Protein 7D9Z (pdb70)

B-factor: mean 20.33, std 8.79, range [8.2, 58.98]

Sequence (424 aa):
ADVVMTQTPSSSVVSSAAVGGTVTTINCCQQASQSISSAYLAWYQQKPGQPPKLLIIYDASDLASSGVSSRFKGSGSGTQFTLTISSDLECADAATYYCCQTYYAIITYGAAFGGGTEEVVVKRTVAAPSSVFIFPPSDEQLKSGTASVVCLLNNNFYPREAKVQWKVDNALQSGNSQESSVVTEEQDSKDCTYSLSSTLTLSKADYEKHKKVYACCEVTHQGLSSPVTKSFNRGESVEESGGRLVTPGTPLTLTCTVSGFSLSSDYAMSWVRQAPGKGLEWIGIIYASGSTTYYASWAKGRFTISKTSTTVDLKITSPTTEDTATYFCCARYYYAGSDIIWGPGTLLVTVSSASTKGPSVFPLAPSGTTAALGCCLVKDYFPEEPVTVSWNSGA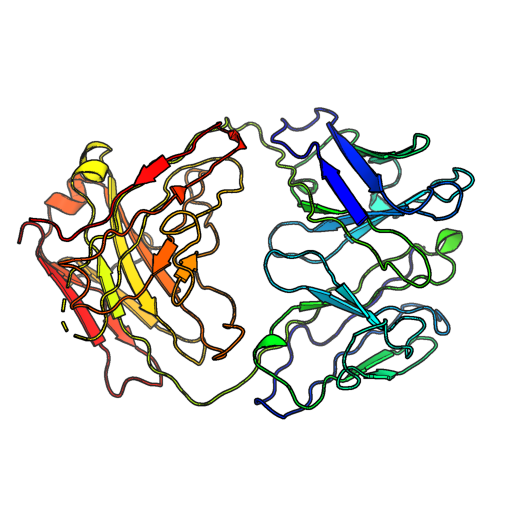LTSSGVHTFPAVVLQSSGLYSSLSSSVVTVPSSSSLGTQQTYICCNVNNHKPSNTKVDKKVEPKS

Structure (mmCIF, N/CA/C/O backbone):
data_7D9Z
#
_entry.id   7D9Z
#
_cell.length_a   163.452
_cell.length_b   53.048
_cell.length_c   54.313
_cell.angle_alpha   90.000
_cell.angle_beta   105.047
_cell.angle_gamma   90.000
#
_symmetry.space_group_name_H-M   'C 1 2 1'
#
loop_
_entity.id
_entity.type
_entity.pdbx_description
1 polymer 'Light chain of antibody Fab fragment'
2 polymer 'Heavy chain of antibody Fab fragment'
3 non-polymer 1,2-ETHANEDIOL
4 non-polymer 'CITRATE ANION'
5 water water
#
loop_
_atom_site.group_PDB
_atom_site.id
_atom_site.type_symbol
_atom_site.label_atom_id
_atom_site.label_alt_id
_atom_site.label_comp_id
_atom_site.label_asym_id
_atom_site.label_entity_id
_atom_site.label_seq_id
_atom_site.pdbx_PDB_ins_code
_atom_site.Cartn_x
_atom_site.Cartn_y
_atom_site.Cartn_z
_atom_site.occupancy
_atom_site.B_iso_or_equiv
_atom_site.auth_seq_id
_atom_site.auth_comp_id
_atom_site.auth_asym_id
_atom_site.auth_atom_id
_atom_site.pdbx_PDB_model_num
ATOM 1 N N . ALA A 1 1 ? 35.99477 10.99548 39.74265 1.000 28.29119 1 ALA L N 1
ATOM 2 C CA . ALA A 1 1 ? 35.85991 10.07978 38.56812 1.000 22.53468 1 ALA L CA 1
ATOM 3 C C . ALA A 1 1 ? 34.50506 10.27183 37.90528 1.000 17.37184 1 ALA L C 1
ATOM 4 O O . ALA A 1 1 ? 33.59821 10.75305 38.55961 1.000 23.66653 1 ALA L O 1
ATOM 13 N N . ASP A 1 2 ? 34.39450 9.88052 36.62816 1.000 16.10332 2 ASP L N 1
ATOM 14 C CA . ASP A 1 2 ? 33.14086 10.01778 35.87726 1.000 14.04024 2 ASP L CA 1
ATOM 15 C C . ASP A 1 2 ? 32.04887 9.20242 36.61173 1.000 14.15560 2 ASP L C 1
ATOM 16 O O . ASP A 1 2 ? 32.29428 8.05888 37.01722 1.000 15.24366 2 ASP L O 1
ATOM 25 N N . VAL A 1 3 ? 30.82595 9.76589 36.74397 1.000 13.48385 3 VAL L N 1
ATOM 26 C CA . VAL A 1 3 ? 29.64495 9.00142 37.18852 1.000 12.44454 3 VAL L CA 1
ATOM 27 C C . VAL A 1 3 ? 29.36489 7.88327 36.20546 1.000 10.76519 3 VAL L C 1
ATOM 28 O O . VAL A 1 3 ? 29.50611 8.05296 34.98993 1.000 11.42363 3 VAL L O 1
ATOM 41 N N . VAL A 1 4 ? 29.00248 6.71311 36.74371 1.000 11.31549 4 VAL L N 1
ATOM 42 C CA . VAL A 1 4 ? 28.60395 5.52141 35.97945 1.000 10.92356 4 VAL L CA 1
ATOM 43 C C . VAL A 1 4 ? 27.12404 5.30194 36.20497 1.000 11.15811 4 VAL L C 1
ATOM 44 O O . VAL A 1 4 ? 26.65914 5.32415 37.35282 1.000 10.69268 4 VAL L O 1
ATOM 57 N N . MET A 1 5 ? 26.39976 5.06401 35.11771 1.000 11.05216 5 MET L N 1
ATOM 58 C CA . MET A 1 5 ? 24.96596 4.79251 35.14654 1.000 10.66822 5 MET L CA 1
ATOM 59 C C . MET A 1 5 ? 24.78056 3.30348 34.85284 1.000 10.93006 5 MET L C 1
ATOM 60 O O . MET A 1 5 ? 25.09371 2.85256 33.75141 1.000 12.84850 5 MET L O 1
ATOM 74 N N . THR A 1 6 ? 24.26690 2.53371 35.82036 1.000 10.58591 6 THR L N 1
ATOM 75 C CA . THR A 1 6 ? 24.03144 1.09915 35.65285 1.000 10.61416 6 THR L CA 1
ATOM 76 C C . THR A 1 6 ? 22.56282 0.91651 35.28934 1.000 10.15291 6 THR L C 1
ATOM 77 O O . THR A 1 6 ? 21.67142 1.12911 36.12185 1.000 11.36762 6 THR L O 1
ATOM 88 N N . GLN A 1 7 ? 22.31612 0.51467 34.05903 1.000 10.28128 7 GLN L N 1
ATOM 89 C CA . GLN A 1 7 ? 20.97870 0.38780 33.52022 1.000 11.11873 7 GLN L CA 1
ATOM 90 C C . GLN A 1 7 ? 20.60634 -1.08176 33.44783 1.000 11.22295 7 GLN L C 1
ATOM 91 O O . GLN A 1 7 ? 21.35339 -1.89342 32.88538 1.000 12.59858 7 GLN L O 1
ATOM 105 N N . THR A 1 8 ? 19.43956 -1.41590 33.97072 1.000 11.82281 8 THR L N 1
ATOM 106 C CA . THR A 1 8 ? 18.94400 -2.78284 33.96896 1.000 12.58837 8 THR L CA 1
ATOM 107 C C . THR A 1 8 ? 17.44040 -2.76171 33.76213 1.000 12.97757 8 THR L C 1
ATOM 108 O O . THR A 1 8 ? 16.77492 -1.77232 34.08146 1.000 13.74750 8 THR L O 1
ATOM 119 N N . PRO A 1 9 ? 16.86309 -3.85869 33.27214 1.000 14.34025 9 PRO L N 1
ATOM 120 C CA . PRO A 1 9 ? 17.53093 -5.03094 32.71093 1.000 13.50644 9 PRO L CA 1
ATOM 121 C C . PRO A 1 9 ? 18.06398 -4.71938 31.30386 1.000 13.58898 9 PRO L C 1
ATOM 122 O O . PRO A 1 9 ? 17.83926 -3.61466 30.80050 1.000 15.08991 9 PRO L O 1
ATOM 133 N N A SER A 1 10 ? 18.74236 -5.67276 30.66772 0.558 14.43345 10 SER L N 1
ATOM 134 N N B SER A 1 10 ? 18.74288 -5.69086 30.68424 0.442 14.55731 10 SER L N 1
ATOM 135 C CA A SER A 1 10 ? 19.21485 -5.43616 29.30776 0.558 16.25980 10 SER L CA 1
ATOM 136 C CA B SER A 1 10 ? 19.22332 -5.49119 29.32030 0.442 15.39814 10 SER L CA 1
ATOM 137 C C A SER A 1 10 ? 18.09519 -5.55722 28.27987 0.558 13.10197 10 SER L C 1
ATOM 138 C C B SER A 1 10 ? 18.07279 -5.50765 28.32045 0.442 13.45025 10 SER L C 1
ATOM 139 O O A SER A 1 10 ? 18.21656 -5.00734 27.17332 0.558 13.73043 10 SER L O 1
ATOM 140 O O B SER A 1 10 ? 18.13770 -4.83261 27.28248 0.442 13.22522 10 SER L O 1
ATOM 155 N N . SER A 1 11 ? 17.00718 -6.24228 28.62936 1.000 13.47934 11 SER L N 1
ATOM 156 C CA . SER A 1 11 ? 15.85263 -6.33661 27.75780 1.000 13.91582 11 SER L CA 1
ATOM 157 C C . SER A 1 11 ? 14.63055 -6.53993 28.62865 1.000 13.52094 11 SER L C 1
ATOM 158 O O . SER A 1 11 ? 14.70448 -7.19807 29.66902 1.000 14.95737 11 SER L O 1
ATOM 167 N N A VAL A 1 12 ? 13.49690 -6.01741 28.17371 0.589 13.63669 12 VAL L N 1
ATOM 168 N N B VAL A 1 12 ? 13.52911 -5.90155 28.21551 0.411 14.06631 12 VAL L N 1
ATOM 169 C CA A VAL A 1 12 ? 12.25156 -6.09969 28.92154 0.589 13.49708 12 VAL L CA 1
ATOM 170 C CA B VAL A 1 12 ? 12.22110 -6.01618 28.84021 0.411 13.16187 12 VAL L CA 1
ATOM 171 C C A VAL A 1 12 ? 11.11342 -6.19806 27.92643 0.589 12.83678 12 VAL L C 1
ATOM 172 C C B VAL A 1 12 ? 11.19953 -6.35107 27.76208 0.411 13.63083 12 VAL L C 1
ATOM 173 O O A VAL A 1 12 ? 11.18254 -5.64225 26.82700 0.589 11.36317 12 VAL L O 1
ATOM 174 O O B VAL A 1 12 ? 11.40945 -6.11274 26.56817 0.411 11.46791 12 VAL L O 1
ATOM 199 N N A SER A 1 13 ? 10.04288 -6.88297 28.32540 0.589 14.42653 13 SER L N 1
ATOM 200 N N B SER A 1 13 ? 10.05686 -6.86832 28.20204 0.411 16.70809 13 SER L N 1
ATOM 201 C CA A SER A 1 13 ? 9.00296 -7.24458 27.37862 0.589 14.91070 13 SER L CA 1
ATOM 202 C CA B SER A 1 13 ? 9.00645 -7.21272 27.26279 0.411 16.03143 13 SER L CA 1
ATOM 203 C C A SER A 1 13 ? 7.62189 -7.16486 28.00942 0.589 16.30783 13 SER L C 1
ATOM 204 C C B SER A 1 13 ? 7.65394 -7.18703 27.95266 0.411 16.21191 13 SER L C 1
ATOM 205 O O A SER A 1 13 ? 7.44142 -7.42281 29.20504 0.589 18.36340 13 SER L O 1
ATOM 206 O O B SER A 1 13 ? 7.53106 -7.49798 29.14062 0.411 17.35798 13 SER L O 1
ATOM 221 N N . ALA A 1 14 ? 6.63925 -6.82666 27.17839 1.000 16.12947 14 ALA L N 1
ATOM 222 C CA . ALA A 1 14 ? 5.24819 -6.94061 27.56746 1.000 16.50969 14 ALA L CA 1
ATOM 223 C C . ALA A 1 14 ? 4.43399 -6.99588 26.28750 1.000 17.11192 14 ALA L C 1
ATOM 224 O O . ALA A 1 14 ? 4.92407 -6.65899 25.20749 1.000 17.32906 14 ALA L O 1
ATOM 232 N N . ALA A 1 15 ? 3.18383 -7.41590 26.42301 1.000 19.36791 15 ALA L N 1
ATOM 233 C CA . ALA A 1 15 ? 2.28075 -7.45126 25.28965 1.000 19.75606 15 ALA L CA 1
ATOM 234 C C . ALA A 1 15 ? 1.85278 -6.04204 24.90181 1.000 19.67607 15 ALA L C 1
ATOM 235 O O . ALA A 1 15 ? 1.92670 -5.09896 25.69213 1.000 20.41425 15 ALA L O 1
ATOM 242 N N . VAL A 1 16 ? 1.37386 -5.91767 23.66367 1.000 20.07716 16 VAL L N 1
ATOM 243 C CA . VAL A 1 16 ? 0.70903 -4.69981 23.22148 1.000 20.64818 16 VAL L CA 1
ATOM 244 C C . VAL A 1 16 ? -0.32469 -4.30278 24.25825 1.000 20.77556 16 VAL L C 1
ATOM 245 O O . VAL A 1 16 ? -1.11267 -5.13555 24.71533 1.000 23.24971 16 VAL L O 1
ATOM 258 N N . GLY A 1 17 ? -0.31246 -3.03167 24.65290 1.000 21.88226 17 GLY L N 1
ATOM 259 C CA . GLY A 1 17 ? -1.20076 -2.52442 25.67129 1.000 23.28474 17 GLY L CA 1
ATOM 260 C C . GLY A 1 17 ? -0.66284 -2.63387 27.07249 1.000 21.36193 17 GLY L C 1
ATOM 261 O O . GLY A 1 17 ? -1.26373 -2.06616 27.98384 1.000 22.34787 17 GLY L O 1
ATOM 265 N N . GLY A 1 18 ? 0.45264 -3.34160 27.26355 1.000 20.39039 18 GLY L N 1
ATOM 266 C CA . GLY A 1 18 ? 1.01816 -3.57388 28.57627 1.000 19.29273 18 GLY L CA 1
ATOM 267 C C . GLY A 1 18 ? 1.97829 -2.47845 28.98839 1.000 17.08607 18 GLY L C 1
ATOM 268 O O . GLY A 1 18 ? 2.06228 -1.41407 28.37468 1.000 17.62181 18 GLY L O 1
ATOM 272 N N . THR A 1 19 ? 2.71873 -2.75337 30.05615 1.000 16.89331 19 THR L N 1
ATOM 273 C CA . THR A 1 19 ? 3.64081 -1.79722 30.65876 1.000 15.55870 19 THR L CA 1
ATOM 274 C C . THR A 1 19 ? 4.99494 -2.45757 30.89456 1.000 15.58137 19 THR L C 1
ATOM 275 O O . THR A 1 19 ? 5.06639 -3.61959 31.31641 1.000 16.68312 19 THR L O 1
ATOM 286 N N . VAL A 1 20 ? 6.06493 -1.71247 30.63346 1.000 14.66272 20 VAL L N 1
ATOM 287 C CA . VAL A 1 20 ? 7.40707 -2.13164 31.01607 1.000 13.92597 20 VAL L CA 1
ATOM 288 C C . VAL A 1 20 ? 8.05017 -1.06128 31.87929 1.000 13.33587 20 VAL L C 1
ATOM 289 O O . VAL A 1 20 ? 7.70861 0.12181 31.79318 1.000 14.11918 20 VAL L O 1
ATOM 302 N N A THR A 1 21 ? 8.94421 -1.48601 32.76508 0.466 13.10776 21 THR L N 1
ATOM 303 N N B THR A 1 21 ? 9.05881 -1.49876 32.64500 0.534 13.16566 21 THR L N 1
ATOM 304 C CA A THR A 1 21 ? 9.78726 -0.56280 33.50229 0.466 12.89729 21 THR L CA 1
ATOM 305 C CA B THR A 1 21 ? 9.80089 -0.68920 33.60149 0.534 13.44436 21 THR L CA 1
ATOM 306 C C A THR A 1 21 ? 11.24455 -0.83438 33.16980 0.466 12.11835 21 THR L C 1
ATOM 307 C C B THR A 1 21 ? 11.29844 -0.87211 33.37484 0.534 12.34950 21 THR L C 1
ATOM 308 O O A THR A 1 21 ? 11.65146 -1.96858 32.88430 0.466 12.28315 21 THR L O 1
ATOM 309 O O B THR A 1 21 ? 11.80027 -2.00148 33.36095 0.534 11.03836 21 THR L O 1
ATOM 330 N N . ILE A 1 22 ? 12.00866 0.24501 33.21425 1.000 12.16873 22 ILE L N 1
ATOM 331 C CA . ILE A 1 22 ? 13.43156 0.26163 32.89930 1.000 11.27081 22 ILE L CA 1
ATOM 332 C C . ILE A 1 22 ? 14.11230 1.06276 34.00413 1.000 11.42765 22 ILE L C 1
ATOM 333 O O . ILE A 1 22 ? 13.64282 2.15340 34.35482 1.000 12.66337 22 ILE L O 1
ATOM 350 N N . ASN A 1 23 ? 15.20997 0.54677 34.53866 1.000 11.41468 23 ASN L N 1
ATOM 351 C CA . ASN A 1 23 ? 15.83641 1.12756 35.71617 1.000 12.06667 23 ASN L CA 1
ATOM 352 C C . ASN A 1 23 ? 17.22980 1.64536 35.42671 1.000 11.42323 23 ASN L C 1
ATOM 353 O O . ASN A 1 23 ? 17.97214 1.09634 34.60237 1.000 12.34012 23 ASN L O 1
ATOM 364 N N A CYS A 1 24 ? 17.60617 2.72447 36.10757 0.562 10.91721 24 CYS L N 1
ATOM 365 N N B CYS A 1 24 ? 17.60306 2.66935 36.17881 0.438 12.14365 24 CYS L N 1
ATOM 366 C CA A CYS A 1 24 ? 18.99172 3.17211 36.12209 0.562 10.16965 24 CYS L CA 1
ATOM 367 C CA B CYS A 1 24 ? 18.88752 3.32008 36.01073 0.438 12.57335 24 CYS L CA 1
ATOM 368 C C A CYS A 1 24 ? 19.41733 3.51452 37.54580 0.562 10.32945 24 CYS L C 1
ATOM 369 C C B CYS A 1 24 ? 19.38218 3.74522 37.37815 0.438 11.30921 24 CYS L C 1
ATOM 370 O O A CYS A 1 24 ? 18.64698 4.10639 38.30749 0.562 10.17000 24 CYS L O 1
ATOM 371 O O B CYS A 1 24 ? 18.73681 4.56326 38.03913 0.438 10.11603 24 CYS L O 1
ATOM 384 N N A GLN A 1 25 ? 20.66182 3.16310 37.87941 0.562 9.89411 25 GLN L N 1
ATOM 385 N N B GLN A 1 25 ? 20.51026 3.18014 37.80383 0.438 12.46819 25 GLN L N 1
ATOM 386 C CA A GLN A 1 25 ? 21.26435 3.43908 39.17414 0.562 10.59547 25 GLN L CA 1
ATOM 387 C CA B GLN A 1 25 ? 21.16946 3.56432 39.04014 0.438 11.59559 25 GLN L CA 1
ATOM 388 C C A GLN A 1 25 ? 22.54009 4.22972 38.95249 0.562 10.40715 25 GLN L C 1
ATOM 389 C C B GLN A 1 25 ? 22.39640 4.40176 38.72441 0.438 9.28526 25 GLN L C 1
ATOM 390 O O A GLN A 1 25 ? 23.45599 3.74205 38.28120 0.562 9.07822 25 GLN L O 1
ATOM 391 O O B GLN A 1 25 ? 23.14252 4.10798 37.78697 0.438 8.51975 25 GLN L O 1
ATOM 418 N N . ALA A 1 26 ? 22.59889 5.44478 39.51405 1.000 10.04814 26 ALA L N 1
ATOM 419 C CA . ALA A 1 26 ? 23.77095 6.28804 39.40952 1.000 10.36427 26 ALA L CA 1
ATOM 420 C C . ALA A 1 26 ? 24.75184 5.92060 40.51619 1.000 11.48984 26 ALA L C 1
ATOM 421 O O . ALA A 1 26 ? 24.36019 5.60484 41.63706 1.000 12.61882 26 ALA L O 1
ATOM 429 N N . SER A 1 27 ? 26.04461 5.99296 40.19638 1.000 10.85079 27 SER L N 1
ATOM 430 C CA . SER A 1 27 ? 27.10159 5.59408 41.11699 1.000 11.56804 27 SER L CA 1
ATOM 431 C C . SER A 1 27 ? 27.24144 6.54654 42.29587 1.000 12.14759 27 SER L C 1
ATOM 432 O O . SER A 1 27 ? 27.82829 6.16304 43.30565 1.000 14.99687 27 SER L O 1
ATOM 440 N N . GLN A 1 28 ? 26.74289 7.77509 42.18256 1.000 12.02223 28 GLN L N 1
ATOM 441 C CA . GLN A 1 28 ? 26.58862 8.68462 43.31824 1.000 13.40931 28 GLN L CA 1
ATOM 442 C C . GLN A 1 28 ? 25.38107 9.55638 42.99875 1.000 13.43598 28 GLN L C 1
ATOM 443 O O . GLN A 1 28 ? 24.86050 9.52793 41.88581 1.000 12.28019 28 GLN L O 1
ATOM 457 N N . SER A 1 29 ? 24.95285 10.35979 43.96137 1.000 13.17126 29 SER L N 1
ATOM 458 C CA . SER A 1 29 ? 23.73770 11.12593 43.74966 1.000 13.59768 29 SER L CA 1
ATOM 459 C C . SER A 1 29 ? 23.89206 12.13812 42.61915 1.000 12.87827 29 SER L C 1
ATOM 460 O O . SER A 1 29 ? 24.84924 12.92726 42.59213 1.000 14.02133 29 SER L O 1
ATOM 468 N N . ILE A 1 30 ? 22.92225 12.14018 41.70453 1.000 12.60533 30 ILE L N 1
ATOM 469 C CA . ILE A 1 30 ? 22.85233 13.09977 40.60890 1.000 12.03968 30 ILE L CA 1
ATOM 470 C C . ILE A 1 30 ? 21.60228 13.97507 40.70355 1.000 13.12324 30 ILE L C 1
ATOM 471 O O . ILE A 1 30 ? 21.20342 14.60085 39.72850 1.000 12.31161 30 ILE L O 1
ATOM 487 N N A SER A 1 31 ? 20.95127 13.99559 41.86113 0.658 12.85460 31 SER L N 1
ATOM 488 N N B SER A 1 31 ? 20.98470 14.02283 41.88183 0.342 13.59025 31 SER L N 1
ATOM 489 C CA A SER A 1 31 ? 19.75482 14.80869 42.08837 0.658 13.31407 31 SER L CA 1
ATOM 490 C CA B SER A 1 31 ? 19.75676 14.78568 42.08804 0.342 14.37515 31 SER L CA 1
ATOM 491 C C A SER A 1 31 ? 18.68641 14.40999 41.07477 0.658 12.42438 31 SER L C 1
ATOM 492 C C B SER A 1 31 ? 18.79724 14.39803 40.96368 0.342 13.69553 31 SER L C 1
ATOM 493 O O A SER A 1 31 ? 18.33087 13.22229 41.00950 0.658 13.11285 31 SER L O 1
ATOM 494 O O B SER A 1 31 ? 18.67725 13.20126 40.66387 0.342 14.22941 31 SER L O 1
ATOM 509 N N . ALA A 1 32 ? 18.12942 15.34850 40.31268 1.000 13.67982 32 ALA L N 1
ATOM 510 C CA . ALA A 1 32 ? 17.14757 15.04400 39.28490 1.000 14.40731 32 ALA L CA 1
ATOM 511 C C . ALA A 1 32 ? 17.69196 15.21295 37.86706 1.000 13.08769 32 ALA L C 1
ATOM 512 O O . ALA A 1 32 ? 16.91318 15.23161 36.90113 1.000 14.10822 32 ALA L O 1
ATOM 520 N N . TYR A 1 33 ? 19.00922 15.29501 37.70760 1.000 11.97305 33 TYR L N 1
ATOM 521 C CA . TYR A 1 33 ? 19.60021 15.62287 36.40834 1.000 12.04886 33 TYR L CA 1
ATOM 522 C C . TYR A 1 33 ? 19.86063 14.37043 35.58755 1.000 11.77874 33 TYR L C 1
ATOM 523 O O . TYR A 1 33 ? 20.99412 13.96016 35.35381 1.000 11.11087 33 TYR L O 1
ATOM 541 N N . LEU A 1 34 ? 18.75736 13.79246 35.14206 1.000 11.68219 34 LEU L N 1
ATOM 542 C CA . LEU A 1 34 ? 18.75375 12.55146 34.39624 1.000 11.98347 34 LEU L CA 1
ATOM 543 C C . LEU A 1 34 ? 17.79366 12.68649 33.21896 1.000 10.89383 34 LEU L C 1
ATOM 544 O O . LEU A 1 34 ? 16.67663 13.21368 33.36837 1.000 12.67257 34 LEU L O 1
ATOM 560 N N . ALA A 1 35 ? 18.24883 12.21836 32.04752 1.000 10.97978 35 ALA L N 1
ATOM 561 C CA . ALA A 1 35 ? 17.42893 12.16752 30.85184 1.000 11.50444 35 ALA L CA 1
ATOM 562 C C . ALA A 1 35 ? 17.23843 10.73644 30.37798 1.000 9.99188 35 ALA L C 1
ATOM 563 O O . ALA A 1 35 ? 18.10148 9.88703 30.59357 1.000 10.38513 35 ALA L O 1
ATOM 570 N N . TRP A 1 36 ? 16.10748 10.49324 29.71410 1.000 10.28439 36 TRP L N 1
ATOM 571 C CA . TRP A 1 36 ? 15.82140 9.22884 29.04671 1.000 10.12345 36 TRP L CA 1
ATOM 572 C C . TRP A 1 36 ? 15.64201 9.47841 27.56252 1.000 10.60029 36 TRP L C 1
ATOM 573 O O . TRP A 1 36 ? 15.04144 10.48643 27.16864 1.000 11.68053 36 TRP L O 1
ATOM 594 N N . TYR A 1 37 ? 16.14143 8.54300 26.75272 1.000 10.82845 37 TYR L N 1
ATOM 595 C CA . TYR A 1 37 ? 16.09716 8.63025 25.29970 1.000 11.12466 37 TYR L CA 1
ATOM 596 C C . TYR A 1 37 ? 15.55958 7.33334 24.70950 1.000 11.05712 37 TYR L C 1
ATOM 597 O O . TYR A 1 37 ? 15.78031 6.25899 25.26352 1.000 11.03123 37 TYR L O 1
ATOM 615 N N . GLN A 1 38 ? 14.88665 7.44506 23.56297 1.000 11.04451 38 GLN L N 1
ATOM 616 C CA . GLN A 1 38 ? 14.50833 6.31991 22.71905 1.000 10.95797 38 GLN L CA 1
ATOM 617 C C . GLN A 1 38 ? 15.37606 6.32193 21.47413 1.000 11.34697 38 GLN L C 1
ATOM 618 O O . GLN A 1 38 ? 15.58652 7.37468 20.86365 1.000 13.24559 38 GLN L O 1
ATOM 632 N N . GLN A 1 39 ? 15.83034 5.14363 21.04829 1.000 11.10724 39 GLN L N 1
ATOM 633 C CA . GLN A 1 39 ? 16.57608 5.04073 19.80059 1.000 11.27583 39 GLN L CA 1
ATOM 634 C C . GLN A 1 39 ? 16.01833 3.89504 18.98223 1.000 14.20414 39 GLN L C 1
ATOM 635 O O . GLN A 1 39 ? 16.13936 2.73074 19.37384 1.000 12.54974 39 GLN L O 1
ATOM 649 N N . LYS A 1 40 ? 15.38601 4.24451 17.89679 1.000 18.61698 40 LYS L N 1
ATOM 650 C CA . LYS A 1 40 ? 14.88849 3.26222 16.96323 1.000 23.56351 40 LYS L CA 1
ATOM 651 C C . LYS A 1 40 ? 16.00097 2.89878 16.00478 1.000 21.97376 40 LYS L C 1
ATOM 652 O O . LYS A 1 40 ? 16.96221 3.66199 15.80344 1.000 22.79318 40 LYS L O 1
ATOM 671 N N . PRO A 1 41 ? 15.89024 1.74622 15.37088 1.000 27.30846 41 PRO L N 1
ATOM 672 C CA . PRO A 1 41 ? 16.97953 1.28542 14.50462 1.000 29.41018 41 PRO L CA 1
ATOM 673 C C . PRO A 1 41 ? 17.22606 2.26696 13.36879 1.000 28.95587 41 PRO L C 1
ATOM 674 O O . PRO A 1 41 ? 16.28746 2.74191 12.72428 1.000 30.91112 41 PRO L O 1
ATOM 685 N N . GLY A 1 42 ? 18.50400 2.57642 13.14099 1.000 29.19280 42 GLY L N 1
ATOM 686 C CA . GLY A 1 42 ? 18.94138 3.48661 12.09138 1.000 30.69612 42 GLY L CA 1
ATOM 687 C C . GLY A 1 42 ? 18.80875 4.97066 12.37609 1.000 29.92371 42 GLY L C 1
ATOM 688 O O . GLY A 1 42 ? 19.24033 5.79346 11.54459 1.000 27.94904 42 GLY L O 1
ATOM 692 N N . GLN A 1 43 ? 18.23052 5.34549 13.49649 1.000 22.74471 43 GLN L N 1
ATOM 693 C CA . GLN A 1 43 ? 17.91250 6.72640 13.77891 1.000 21.01393 43 GLN L CA 1
ATOM 694 C C . GLN A 1 43 ? 18.80056 7.25935 14.89231 1.000 17.14071 43 GLN L C 1
ATOM 695 O O . GLN A 1 43 ? 19.36849 6.48343 15.67049 1.000 16.51238 43 GLN L O 1
ATOM 709 N N . PRO A 1 44 ? 18.91801 8.57933 15.03633 1.000 17.95023 44 PRO L N 1
ATOM 710 C CA . PRO A 1 44 ? 19.52040 9.11711 16.24977 1.000 16.63866 44 PRO L CA 1
ATOM 711 C C . PRO A 1 44 ? 18.60651 8.90544 17.44014 1.000 13.56459 44 PRO L C 1
ATOM 712 O O . PRO A 1 44 ? 17.38908 8.71335 17.30883 1.000 14.53101 44 PRO L O 1
ATOM 723 N N . PRO A 1 45 ? 19.16173 9.01583 18.62348 1.000 12.84460 45 PRO L N 1
ATOM 724 C CA . PRO A 1 45 ? 18.33624 9.05027 19.82452 1.000 12.27246 45 PRO L CA 1
ATOM 725 C C . PRO A 1 45 ? 17.39088 10.22673 19.81585 1.000 12.00222 45 PRO L C 1
ATOM 726 O O . PRO A 1 45 ? 17.67861 11.27355 19.23975 1.000 14.71514 45 PRO L O 1
ATOM 737 N N . LYS A 1 46 ? 16.28530 10.05383 20.52756 1.000 12.00417 46 LYS L N 1
ATOM 738 C CA . LYS A 1 46 ? 15.25878 11.05519 20.74589 1.000 12.88714 46 LYS L CA 1
ATOM 739 C C . LYS A 1 46 ? 15.05798 11.24952 22.24509 1.000 11.62964 46 LYS L C 1
ATOM 740 O O . LYS A 1 46 ? 14.81337 10.28383 22.97917 1.000 12.24181 46 LYS L O 1
ATOM 759 N N . LEU A 1 47 ? 15.15302 12.49605 22.70347 1.000 11.65261 47 LEU L N 1
ATOM 760 C CA . LEU A 1 47 ? 14.92390 12.81646 24.10562 1.000 12.53379 47 LEU L CA 1
ATOM 761 C C . LEU A 1 47 ? 13.44599 12.60199 24.44385 1.000 13.11365 47 LEU L C 1
ATOM 762 O O . LEU A 1 47 ? 12.57275 13.16936 23.78983 1.000 14.50559 47 LEU L O 1
ATOM 778 N N . LEU A 1 48 ? 13.16689 11.79021 25.47374 1.000 12.13916 48 LEU L N 1
ATOM 779 C CA . LEU A 1 48 ? 11.80673 11.56986 25.97304 1.000 12.13968 48 LEU L CA 1
ATOM 780 C C . LEU A 1 48 ? 11.50488 12.37919 27.23262 1.000 13.12921 48 LEU L C 1
ATOM 781 O O . LEU A 1 48 ? 10.43386 12.99071 27.34836 1.000 14.27187 48 LEU L O 1
ATOM 797 N N . ILE A 1 49 ? 12.42660 12.32823 28.19093 1.000 13.02980 49 ILE L N 1
ATOM 798 C CA A ILE A 1 49 ? 12.23011 12.83027 29.54838 0.750 14.09152 49 ILE L CA 1
ATOM 799 C CA B ILE A 1 49 ? 12.21455 12.88993 29.51319 0.250 13.67575 49 ILE L CA 1
ATOM 800 C C . ILE A 1 49 ? 13.50555 13.55625 29.94427 1.000 12.92871 49 ILE L C 1
ATOM 801 O O . ILE A 1 49 ? 14.60102 13.04178 29.70547 1.000 12.43288 49 ILE L O 1
ATOM 832 N N . TYR A 1 50 ? 13.37676 14.70820 30.59515 1.000 13.41226 50 TYR L N 1
ATOM 833 C CA . TYR A 1 50 ? 14.51620 15.39802 31.18011 1.000 13.02365 50 TYR L CA 1
ATOM 834 C C . TYR A 1 50 ? 14.17241 15.75437 32.62267 1.000 13.05201 50 TYR L C 1
ATOM 835 O O . TYR A 1 50 ? 13.00173 15.74710 33.02597 1.000 13.33157 50 TYR L O 1
ATOM 853 N N . ASP A 1 51 ? 15.19634 16.12910 33.38541 1.000 12.98351 51 ASP L N 1
ATOM 854 C CA . ASP A 1 51 ? 15.04637 16.43761 34.80075 1.000 14.06608 51 ASP L CA 1
ATOM 855 C C . ASP A 1 51 ? 14.27329 15.32847 35.52285 1.000 13.47844 51 ASP L C 1
ATOM 856 O O . ASP A 1 51 ? 13.42783 15.58699 36.39537 1.000 14.69334 51 ASP L O 1
ATOM 865 N N . ALA A 1 52 ? 14.57948 14.07891 35.13800 1.000 12.40696 52 ALA L N 1
ATOM 866 C CA . ALA A 1 52 ? 14.05415 12.84611 35.71231 1.000 13.29788 52 ALA L CA 1
ATOM 867 C C . ALA A 1 52 ? 12.59058 12.55578 35.39076 1.000 13.73372 52 ALA L C 1
ATOM 868 O O . ALA A 1 52 ? 12.21944 11.38534 35.23225 1.000 13.60523 52 ALA L O 1
ATOM 875 N N . SER A 1 53 ? 11.74131 13.59013 35.29382 1.000 14.52297 53 SER L N 1
ATOM 876 C CA . SER A 1 53 ? 10.30588 13.35388 35.19064 1.000 15.65347 53 SER L CA 1
ATOM 877 C C . SER A 1 53 ? 9.56851 14.27160 34.21727 1.000 15.01703 53 SER L C 1
ATOM 878 O O . SER A 1 53 ? 8.34398 14.12015 34.06376 1.000 17.84419 53 SER L O 1
ATOM 886 N N . ASP A 1 54 ? 10.23583 15.24678 33.60059 1.000 15.55923 54 ASP L N 1
ATOM 887 C CA . ASP A 1 54 ? 9.55334 16.18698 32.71556 1.000 16.98054 54 ASP L CA 1
ATOM 888 C C . ASP A 1 54 ? 9.53978 15.67178 31.27642 1.000 15.67662 54 ASP L C 1
ATOM 889 O O . ASP A 1 54 ? 10.56964 15.25512 30.74534 1.000 16.55818 54 ASP L O 1
ATOM 898 N N . LEU A 1 55 ? 8.36706 15.68206 30.64860 1.000 17.68875 55 LEU L N 1
ATOM 899 C CA . LEU A 1 55 ? 8.22714 15.20903 29.27610 1.000 17.64115 55 LEU L CA 1
ATOM 900 C C . LEU A 1 55 ? 8.75321 16.22993 28.27925 1.000 18.82084 55 LEU L C 1
ATOM 901 O O . LEU A 1 55 ? 8.39182 17.40759 28.34305 1.0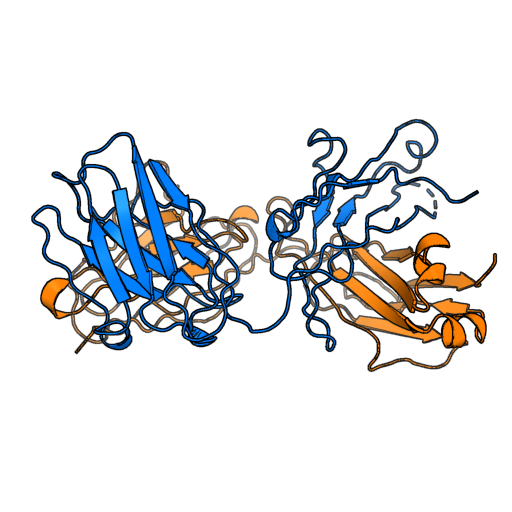00 21.23487 55 LEU L O 1
ATOM 917 N N . ALA A 1 56 ? 9.54478 15.76542 27.31885 1.000 19.21930 56 ALA L N 1
ATOM 918 C CA . ALA A 1 56 ? 9.90233 16.59966 26.18721 1.000 20.18893 56 ALA L CA 1
ATOM 919 C C . ALA A 1 56 ? 8.65839 16.88508 25.35489 1.000 22.12245 56 ALA L C 1
ATOM 920 O O . ALA A 1 56 ? 7.72254 16.08551 25.29572 1.000 21.62622 56 ALA L O 1
ATOM 927 N N A SER A 1 57 ? 8.65839 18.04379 24.70530 0.676 26.29672 57 SER L N 1
ATOM 928 N N B SER A 1 57 ? 8.65975 18.04162 24.69859 0.324 25.13506 57 SER L N 1
ATOM 929 C CA A SER A 1 57 ? 7.49373 18.46468 23.94193 0.676 27.14151 57 SER L CA 1
ATOM 930 C CA B SER A 1 57 ? 7.49239 18.47520 23.94319 0.324 26.44372 57 SER L CA 1
ATOM 931 C C A SER A 1 57 ? 7.15455 17.42811 22.88096 0.676 25.89172 57 SER L C 1
ATOM 932 C C B SER A 1 57 ? 7.15037 17.47009 22.85068 0.324 26.07633 57 SER L C 1
ATOM 933 O O A SER A 1 57 ? 8.03773 16.88340 22.21102 0.676 27.96637 57 SER L O 1
ATOM 934 O O B SER A 1 57 ? 8.02502 16.99356 22.12163 0.324 27.36788 57 SER L O 1
ATOM 949 N N . GLY A 1 58 ? 5.85917 17.15850 22.73404 1.000 26.04624 58 GLY L N 1
ATOM 950 C CA . GLY A 1 58 ? 5.37995 16.21864 21.75695 1.000 28.43394 58 GLY L CA 1
ATOM 951 C C . GLY A 1 58 ? 5.44080 14.77474 22.18489 1.000 27.10407 58 GLY L C 1
ATOM 952 O O . GLY A 1 58 ? 4.86550 13.92064 21.50122 1.000 30.76586 58 GLY L O 1
ATOM 957 N N . VAL A 1 59 ? 6.10312 14.46328 23.28362 1.000 23.58369 59 VAL L N 1
ATOM 958 C CA . VAL A 1 59 ? 6.23825 13.06919 23.67694 1.000 23.06084 59 VAL L CA 1
ATOM 959 C C . VAL A 1 59 ? 4.99940 12.64771 24.44400 1.000 24.03306 59 VAL L C 1
ATOM 960 O O . VAL A 1 59 ? 4.48107 13.39471 25.27678 1.000 26.55902 59 VAL L O 1
ATOM 973 N N . SER A 1 60 ? 4.53778 11.43383 24.17046 1.000 26.22149 60 SER L N 1
ATOM 974 C CA . SER A 1 60 ? 3.33544 10.91154 24.79727 1.000 26.69290 60 SER L CA 1
ATOM 975 C C . SER A 1 60 ? 3.51073 10.73627 26.29913 1.000 25.44163 60 SER L C 1
ATOM 976 O O . SER A 1 60 ? 4.55522 10.28456 26.77192 1.000 21.62554 60 SER L O 1
ATOM 984 N N . SER A 1 61 ? 2.44628 11.03949 27.04782 1.000 27.90128 61 SER L N 1
ATOM 985 C CA . SER A 1 61 ? 2.45895 10.82115 28.48490 1.000 28.64868 61 SER L CA 1
ATOM 986 C C . SER A 1 61 ? 2.42727 9.34034 28.86088 1.000 24.71192 61 SER L C 1
ATOM 987 O O . SER A 1 61 ? 2.48031 9.04788 30.06093 1.000 26.17097 61 SER L O 1
ATOM 995 N N . ARG A 1 62 ? 2.35030 8.42263 27.87729 1.000 24.42329 62 ARG L N 1
ATOM 996 C CA . ARG A 1 62 ? 2.60369 6.99932 28.09788 1.000 22.47124 62 ARG L CA 1
ATOM 997 C C . ARG A 1 62 ? 4.00172 6.76872 28.65825 1.000 19.26112 62 ARG L C 1
ATOM 998 O O . ARG A 1 62 ? 4.26017 5.71158 29.24401 1.000 19.07651 62 ARG L O 1
ATOM 1019 N N . PHE A 1 63 ? 4.91572 7.70903 28.43497 1.000 16.97807 63 PHE L N 1
ATOM 1020 C CA . PHE A 1 63 ? 6.27912 7.62581 28.94614 1.000 15.47886 63 PHE L CA 1
ATOM 1021 C C . PHE A 1 63 ? 6.34726 8.41061 30.24873 1.000 16.08057 63 PHE L C 1
ATOM 1022 O O . PHE A 1 63 ? 6.06418 9.61174 30.25072 1.000 18.42578 63 PHE L O 1
ATOM 1039 N N . LYS A 1 64 ? 6.73725 7.74510 31.34521 1.000 15.18978 64 LYS L N 1
ATOM 1040 C CA . LYS A 1 64 ? 6.76433 8.37219 32.66273 1.000 15.38030 64 LYS L CA 1
ATOM 1041 C C . LYS A 1 64 ? 8.10994 8.14316 33.31826 1.000 14.34351 64 LYS L C 1
ATOM 1042 O O . LYS A 1 64 ? 8.55689 6.99941 33.43558 1.000 14.51699 64 LYS L O 1
ATOM 1061 N N . GLY A 1 65 ? 8.75244 9.22671 33.73005 1.000 14.35229 65 GLY L N 1
ATOM 1062 C CA . GLY A 1 65 ? 10.00657 9.14911 34.44848 1.000 13.35494 65 GLY L CA 1
ATOM 1063 C C . GLY A 1 65 ? 9.81189 9.41222 35.92967 1.000 14.21612 65 GLY L C 1
ATOM 1064 O O . GLY A 1 65 ? 9.03032 10.28304 36.31731 1.000 15.23562 65 GLY L O 1
ATOM 1068 N N . SER A 1 66 ? 10.54683 8.67443 36.75392 1.000 13.71161 66 SER L N 1
ATOM 1069 C CA . SER A 1 66 ? 10.48550 8.83572 38.19191 1.000 14.93452 66 SER L CA 1
ATOM 1070 C C . SER A 1 66 ? 11.86512 8.62568 38.78540 1.000 13.77363 66 SER L C 1
ATOM 1071 O O . SER A 1 66 ? 12.76960 8.05796 38.15413 1.000 13.04446 66 SER L O 1
ATOM 1079 N N . GLY A 1 67 ? 11.99454 9.05301 40.02675 1.000 16.17236 67 GLY L N 1
ATOM 1080 C CA . GLY A 1 67 ? 13.18347 8.81953 40.81240 1.000 18.07814 67 GLY L CA 1
ATOM 1081 C C . GLY A 1 67 ? 13.97135 10.09598 41.04647 1.000 16.07801 67 GLY L C 1
ATOM 1082 O O . GLY A 1 67 ? 13.68561 11.15976 40.49027 1.000 18.91579 67 GLY L O 1
ATOM 1086 N N . SER A 1 68 ? 15.02669 9.93667 41.83226 1.000 15.25176 68 SER L N 1
ATOM 1087 C CA . SER A 1 68 ? 15.88604 11.04180 42.21178 1.000 14.84975 68 SER L CA 1
ATOM 1088 C C . SER A 1 68 ? 17.10937 10.44945 42.89273 1.000 13.50984 68 SER L C 1
ATOM 1089 O O . SER A 1 68 ? 17.07365 9.31548 43.38111 1.000 14.35585 68 SER L O 1
ATOM 1097 N N . GLY A 1 69 ? 18.18625 11.22819 42.93536 1.000 14.40073 69 GLY L N 1
ATOM 1098 C CA . GLY A 1 69 ? 19.35761 10.80471 43.67638 1.000 13.77617 69 GLY L CA 1
ATOM 1099 C C . GLY A 1 69 ? 20.17148 9.77067 42.94316 1.000 12.20672 69 GLY L C 1
ATOM 1100 O O . GLY A 1 69 ? 20.94479 10.09173 42.03429 1.000 12.67634 69 GLY L O 1
ATOM 1104 N N . THR A 1 70 ? 19.99901 8.51246 43.33223 1.000 12.20651 70 THR L N 1
ATOM 1105 C CA . THR A 1 70 ? 20.72403 7.41084 42.72112 1.000 11.52576 70 THR L CA 1
ATOM 1106 C C . THR A 1 70 ? 19.84611 6.39457 42.00903 1.000 10.78564 70 THR L C 1
ATOM 1107 O O . THR A 1 70 ? 20.39598 5.46838 41.42192 1.000 12.59728 70 THR L O 1
ATOM 1118 N N . GLN A 1 71 ? 18.52481 6.51361 42.03515 1.000 10.84037 71 GLN L N 1
ATOM 1119 C CA . GLN A 1 71 ? 17.66642 5.50300 41.41906 1.000 12.02329 71 GLN L CA 1
ATOM 1120 C C . GLN A 1 71 ? 16.59009 6.16351 40.57037 1.000 11.02809 71 GLN L C 1
ATOM 1121 O O . GLN A 1 71 ? 15.89797 7.06952 41.04132 1.000 12.44922 71 GLN L O 1
ATOM 1135 N N . PHE A 1 72 ? 16.44087 5.69368 39.32878 1.000 11.44899 72 PHE L N 1
ATOM 1136 C CA . PHE A 1 72 ? 15.52783 6.26524 38.34382 1.000 11.15491 72 PHE L CA 1
ATOM 1137 C C . PHE A 1 72 ? 14.82305 5.15394 37.59852 1.000 10.80157 72 PHE L C 1
ATOM 1138 O O . PHE A 1 72 ? 15.38766 4.07751 37.38606 1.000 11.69825 72 PHE L O 1
ATOM 1155 N N . THR A 1 73 ? 13.61176 5.45416 37.14703 1.000 11.67628 73 THR L N 1
ATOM 1156 C CA . THR A 1 73 ? 12.82024 4.50803 36.38838 1.000 11.43570 73 THR L CA 1
ATOM 1157 C C . THR A 1 73 ? 12.13449 5.21247 35.23169 1.000 12.02392 73 THR L C 1
ATOM 1158 O O . THR A 1 73 ? 11.58833 6.31160 35.39018 1.000 13.43771 73 THR L O 1
ATOM 1169 N N . LEU A 1 74 ? 12.09678 4.53752 34.09187 1.000 10.82326 74 LEU L N 1
ATOM 1170 C CA . LEU A 1 74 ? 11.24213 4.89624 32.97240 1.000 11.22243 74 LEU L CA 1
ATOM 1171 C C . LEU A 1 74 ? 10.16780 3.82405 32.87065 1.000 11.26761 74 LEU L C 1
ATOM 1172 O O . LEU A 1 74 ? 10.48593 2.63505 32.78510 1.000 12.34393 74 LEU L O 1
ATOM 1188 N N . THR A 1 75 ? 8.90946 4.23442 32.90407 1.000 11.74518 75 THR L N 1
ATOM 1189 C CA . THR A 1 75 ? 7.76497 3.33875 32.77031 1.000 13.52074 75 THR L CA 1
ATOM 1190 C C . THR A 1 75 ? 7.06935 3.68212 31.46361 1.000 13.89153 75 THR L C 1
ATOM 1191 O O . THR A 1 75 ? 6.72557 4.84582 31.23625 1.000 16.20194 75 THR L O 1
ATOM 1202 N N . ILE A 1 76 ? 6.90502 2.68511 30.59500 1.000 13.53470 76 ILE L N 1
ATOM 1203 C CA . ILE A 1 76 ? 6.21753 2.84792 29.31679 1.000 13.99818 76 ILE L CA 1
ATOM 1204 C C . ILE A 1 76 ? 4.90582 2.07578 29.40363 1.000 14.80518 76 ILE L C 1
ATOM 1205 O O . ILE A 1 76 ? 4.93116 0.84819 29.54789 1.000 15.28049 76 ILE L O 1
ATOM 1221 N N . SER A 1 77 ? 3.77511 2.77410 29.34782 1.000 15.48511 77 SER L N 1
ATOM 1222 C CA A SER A 1 77 ? 2.47079 2.13746 29.42940 0.629 17.44322 77 SER L CA 1
ATOM 1223 C CA B SER A 1 77 ? 2.45654 2.16519 29.43652 0.371 17.00356 77 SER L CA 1
ATOM 1224 C C . SER A 1 77 ? 1.78408 2.12174 28.06627 1.000 17.09377 77 SER L C 1
ATOM 1225 O O . SER A 1 77 ? 2.21653 2.76874 27.11297 1.000 17.18837 77 SER L O 1
ATOM 1240 N N . ASP A 1 78 ? 0.68501 1.35864 27.99097 1.000 18.97829 78 ASP L N 1
ATOM 1241 C CA . ASP A 1 78 ? -0.08363 1.20233 26.74931 1.000 20.21657 78 ASP L CA 1
ATOM 1242 C C . ASP A 1 78 ? 0.84761 0.89420 25.56803 1.000 19.36444 78 ASP L C 1
ATOM 1243 O O . ASP A 1 78 ? 0.82851 1.55280 24.52127 1.000 20.57747 78 ASP L O 1
ATOM 1252 N N . LEU A 1 79 ? 1.68821 -0.12214 25.75838 1.000 18.13755 79 LEU L N 1
ATOM 1253 C CA . LEU A 1 79 ? 2.78188 -0.39436 24.84319 1.000 17.49978 79 LEU L CA 1
ATOM 1254 C C . LEU A 1 79 ? 2.26782 -0.62985 23.43132 1.000 17.45179 79 LEU L C 1
ATOM 1255 O O . LEU A 1 79 ? 1.23995 -1.27419 23.22530 1.000 20.39907 79 LEU L O 1
ATOM 1271 N N . GLU A 1 80 ? 3.01057 -0.12141 22.45427 1.000 18.15462 80 GLU L N 1
ATOM 1272 C CA . GLU A 1 80 ? 2.69841 -0.24811 21.03722 1.000 16.89608 80 GLU L CA 1
ATOM 1273 C C . GLU A 1 80 ? 3.87035 -0.91641 20.32398 1.000 15.61944 80 GLU L C 1
ATOM 1274 O O . GLU A 1 80 ? 5.01715 -0.81984 20.75908 1.000 14.54969 80 GLU L O 1
ATOM 1286 N N . CYS A 1 81 ? 3.59955 -1.53571 19.17332 1.000 15.58053 81 CYS L N 1
ATOM 1287 C CA . CYS A 1 81 ? 4.68762 -2.10576 18.38379 1.000 14.15652 81 CYS L CA 1
ATOM 1288 C C . CYS A 1 81 ? 5.76016 -1.06731 18.06668 1.000 14.47064 81 CYS L C 1
ATOM 1289 O O . CYS A 1 81 ? 6.95030 -1.39577 18.00737 1.000 15.18461 81 CYS L O 1
ATOM 1296 N N . ALA A 1 82 ? 5.36883 0.19151 17.87300 1.000 14.51705 82 ALA L N 1
ATOM 1297 C CA . ALA A 1 82 ? 6.32597 1.23712 17.55343 1.000 15.43702 82 ALA L CA 1
ATOM 1298 C C . ALA A 1 82 ? 7.25580 1.57095 18.70365 1.000 15.30660 82 ALA L C 1
ATOM 1299 O O . ALA A 1 82 ? 8.23554 2.28712 18.48204 1.000 16.90007 82 ALA L O 1
ATOM 1306 N N . ASP A 1 83 ? 6.98081 1.07489 19.90281 1.000 14.31120 83 ASP L N 1
ATOM 1307 C CA . ASP A 1 83 ? 7.87499 1.26340 21.02975 1.000 14.19286 83 ASP L CA 1
ATOM 1308 C C . ASP A 1 83 ? 9.04999 0.29227 21.04368 1.000 13.34767 83 ASP L C 1
ATOM 1309 O O . ASP A 1 83 ? 9.93240 0.44043 21.89136 1.000 13.80708 83 ASP L O 1
ATOM 1318 N N . ALA A 1 84 ? 9.08267 -0.68633 20.13991 1.000 13.26597 84 ALA L N 1
ATOM 1319 C CA . ALA A 1 84 ? 10.21101 -1.60247 20.04957 1.000 13.46065 84 ALA L CA 1
ATOM 1320 C C . ALA A 1 84 ? 11.43199 -0.79383 19.64331 1.000 13.63354 84 ALA L C 1
ATOM 1321 O O . ALA A 1 84 ? 11.46005 -0.23121 18.55493 1.000 16.94796 84 ALA L O 1
ATOM 1328 N N . ALA A 1 85 ? 12.41622 -0.69806 20.53373 1.000 13.33513 85 ALA L N 1
ATOM 1329 C CA . ALA A 1 85 ? 13.51980 0.22657 20.38934 1.000 12.08792 85 ALA L CA 1
ATOM 1330 C C . ALA A 1 85 ? 14.45569 -0.03353 21.54996 1.000 11.67236 85 ALA L C 1
ATOM 1331 O O . ALA A 1 85 ? 14.14310 -0.84092 22.42284 1.000 12.09192 85 ALA L O 1
ATOM 1338 N N . THR A 1 86 ? 15.58386 0.65701 21.56753 1.000 11.64367 86 THR L N 1
ATOM 1339 C CA . THR A 1 86 ? 16.48194 0.65605 22.71800 1.000 11.00780 86 THR L CA 1
ATOM 1340 C C . THR A 1 86 ? 16.35515 1.98754 23.44008 1.000 10.64301 86 THR L C 1
ATOM 1341 O O . THR A 1 86 ? 16.33903 3.03446 22.80331 1.000 12.72471 86 THR L O 1
ATOM 1352 N N . TYR A 1 87 ? 16.31274 1.94901 24.76100 1.000 10.11610 87 TYR L N 1
ATOM 1353 C CA . TYR A 1 87 ? 16.15902 3.13291 25.58411 1.000 10.13407 87 TYR L CA 1
ATOM 1354 C C . TYR A 1 87 ? 17.40252 3.30316 26.43193 1.000 10.00426 87 TYR L C 1
ATOM 1355 O O . TYR A 1 87 ? 17.97457 2.32409 26.89914 1.000 11.09064 87 TYR L O 1
ATOM 1373 N N . TYR A 1 88 ? 17.80322 4.54844 26.64514 1.000 9.52332 88 TYR L N 1
ATOM 1374 C CA . TYR A 1 88 ? 19.00103 4.88724 27.40029 1.000 9.23722 88 TYR L CA 1
ATOM 1375 C C . TYR A 1 88 ? 18.72877 5.97648 28.42453 1.000 9.71761 88 TYR L C 1
ATOM 1376 O O . TYR A 1 88 ? 18.02003 6.93701 28.11246 1.000 10.44167 88 TYR L O 1
ATOM 1394 N N A CYS A 1 89 ? 19.31424 5.85521 29.61488 0.902 9.23296 89 CYS L N 1
ATOM 1395 N N B CYS A 1 89 ? 19.39079 5.87214 29.58371 0.098 9.25575 89 CYS L N 1
ATOM 1396 C CA A CYS A 1 89 ? 19.38662 6.99767 30.50670 0.902 10.13423 89 CYS L CA 1
ATOM 1397 C CA B CYS A 1 89 ? 19.43642 6.92078 30.59852 0.098 8.51035 89 CYS L CA 1
ATOM 1398 C C A CYS A 1 89 ? 20.71619 7.72602 30.30254 0.902 8.58192 89 CYS L C 1
ATOM 1399 C C B CYS A 1 89 ? 20.80119 7.60878 30.60625 0.098 9.76087 89 CYS L C 1
ATOM 1400 O O A CYS A 1 89 ? 21.66568 7.18186 29.73562 0.902 8.66611 89 CYS L O 1
ATOM 1401 O O B CYS A 1 89 ? 21.83323 6.96056 30.39425 0.098 8.66803 89 CYS L O 1
ATOM 1414 N N . GLN A 1 90 ? 20.81023 8.92237 30.86676 1.000 9.91412 90 GLN L N 1
ATOM 1415 C CA . GLN A 1 90 ? 22.04864 9.69751 30.84982 1.000 9.42282 90 GLN L CA 1
ATOM 1416 C C . GLN A 1 90 ? 22.06716 10.65691 32.03060 1.000 9.49788 90 GLN L C 1
ATOM 1417 O O . GLN A 1 90 ? 21.07970 11.35774 32.27267 1.000 10.60335 90 GLN L O 1
ATOM 1432 N N . THR A 1 91 ? 23.19351 10.72447 32.73104 1.000 9.62323 91 THR L N 1
ATOM 1433 C CA . THR A 1 91 ? 23.39918 11.76450 33.71985 1.000 9.80951 91 THR L CA 1
ATOM 1434 C C . THR A 1 91 ? 23.84959 13.05128 33.04865 1.000 9.34277 91 THR L C 1
ATOM 1435 O O . THR A 1 91 ? 24.64605 13.03386 32.11544 1.000 10.06722 91 THR L O 1
ATOM 1446 N N . TYR A 1 92 ? 23.38810 14.17253 33.59943 1.000 10.43051 92 TYR L N 1
ATOM 1447 C CA . TYR A 1 92 ? 23.97997 15.46604 33.27496 1.000 11.00528 92 TYR L CA 1
ATOM 1448 C C . TYR A 1 92 ? 24.18265 16.31215 34.52172 1.000 11.56506 92 TYR L C 1
ATOM 1449 O O . TYR A 1 92 ? 24.23911 17.55442 34.44222 1.000 11.62434 92 TYR L O 1
ATOM 1467 N N . TYR A 1 93 ? 24.35225 15.66599 35.66429 1.000 11.49904 93 TYR L N 1
ATOM 1468 C CA . TYR A 1 93 ? 24.68120 16.37191 36.89310 1.000 11.81224 93 TYR L CA 1
ATOM 1469 C C . TYR A 1 93 ? 26.14377 16.79694 36.88894 1.000 11.48905 93 TYR L C 1
ATOM 1470 O O . TYR A 1 93 ? 27.04701 15.95267 36.81272 1.000 11.49430 93 TYR L O 1
ATOM 1488 N N . ALA A 1 94 ? 26.37499 18.09589 37.00875 1.000 11.77581 94 ALA L N 1
ATOM 1489 C CA . ALA A 1 94 ? 27.72003 18.63205 37.21577 1.000 12.26991 94 ALA L CA 1
ATOM 1490 C C . ALA A 1 94 ? 28.70182 17.99407 36.22159 1.000 11.78316 94 ALA L C 1
ATOM 1491 O O . ALA A 1 94 ? 29.73095 17.43457 36.59692 1.000 11.79596 94 ALA L O 1
ATOM 1498 N N . ILE A 1 95 ? 28.39841 18.15734 34.92149 1.000 10.93852 95 ILE L N 1
ATOM 1499 C CA . ILE A 1 95 ? 29.18876 17.51579 33.85828 1.000 10.06311 95 ILE L CA 1
ATOM 1500 C C . ILE A 1 95 ? 30.66460 17.87912 33.98350 1.000 10.28529 95 ILE L C 1
ATOM 1501 O O . ILE A 1 95 ? 31.54967 17.05263 33.72878 1.000 11.01574 95 ILE L O 1
ATOM 1517 N N . ILE A 1 96 ? 30.95730 19.13079 34.34617 1.000 10.48846 96 ILE L N 1
ATOM 1518 C CA . ILE A 1 96 ? 32.33953 19.58863 34.40820 1.000 11.70380 96 ILE L CA 1
ATOM 1519 C C . ILE A 1 96 ? 33.15108 18.81138 35.42626 1.000 12.83229 96 ILE L C 1
ATOM 1520 O O . ILE A 1 96 ? 34.38741 18.80960 35.37173 1.000 15.24720 96 ILE L O 1
ATOM 1536 N N . THR A 1 97 ? 32.48911 18.17739 36.38004 1.000 13.57804 97 THR L N 1
ATOM 1537 C CA . THR A 1 97 ? 33.15265 17.35449 37.37567 1.000 15.51611 97 THR L CA 1
ATOM 1538 C C . THR A 1 97 ? 32.97466 15.87139 37.11787 1.000 15.26495 97 THR L C 1
ATOM 1539 O O . THR A 1 97 ? 33.90815 15.09693 37.38182 1.000 17.87279 97 THR L O 1
ATOM 1550 N N . TYR A 1 98 ? 31.80564 15.45646 36.62396 1.000 13.19643 98 TYR L N 1
ATOM 1551 C CA . TYR A 1 98 ? 31.42481 14.05643 36.61349 1.000 13.50648 98 TYR L CA 1
ATOM 1552 C C . TYR A 1 98 ? 31.12294 13.46049 35.24494 1.000 13.09314 98 TYR L C 1
ATOM 1553 O O . TYR A 1 98 ? 30.83139 12.25849 35.16037 1.000 13.43490 98 TYR L O 1
ATOM 1571 N N . GLY A 1 99 ? 31.16135 14.24508 34.17982 1.000 11.99836 99 GLY L N 1
ATOM 1572 C CA . GLY A 1 99 ? 30.84855 13.78895 32.84532 1.000 10.83661 99 GLY L CA 1
ATOM 1573 C C . GLY A 1 99 ? 29.35843 13.58834 32.65198 1.000 10.76583 99 GLY L C 1
ATOM 1574 O O . GLY A 1 99 ? 28.55117 13.93116 33.49970 1.000 10.76589 99 GLY L O 1
ATOM 1578 N N . ALA A 1 100 ? 29.00807 13.03952 31.48283 1.000 10.00614 100 ALA L N 1
ATOM 1579 C CA . ALA A 1 100 ? 27.60619 12.88927 31.07446 1.000 9.56754 100 ALA L CA 1
ATOM 1580 C C . ALA A 1 100 ? 27.38888 11.49242 30.49818 1.000 9.27628 100 ALA L C 1
ATOM 1581 O O . ALA A 1 100 ? 26.85310 11.31242 29.40593 1.000 9.39667 100 ALA L O 1
ATOM 1588 N N . ALA A 1 101 ? 27.77331 10.46178 31.24978 1.000 9.68000 101 ALA L N 1
ATOM 1589 C CA . ALA A 1 101 ? 27.67282 9.10442 30.74607 1.000 9.68610 101 ALA L CA 1
ATOM 1590 C C . ALA A 1 101 ? 26.23612 8.65317 30.54674 1.000 9.15876 101 ALA L C 1
ATOM 1591 O O . ALA A 1 101 ? 25.32883 8.96690 31.32611 1.000 9.68569 101 ALA L O 1
ATOM 1598 N N . PHE A 1 102 ? 26.06368 7.81966 29.52833 1.000 9.02241 102 PHE L N 1
ATOM 1599 C CA . PHE A 1 102 ? 24.84883 7.07115 29.28719 1.000 8.53309 102 PHE L CA 1
ATOM 1600 C C . PHE A 1 102 ? 24.87176 5.73291 30.00276 1.000 9.37485 102 PHE L C 1
ATOM 1601 O O . PHE A 1 102 ? 25.92490 5.10615 30.16240 1.000 9.77087 102 PHE L O 1
ATOM 1618 N N . GLY A 1 103 ? 23.68820 5.27583 30.39679 1.000 9.33307 103 GLY L N 1
ATOM 1619 C CA . GLY A 1 103 ? 23.52255 3.86952 30.73899 1.000 9.63288 103 GLY L CA 1
ATOM 1620 C C . GLY A 1 103 ? 23.72335 2.98482 29.51965 1.000 9.32044 103 GLY L C 1
ATOM 1621 O O . GLY A 1 103 ? 23.76094 3.44625 28.38469 1.000 9.89240 103 GLY L O 1
ATOM 1625 N N . GLY A 1 104 ? 23.81367 1.67431 29.76212 1.000 10.01718 104 GLY L N 1
ATOM 1626 C CA . GLY A 1 104 ? 24.12807 0.71128 28.73332 1.000 10.48308 104 GLY L CA 1
ATOM 1627 C C . GLY A 1 104 ? 23.00323 0.39556 27.76588 1.000 10.64431 104 GLY L C 1
ATOM 1628 O O . GLY A 1 104 ? 23.24469 -0.32032 26.78990 1.000 12.71621 104 GLY L O 1
ATOM 1632 N N . GLY A 1 105 ? 21.79275 0.83197 28.03414 1.000 10.43092 105 GLY L N 1
ATOM 1633 C CA . GLY A 1 105 ? 20.65477 0.58512 27.17267 1.000 10.85478 105 GLY L CA 1
ATOM 1634 C C . GLY A 1 105 ? 19.80625 -0.59598 27.59228 1.000 11.55926 105 GLY L C 1
ATOM 1635 O O . GLY A 1 105 ? 20.28571 -1.56883 28.18414 1.000 12.24310 105 GLY L O 1
ATOM 1639 N N . THR A 1 106 ? 18.52657 -0.51830 27.24973 1.000 11.23831 106 THR L N 1
ATOM 1640 C CA . THR A 1 106 ? 17.56961 -1.58556 27.45228 1.000 10.67616 106 THR L CA 1
ATOM 1641 C C . THR A 1 106 ? 16.73934 -1.71172 26.19009 1.000 11.01724 106 THR L C 1
ATOM 1642 O O . THR A 1 106 ? 16.13081 -0.73279 25.74838 1.000 11.65551 106 THR L O 1
ATOM 1653 N N A GLU A 1 107 ? 16.67334 -2.92224 25.64407 0.427 11.79314 107 GLU L N 1
ATOM 1654 N N B GLU A 1 107 ? 16.71380 -2.91125 25.61506 0.573 11.54926 107 GLU L N 1
ATOM 1655 C CA A GLU A 1 107 ? 15.81518 -3.21379 24.50232 0.427 11.89655 107 GLU L CA 1
ATOM 1656 C CA B GLU A 1 107 ? 15.80722 -3.20823 24.51493 0.573 11.94251 107 GLU L CA 1
ATOM 1657 C C A GLU A 1 107 ? 14.40859 -3.56220 24.98821 0.427 12.72513 107 GLU L C 1
ATOM 1658 C C B GLU A 1 107 ? 14.40449 -3.45624 25.06435 0.573 11.00201 107 GLU L C 1
ATOM 1659 O O A GLU A 1 107 ? 14.24455 -4.33856 25.93096 0.427 13.68996 107 GLU L O 1
ATOM 1660 O O B GLU A 1 107 ? 14.24205 -4.04302 26.13633 0.573 12.66397 107 GLU L O 1
ATOM 1683 N N . VAL A 1 108 ? 13.39366 -2.99795 24.32701 1.000 11.22674 108 VAL L N 1
ATOM 1684 C CA . VAL A 1 108 ? 11.99381 -3.32934 24.58920 1.000 12.24906 108 VAL L CA 1
ATOM 1685 C C . VAL A 1 108 ? 11.50197 -4.24919 23.47646 1.000 12.62184 108 VAL L C 1
ATOM 1686 O O . VAL A 1 108 ? 11.60417 -3.91650 22.28302 1.000 13.16209 108 VAL L O 1
ATOM 1699 N N . VAL A 1 109 ? 10.94581 -5.38581 23.87637 1.000 12.37428 109 VAL L N 1
ATOM 1700 C CA . VAL A 1 109 ? 10.35477 -6.37881 22.98572 1.000 13.07419 109 VAL L CA 1
ATOM 1701 C C . VAL A 1 109 ? 8.85401 -6.34743 23.21992 1.000 13.32830 109 VAL L C 1
ATOM 1702 O O . VAL A 1 109 ? 8.39899 -6.49001 24.35666 1.000 14.14051 109 VAL L O 1
ATOM 1715 N N . VAL A 1 110 ? 8.09021 -6.13999 22.16261 1.000 13.53861 110 VAL L N 1
ATOM 1716 C CA . VAL A 1 110 ? 6.64930 -5.99815 22.27617 1.000 13.98464 110 VAL L CA 1
ATOM 1717 C C . VAL A 1 110 ? 6.02236 -7.31816 21.83929 1.000 14.39308 110 VAL L C 1
ATOM 1718 O O . VAL A 1 110 ? 6.16051 -7.74144 20.68356 1.000 15.44277 110 VAL L O 1
ATOM 1731 N N . LYS A 1 111 ? 5.30028 -7.95653 22.74621 1.000 15.64501 111 LYS L N 1
ATOM 1732 C CA . LYS A 1 111 ? 4.77435 -9.28620 22.48680 1.000 15.66600 111 LYS L CA 1
ATOM 1733 C C . LYS A 1 111 ? 3.42100 -9.21913 21.79463 1.000 15.11281 111 LYS L C 1
ATOM 1734 O O . LYS A 1 111 ? 2.66531 -8.25473 21.94707 1.000 17.98869 111 LYS L O 1
ATOM 1753 N N . ARG A 1 112 ? 3.15119 -10.23583 20.98134 1.000 15.63683 112 ARG L N 1
ATOM 1754 C CA . ARG A 1 112 ? 1.91401 -10.31696 20.22187 1.000 16.67707 112 ARG L CA 1
ATOM 1755 C C . ARG A 1 112 ? 1.58689 -11.78581 19.99191 1.000 16.18402 112 ARG L C 1
ATOM 1756 O O . ARG A 1 112 ? 2.30828 -12.68131 20.44431 1.000 17.09027 112 ARG L O 1
ATOM 1777 N N . THR A 1 113 ? 0.47434 -12.03607 19.30533 1.000 16.50705 113 THR L N 1
ATOM 1778 C CA . THR A 1 113 ? 0.11056 -13.40437 18.99999 1.000 17.70178 113 THR L CA 1
ATOM 1779 C C . THR A 1 113 ? 1.09337 -13.99815 18.00108 1.000 16.25851 113 THR L C 1
ATOM 1780 O O . THR A 1 113 ? 1.79068 -13.30189 17.25215 1.000 17.08005 113 THR L O 1
ATOM 1791 N N . VAL A 1 114 ? 1.12069 -15.32191 17.98688 1.000 17.25094 114 VAL L N 1
ATOM 1792 C CA . VAL A 1 114 ? 1.99463 -16.04236 17.08304 1.000 18.06823 114 VAL L CA 1
ATOM 1793 C C . VAL A 1 114 ? 1.61669 -15.74554 15.64494 1.000 17.38627 114 VAL L C 1
ATOM 1794 O O . VAL A 1 114 ? 0.43035 -15.69891 15.28345 1.000 18.38983 114 VAL L O 1
ATOM 1807 N N . ALA A 1 115 ? 2.63889 -15.54459 14.81532 1.000 16.76125 115 ALA L N 1
ATOM 1808 C CA . ALA A 1 115 ? 2.47294 -15.33551 13.38843 1.000 16.54332 115 ALA L CA 1
ATOM 1809 C C . ALA A 1 115 ? 3.48581 -16.20116 12.65509 1.000 15.19417 115 ALA L C 1
ATOM 1810 O O . ALA A 1 115 ? 4.69730 -16.03307 12.82820 1.000 15.58094 115 ALA L O 1
ATOM 1817 N N . ALA A 1 116 ? 2.99062 -17.13066 11.84737 1.000 16.17151 116 ALA L N 1
ATOM 1818 C CA . ALA A 1 116 ? 3.87207 -17.97104 11.05734 1.000 17.99117 116 ALA L CA 1
ATOM 1819 C C . ALA A 1 116 ? 4.54169 -17.17849 9.93292 1.000 17.10381 116 ALA L C 1
ATOM 1820 O O . ALA A 1 116 ? 3.93069 -16.29508 9.32072 1.000 17.90464 116 ALA L O 1
ATOM 1827 N N . PRO A 1 117 ? 5.77493 -17.52123 9.59208 1.000 18.10634 117 PRO L N 1
ATOM 1828 C CA . PRO A 1 117 ? 6.40974 -16.88939 8.43469 1.000 17.34225 117 PRO L CA 1
ATOM 1829 C C . PRO A 1 117 ? 5.85048 -17.40771 7.13063 1.000 17.40689 117 PRO L C 1
ATOM 1830 O O . PRO A 1 117 ? 5.42936 -18.56011 7.02441 1.000 19.47521 117 PRO L O 1
ATOM 1841 N N A SER A 1 118 ? 5.83483 -16.54075 6.11920 0.564 17.65608 118 SER L N 1
ATOM 1842 N N B SER A 1 118 ? 5.91661 -16.55591 6.11799 0.436 17.21514 118 SER L N 1
ATOM 1843 C CA A SER A 1 118 ? 5.80272 -16.99184 4.73279 0.564 15.54374 118 SER L CA 1
ATOM 1844 C CA B SER A 1 118 ? 5.83418 -16.98114 4.73229 0.436 15.86082 118 SER L CA 1
ATOM 1845 C C A SER A 1 118 ? 7.25014 -17.22394 4.31228 0.564 12.79492 118 SER L C 1
ATOM 1846 C C B SER A 1 118 ? 7.25278 -17.17417 4.22889 0.436 13.82503 118 SER L C 1
ATOM 1847 O O A SER A 1 118 ? 8.14504 -16.49090 4.73090 0.564 13.61668 118 SER L O 1
ATOM 1848 O O B SER A 1 118 ? 8.11986 -16.33071 4.46507 0.436 15.16356 118 SER L O 1
ATOM 1863 N N . VAL A 1 119 ? 7.48434 -18.27959 3.54237 1.000 13.47372 119 VAL L N 1
ATOM 1864 C CA . VAL A 1 119 ? 8.82365 -18.73105 3.20487 1.000 13.11662 119 VAL L CA 1
ATOM 1865 C C . VAL A 1 119 ? 9.01121 -18.68624 1.69982 1.000 12.15101 119 VAL L C 1
ATOM 1866 O O . VAL A 1 119 ? 8.14352 -19.12208 0.93447 1.000 13.96034 119 VAL L O 1
ATOM 1880 N N . PHE A 1 120 ? 10.18929 -18.21795 1.27823 1.000 12.24717 120 PHE L N 1
ATOM 1881 C CA . PHE A 1 120 ? 10.52451 -18.10794 -0.13088 1.000 12.98865 120 PHE L CA 1
ATOM 1882 C C . PHE A 1 120 ? 11.98531 -18.48618 -0.33463 1.000 13.16990 120 PHE L C 1
ATOM 1883 O O . PHE A 1 120 ? 12.81939 -18.19709 0.51987 1.000 14.94784 120 PHE L O 1
ATOM 1900 N N . ILE A 1 121 ? 12.28029 -19.17187 -1.43199 1.000 13.12137 121 ILE L N 1
ATOM 1901 C CA . ILE A 1 121 ? 13.65800 -19.51754 -1.77643 1.000 13.67581 121 ILE L CA 1
ATOM 1902 C C . ILE A 1 121 ? 14.00597 -18.86664 -3.11028 1.000 14.19735 121 ILE L C 1
ATOM 1903 O O . ILE A 1 121 ? 13.17034 -18.79967 -4.01848 1.000 15.57625 121 ILE L O 1
ATOM 1919 N N . PHE A 1 122 ? 15.24651 -18.39109 -3.22310 1.000 13.41285 122 PHE L N 1
ATOM 1920 C CA . PHE A 1 122 ? 15.73765 -17.70845 -4.41471 1.000 13.77133 122 PHE L CA 1
ATOM 1921 C C . PHE A 1 122 ? 17.01349 -18.38902 -4.88770 1.000 15.11709 122 PHE L C 1
ATOM 1922 O O . PHE A 1 122 ? 17.99673 -18.45607 -4.12227 1.000 15.17097 122 PHE L O 1
ATOM 1939 N N . PRO A 1 123 ? 17.06408 -18.86759 -6.11793 1.000 15.36730 123 PRO L N 1
ATOM 1940 C CA . PRO A 1 123 ? 18.31554 -19.41685 -6.66480 1.000 15.29935 123 PRO L CA 1
ATOM 1941 C C . PRO A 1 123 ? 19.28378 -18.30045 -6.99114 1.000 14.21789 123 PRO L C 1
ATOM 1942 O O . PRO A 1 123 ? 18.89444 -17.12521 -7.07055 1.000 14.52033 123 PRO L O 1
ATOM 1953 N N . PRO A 1 124 ? 20.55446 -18.62503 -7.17694 1.000 14.65518 124 PRO L N 1
ATOM 1954 C CA . PRO A 1 124 ? 21.50104 -17.61493 -7.64861 1.000 14.58269 124 PRO L CA 1
ATOM 1955 C C . PRO A 1 124 ? 21.14835 -17.18373 -9.05633 1.000 16.86024 124 PRO L C 1
ATOM 1956 O O . PRO A 1 124 ? 20.65761 -17.96498 -9.87038 1.000 17.52024 124 PRO L O 1
ATOM 1967 N N . SER A 1 125 ? 21.42130 -15.91719 -9.33440 1.000 15.16023 125 SER L N 1
ATOM 1968 C CA . SER A 1 125 ? 21.27342 -15.38712 -10.67758 1.000 16.58367 125 SER L CA 1
ATOM 1969 C C . SER A 1 125 ? 22.38259 -15.88374 -11.60016 1.000 16.21668 125 SER L C 1
ATOM 1970 O O . SER A 1 125 ? 23.51660 -16.13538 -11.18558 1.000 16.17633 125 SER L O 1
ATOM 1978 N N . ASP A 1 126 ? 22.06791 -15.95466 -12.89228 1.000 17.86319 126 ASP L N 1
ATOM 1979 C CA . ASP A 1 126 ? 23.10611 -16.28085 -13.85722 1.000 18.45478 126 ASP L CA 1
ATOM 1980 C C . ASP A 1 126 ? 24.23697 -15.25197 -13.81367 1.000 17.90085 126 ASP L C 1
ATOM 1981 O O . ASP A 1 126 ? 25.41002 -15.60210 -13.97272 1.000 19.86769 126 ASP L O 1
ATOM 1990 N N . GLU A 1 127 ? 23.90514 -13.97490 -13.61334 1.000 18.50398 127 GLU L N 1
ATOM 1991 C CA . GLU A 1 127 ? 24.93694 -12.94521 -13.53322 1.000 19.67829 127 GLU L CA 1
ATOM 1992 C C . GLU A 1 127 ? 25.93376 -13.24553 -12.41511 1.000 17.06652 127 GLU L C 1
ATOM 1993 O O . GLU A 1 127 ? 27.15013 -13.12305 -12.59650 1.000 18.25808 127 GLU L O 1
ATOM 2005 N N . GLN A 1 128 ? 25.43556 -13.62570 -11.23915 1.000 15.79792 128 GLN L N 1
ATOM 2006 C CA . GLN A 1 128 ? 26.34689 -13.90006 -10.13724 1.000 14.22393 128 GLN L CA 1
ATOM 2007 C C . GLN A 1 128 ? 27.25467 -15.07437 -10.45751 1.000 14.68421 128 GLN L C 1
ATOM 2008 O O . GLN A 1 128 ? 28.43004 -15.07875 -10.08355 1.000 15.30676 128 GLN L O 1
ATOM 2022 N N . LEU A 1 129 ? 26.72793 -16.08902 -11.13109 1.000 14.68103 129 LEU L N 1
ATOM 2023 C CA . LEU A 1 129 ? 27.55647 -17.25911 -11.41516 1.000 16.19689 129 LEU L CA 1
ATOM 2024 C C . LEU A 1 129 ? 28.84500 -16.90721 -12.16434 1.000 16.53116 129 LEU L C 1
ATOM 2025 O O . LEU A 1 129 ? 29.84115 -17.62751 -12.03467 1.000 17.06873 129 LEU L O 1
ATOM 2041 N N . LYS A 1 130 ? 28.86398 -15.80106 -12.92448 1.000 18.28016 130 LYS L N 1
ATOM 2042 C CA . LYS A 1 130 ? 30.09547 -15.36670 -13.60126 1.000 17.71067 130 LYS L CA 1
ATOM 2043 C C . LYS A 1 130 ? 31.20847 -15.00085 -12.61127 1.000 17.03808 130 LYS L C 1
ATOM 2044 O O . LYS A 1 130 ? 32.38464 -14.96920 -12.99060 1.000 20.35877 130 LYS L O 1
ATOM 2063 N N . SER A 1 131 ? 30.86383 -14.68475 -11.37134 1.000 19.46498 131 SER L N 1
ATOM 2064 C CA . SER A 1 131 ? 31.85060 -14.40637 -10.33437 1.000 18.45427 131 SER L CA 1
ATOM 2065 C C . SER A 1 131 ? 32.52442 -15.64500 -9.77536 1.000 18.16827 131 SER L C 1
ATOM 2066 O O . SER A 1 131 ? 33.45348 -15.50330 -8.97054 1.000 18.97212 131 SER L O 1
ATOM 2074 N N . GLY A 1 132 ? 32.01638 -16.83173 -10.07653 1.000 15.41051 132 GLY L N 1
ATOM 2075 C CA . GLY A 1 132 ? 32.53484 -18.04286 -9.49137 1.000 17.36229 132 GLY L CA 1
ATOM 2076 C C . GLY A 1 132 ? 31.91857 -18.38485 -8.15551 1.000 13.84899 132 GLY L C 1
ATOM 2077 O O . GLY A 1 132 ? 32.32239 -19.38949 -7.56687 1.000 17.47810 132 GLY L O 1
ATOM 2081 N N . THR A 1 133 ? 30.89812 -17.63664 -7.70258 1.000 17.18512 133 THR L N 1
ATOM 2082 C CA . THR A 1 133 ? 30.20308 -17.88916 -6.44972 1.000 16.07620 133 THR L CA 1
ATOM 2083 C C . THR A 1 133 ? 28.69853 -17.88398 -6.69092 1.000 16.35256 133 THR L C 1
ATOM 2084 O O . THR A 1 133 ? 28.19664 -17.21042 -7.59196 1.000 17.06293 133 THR L O 1
ATOM 2095 N N . ALA A 1 134 ? 27.99126 -18.68304 -5.90357 1.000 14.94927 134 ALA L N 1
ATOM 2096 C CA . ALA A 1 134 ? 26.54196 -18.76600 -5.93228 1.000 15.02081 134 ALA L CA 1
ATOM 2097 C C . ALA A 1 134 ? 25.99416 -18.49818 -4.54190 1.000 15.06225 134 ALA L C 1
ATOM 2098 O O . ALA A 1 134 ? 26.39471 -19.14593 -3.57486 1.000 18.37280 134 ALA L O 1
ATOM 2105 N N . SER A 1 135 ? 25.04094 -17.57691 -4.45096 1.000 13.19210 135 SER L N 1
ATOM 2106 C CA . SER A 1 135 ? 24.31140 -17.31047 -3.22131 1.000 13.16478 135 SER L CA 1
ATOM 2107 C C . SER A 1 135 ? 22.88357 -17.81385 -3.37125 1.000 12.88883 135 SER L C 1
ATOM 2108 O O . SER A 1 135 ? 22.23066 -17.48727 -4.35730 1.000 14.42893 135 SER L O 1
ATOM 2116 N N . VAL A 1 136 ? 22.43477 -18.63542 -2.42404 1.000 13.80809 136 VAL L N 1
ATOM 2117 C CA . VAL A 1 136 ? 21.06447 -19.12873 -2.36429 1.000 14.03323 136 VAL L CA 1
ATOM 2118 C C . VAL A 1 136 ? 20.41143 -18.50477 -1.13957 1.000 12.90271 136 VAL L C 1
ATOM 2119 O O . VAL A 1 136 ? 20.97171 -18.55554 -0.04233 1.000 14.37445 136 VAL L O 1
ATOM 2132 N N . VAL A 1 137 ? 19.24940 -17.88709 -1.31272 1.000 12.71669 137 VAL L N 1
ATOM 2133 C CA . VAL A 1 137 ? 18.62656 -17.13939 -0.23287 1.000 12.99240 137 VAL L CA 1
ATOM 2134 C C . VAL A 1 137 ? 17.28469 -17.74866 0.13145 1.000 13.38186 137 VAL L C 1
ATOM 2135 O O . VAL A 1 137 ? 16.44691 -17.98455 -0.74191 1.000 13.55615 137 VAL L O 1
ATOM 2148 N N . CYS A 1 138 ? 17.09651 -17.98752 1.42877 1.000 12.76229 138 CYS L N 1
ATOM 2149 C CA . CYS A 1 138 ? 15.81276 -18.35834 2.01030 1.000 13.06349 138 CYS L CA 1
ATOM 2150 C C . CYS A 1 138 ? 15.29140 -17.19714 2.85294 1.000 12.86546 138 CYS L C 1
ATOM 2151 O O . CYS A 1 138 ? 16.00269 -16.69160 3.72939 1.000 14.80832 138 CYS L O 1
ATOM 2158 N N . LEU A 1 139 ? 14.06738 -16.74958 2.56043 1.000 12.48552 139 LEU L N 1
ATOM 2159 C CA . LEU A 1 139 ? 13.42598 -15.62545 3.23242 1.000 11.77107 139 LEU L CA 1
ATOM 2160 C C . LEU A 1 139 ? 12.27737 -16.12738 4.07966 1.000 11.00062 139 LEU L C 1
ATOM 2161 O O . LEU A 1 139 ? 11.42457 -16.87267 3.58998 1.000 12.13090 139 LEU L O 1
ATOM 2177 N 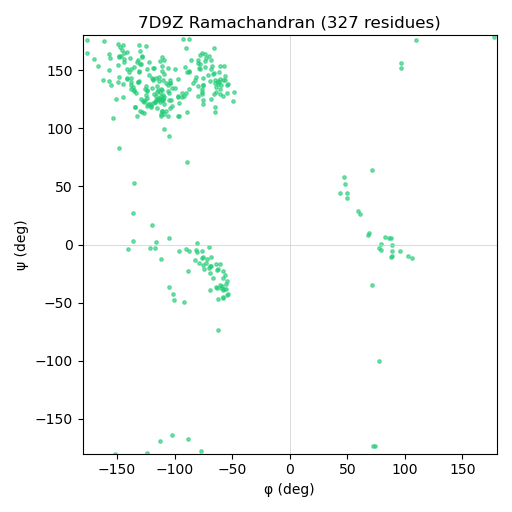N . LEU A 1 140 ? 12.27645 -15.72332 5.34409 1.000 11.14903 140 LEU L N 1
ATOM 2178 C CA . LEU A 1 140 ? 11.16971 -15.94299 6.26246 1.000 12.02911 140 LEU L CA 1
ATOM 2179 C C . LEU A 1 140 ? 10.56971 -14.57487 6.52621 1.000 11.96160 140 LEU L C 1
ATOM 2180 O O . LEU A 1 140 ? 11.22931 -13.71570 7.11656 1.000 13.11719 140 LEU L O 1
ATOM 2196 N N . ASN A 1 141 ? 9.33381 -14.36814 6.10121 1.000 12.24324 141 ASN L N 1
ATOM 2197 C CA . ASN A 1 141 ? 8.74123 -13.04385 6.12452 1.000 12.43173 141 ASN L CA 1
ATOM 2198 C C . ASN A 1 141 ? 7.65618 -12.91560 7.18255 1.000 12.10897 141 ASN L C 1
ATOM 2199 O O . ASN A 1 141 ? 6.71370 -13.72333 7.22063 1.000 13.93917 141 ASN L O 1
ATOM 2210 N N A ASN A 1 142 ? 7.79750 -11.91475 8.06038 0.516 12.54814 142 ASN L N 1
ATOM 2211 N N B ASN A 1 142 ? 7.80987 -11.87567 8.01484 0.484 10.98246 142 ASN L N 1
ATOM 2212 C CA A ASN A 1 142 ? 6.72985 -11.43024 8.94217 0.516 11.74144 142 ASN L CA 1
ATOM 2213 C CA B ASN A 1 142 ? 6.82538 -11.38761 8.97672 0.484 12.81946 142 ASN L CA 1
ATOM 2214 C C A ASN A 1 142 ? 6.25402 -12.48807 9.94628 0.516 12.28237 142 ASN L C 1
ATOM 2215 C C B ASN A 1 142 ? 6.31530 -12.48517 9.89989 0.484 13.51558 142 ASN L C 1
ATOM 2216 O O A ASN A 1 142 ? 5.08479 -12.87879 9.97063 0.516 14.32302 142 ASN L O 1
ATOM 2217 O O B ASN A 1 142 ? 5.17671 -12.95895 9.78917 0.484 17.15818 142 ASN L O 1
ATOM 2238 N N . PHE A 1 143 ? 7.13851 -12.85357 10.86292 1.000 12.16104 143 PHE L N 1
ATOM 2239 C CA . PHE A 1 143 ? 6.81998 -13.88363 11.83238 1.000 13.68930 143 PHE L CA 1
ATOM 2240 C C . PHE A 1 143 ? 7.04985 -13.40246 13.26285 1.000 13.36451 143 PHE L C 1
ATOM 2241 O O . PHE A 1 143 ? 7.74447 -12.41726 13.53454 1.000 13.18270 143 PHE L O 1
ATOM 2258 N N . TYR A 1 144 ? 6.39339 -14.08984 14.19603 1.000 13.80920 144 TYR L N 1
ATOM 2259 C CA . TYR A 1 144 ? 6.54938 -13.79595 15.61896 1.000 14.39508 144 TYR L CA 1
ATOM 2260 C C . TYR A 1 144 ? 6.21008 -15.08224 16.36505 1.000 15.44193 144 TYR L C 1
ATOM 2261 O O . TYR A 1 144 ? 5.19853 -15.71870 16.04968 1.000 16.15321 144 TYR L O 1
ATOM 2279 N N . PRO A 1 145 ? 6.97639 -15.46423 17.39088 1.000 16.83906 145 PRO L N 1
ATOM 2280 C CA . PRO A 1 145 ? 8.14840 -14.81724 17.97692 1.000 17.02707 145 PRO L CA 1
ATOM 2281 C C . PRO A 1 145 ? 9.40857 -15.01292 17.14058 1.000 16.73257 145 PRO L C 1
ATOM 2282 O O . PRO A 1 145 ? 9.40033 -15.61922 16.06391 1.000 16.22552 145 PRO L O 1
ATOM 2293 N N . ARG A 1 146 ? 10.50177 -14.48148 17.67171 1.000 18.25946 146 ARG L N 1
ATOM 2294 C CA . ARG A 1 146 ? 11.76897 -14.41465 16.95223 1.000 19.35167 146 ARG L CA 1
ATOM 2295 C C . ARG A 1 146 ? 12.33915 -15.79455 16.64876 1.000 18.67339 146 ARG L C 1
ATOM 2296 O O . ARG A 1 146 ? 12.99645 -15.99546 15.62188 1.000 19.34249 146 ARG L O 1
ATOM 2317 N N . GLU A 1 147 ? 12.17097 -16.73766 17.55589 1.000 18.80410 147 GLU L N 1
ATOM 2318 C CA . GLU A 1 147 ? 12.80423 -18.03180 17.36882 1.000 19.38661 147 GLU L CA 1
ATOM 2319 C C . GLU A 1 147 ? 12.30650 -18.68127 16.09664 1.000 17.76267 147 GLU L C 1
ATOM 2320 O O . GLU A 1 147 ? 11.09914 -18.81410 15.88282 1.000 19.34215 147 GLU L O 1
ATOM 2332 N N . ALA A 1 148 ? 13.24875 -19.13208 15.27538 1.000 18.81667 148 ALA L N 1
ATOM 2333 C CA . ALA A 1 148 ? 12.92766 -19.75972 14.00593 1.000 18.81932 148 ALA L CA 1
ATOM 2334 C C . ALA A 1 148 ? 14.10382 -20.63309 13.61325 1.000 21.07604 148 ALA L C 1
ATOM 2335 O O . ALA A 1 148 ? 15.26082 -20.26699 13.84181 1.000 25.44296 148 ALA L O 1
ATOM 2342 N N . LYS A 1 149 ? 13.81535 -21.79897 13.05983 1.000 17.41877 149 LYS L N 1
ATOM 2343 C CA . LYS A 1 149 ? 14.86367 -22.74681 12.70865 1.000 19.12982 149 LYS L CA 1
ATOM 2344 C C . LYS A 1 149 ? 14.87571 -22.93504 11.20141 1.000 18.56625 149 LYS L C 1
ATOM 2345 O O . LYS A 1 149 ? 13.84576 -23.28554 10.59901 1.000 20.66632 149 LYS L O 1
ATOM 2364 N N . VAL A 1 150 ? 16.04099 -22.70003 10.60034 1.000 16.50888 150 VAL L N 1
ATOM 2365 C CA . VAL A 1 150 ? 16.22757 -22.81497 9.16606 1.000 16.38627 150 VAL L CA 1
ATOM 2366 C C . VAL A 1 150 ? 17.22798 -23.91320 8.90593 1.000 19.61621 150 VAL L C 1
ATOM 2367 O O . VAL A 1 150 ? 18.36231 -23.86008 9.39455 1.000 25.70627 150 VAL L O 1
ATOM 2380 N N . GLN A 1 151 ? 16.80395 -24.90027 8.13713 1.000 17.11949 151 GLN L N 1
ATOM 2381 C CA . GLN A 1 151 ? 17.62925 -26.03422 7.77445 1.000 18.67166 151 GLN L CA 1
ATOM 2382 C C . GLN A 1 151 ? 17.90263 -26.00026 6.27486 1.000 15.30793 151 GLN L C 1
ATOM 2383 O O . GLN A 1 151 ? 16.96714 -25.97570 5.46248 1.000 19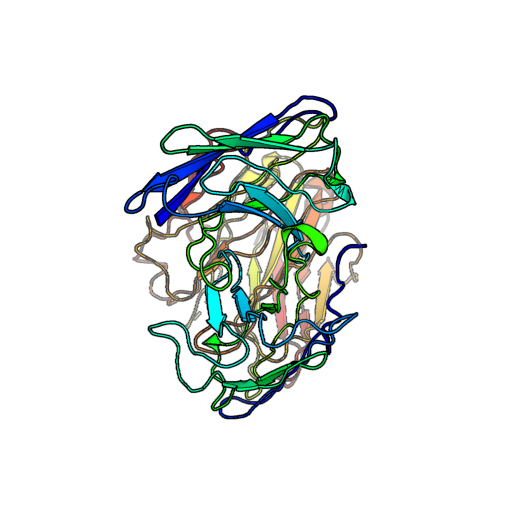.37116 151 GLN L O 1
ATOM 2397 N N . TRP A 1 152 ? 19.17244 -26.04631 5.89768 1.000 15.24371 152 TRP L N 1
ATOM 2398 C CA . TRP A 1 152 ? 19.55517 -26.16601 4.49918 1.000 12.90390 152 TRP L CA 1
ATOM 2399 C C . TRP A 1 152 ? 19.96611 -27.59490 4.19102 1.000 15.02595 152 TRP L C 1
ATOM 2400 O O . TRP A 1 152 ? 20.75010 -28.18988 4.93785 1.000 15.15201 152 TRP L O 1
ATOM 2421 N N . LYS A 1 153 ? 19.47269 -28.12165 3.08037 1.000 14.71144 153 LYS L N 1
ATOM 2422 C CA . LYS A 1 153 ? 19.92818 -29.39817 2.55845 1.000 16.14734 153 LYS L CA 1
ATOM 2423 C C . LYS A 1 153 ? 20.22081 -29.23908 1.08276 1.000 15.70331 153 LYS L C 1
ATOM 2424 O O . LYS A 1 153 ? 19.49312 -28.55697 0.35730 1.000 18.31955 153 LYS L O 1
ATOM 2443 N N . VAL A 1 154 ? 21.30671 -29.85935 0.64625 1.000 15.68456 154 VAL L N 1
ATOM 2444 C CA . VAL A 1 154 ? 21.71652 -29.89846 -0.75169 1.000 16.16528 154 VAL L CA 1
ATOM 2445 C C . VAL A 1 154 ? 21.82638 -31.37352 -1.10767 1.000 17.42841 154 VAL L C 1
ATOM 2446 O O . VAL A 1 154 ? 22.57533 -32.11963 -0.45882 1.000 18.17052 154 VAL L O 1
ATOM 2459 N N . ASP A 1 155 ? 21.05666 -31.80619 -2.10563 1.000 19.31266 155 ASP L N 1
ATOM 2460 C CA . ASP A 1 155 ? 20.91389 -33.23266 -2.39708 1.000 19.91916 155 ASP L CA 1
ATOM 2461 C C . ASP A 1 155 ? 20.71887 -34.07062 -1.13194 1.000 20.87039 155 ASP L C 1
ATOM 2462 O O . ASP A 1 155 ? 21.28316 -35.16525 -0.97651 1.000 21.68581 155 ASP L O 1
ATOM 2471 N N . ASN A 1 156 ? 19.86584 -33.57737 -0.24158 1.000 20.01968 156 ASN L N 1
ATOM 2472 C CA . ASN A 1 156 ? 19.44695 -34.22310 1.00035 1.000 21.61088 156 ASN L CA 1
ATOM 2473 C C . ASN A 1 156 ? 20.54278 -34.31875 2.05237 1.000 20.02269 156 ASN L C 1
ATOM 2474 O O . ASN A 1 156 ? 20.34594 -34.99252 3.06849 1.000 25.76366 156 ASN L O 1
ATOM 2485 N N . ALA A 1 157 ? 21.67552 -33.65459 1.85537 1.000 19.39474 157 ALA L N 1
ATOM 2486 C CA . ALA A 1 157 ? 22.74647 -33.62907 2.83911 1.000 19.04111 157 ALA L CA 1
ATOM 2487 C C . ALA A 1 157 ? 22.62653 -32.34736 3.65501 1.000 17.72758 157 ALA L C 1
ATOM 2488 O O . ALA A 1 157 ? 22.56962 -31.24642 3.09181 1.000 16.75826 157 ALA L O 1
ATOM 2495 N N . LEU A 1 158 ? 22.60726 -32.48044 4.97483 1.000 16.74262 158 LEU L N 1
ATOM 2496 C CA . LEU A 1 158 ? 22.52312 -31.31723 5.84597 1.000 15.33731 158 LEU L CA 1
ATOM 2497 C C . LEU A 1 158 ? 23.75820 -30.44210 5.70632 1.000 15.36892 158 LEU L C 1
ATOM 2498 O O . LEU A 1 158 ? 24.88717 -30.93765 5.69644 1.000 17.18494 158 LEU L O 1
ATOM 2514 N N . GLN A 1 159 ? 23.53893 -29.12525 5.62548 1.000 15.07054 159 GLN L N 1
ATOM 2515 C CA . GLN A 1 159 ? 24.59385 -28.13565 5.47689 1.000 16.60536 159 GLN L CA 1
ATOM 2516 C C . GLN A 1 159 ? 24.74640 -27.33357 6.76388 1.000 18.65860 159 GLN L C 1
ATOM 2517 O O . GLN A 1 159 ? 23.77886 -27.07257 7.48053 1.000 20.58030 159 GLN L O 1
ATOM 2531 N N . SER A 1 160 ? 25.97737 -26.93650 7.04428 1.000 17.36250 160 SER L N 1
ATOM 2532 C CA . SER A 1 160 ? 26.28110 -25.94012 8.05760 1.000 18.11652 160 SER L CA 1
ATOM 2533 C C . SER A 1 160 ? 27.62459 -25.32266 7.70498 1.000 19.11877 160 SER L C 1
ATOM 2534 O O . SER A 1 160 ? 28.42634 -25.89090 6.95623 1.000 20.44120 160 SER L O 1
ATOM 2542 N N . GLY A 1 161 ? 27.85853 -24.15700 8.27326 1.000 19.85800 161 GLY L N 1
ATOM 2543 C CA . GLY A 1 161 ? 29.12361 -23.49891 8.15001 1.000 22.32543 161 GLY L CA 1
ATOM 2544 C C . GLY A 1 161 ? 29.26146 -22.60938 6.94402 1.000 22.79029 161 GLY L C 1
ATOM 2545 O O . GLY A 1 161 ? 30.22071 -21.84301 6.87531 1.000 25.46798 161 GLY L O 1
ATOM 2549 N N . ASN A 1 162 ? 28.31699 -22.67873 6.00824 1.000 20.09723 162 ASN L N 1
ATOM 2550 C CA . ASN A 1 162 ? 28.31998 -21.93149 4.76421 1.000 20.05997 162 ASN L CA 1
ATOM 2551 C C . ASN A 1 162 ? 27.09973 -21.02397 4.65086 1.000 20.80725 162 ASN L C 1
ATOM 2552 O O . ASN A 1 162 ? 26.75476 -20.59705 3.54147 1.000 20.81169 162 ASN L O 1
ATOM 2563 N N . SER A 1 163 ? 26.40968 -20.75709 5.75817 1.000 20.23478 163 SER L N 1
ATOM 2564 C CA . SER A 1 163 ? 25.25209 -19.87007 5.74093 1.000 18.97669 163 SER L CA 1
ATOM 2565 C C . SER A 1 163 ? 25.37706 -18.79793 6.81677 1.000 20.23486 163 SER L C 1
ATOM 2566 O O . SER A 1 163 ? 26.03698 -18.97274 7.83639 1.000 23.28338 163 SER L O 1
ATOM 2574 N N . GLN A 1 164 ? 24.69344 -17.68387 6.57804 1.000 18.83685 164 GLN L N 1
ATOM 2575 C CA . GLN A 1 164 ? 24.63099 -16.57061 7.51090 1.000 20.77725 164 GLN L CA 1
ATOM 2576 C C . GLN A 1 164 ? 23.19209 -16.08265 7.53933 1.000 18.44308 164 GLN L C 1
ATOM 2577 O O . GLN A 1 164 ? 22.55556 -15.97464 6.49242 1.000 17.43827 164 GLN L O 1
ATOM 2591 N N . GLU A 1 165 ? 22.69309 -15.79400 8.73308 1.000 18.94498 165 GLU L N 1
ATOM 2592 C CA . GLU A 1 165 ? 21.37848 -15.20653 8.94578 1.000 16.28510 165 GLU L CA 1
ATOM 2593 C C . GLU A 1 165 ? 21.45095 -13.70610 9.26473 1.000 17.98402 165 GLU L C 1
ATOM 2594 O O . GLU A 1 165 ? 22.39168 -13.20849 9.88765 1.000 20.83873 165 GLU L O 1
ATOM 2606 N N A SER A 1 166 ? 20.46486 -12.98787 8.77349 0.660 14.52629 166 SER L N 1
ATOM 2607 N N B SER A 1 166 ? 20.37460 -13.00769 8.92392 0.340 15.17878 166 SER L N 1
ATOM 2608 C CA A SER A 1 166 ? 20.24049 -11.60322 9.13873 0.660 14.73045 166 SER L CA 1
ATOM 2609 C CA B SER A 1 166 ? 20.20884 -11.61054 9.30012 0.340 15.72456 166 SER L CA 1
ATOM 2610 C C A SER A 1 166 ? 18.77049 -11.49989 9.50289 0.660 13.96917 166 SER L C 1
ATOM 2611 C C B SER A 1 166 ? 18.72936 -11.35355 9.51234 0.340 14.35521 166 SER L C 1
ATOM 2612 O O A SER A 1 166 ? 17.93270 -12.20504 8.93125 0.660 13.14809 166 SER L O 1
ATOM 2613 O O B SER A 1 166 ? 17.90573 -11.75602 8.68328 0.340 13.28626 166 SER L O 1
ATOM 2628 N N A VAL A 1 167 ? 18.47192 -10.64063 10.47484 0.660 14.89355 167 VAL L N 1
ATOM 2629 N N B VAL A 1 167 ? 18.40369 -10.67231 10.61136 0.340 15.42897 167 VAL L N 1
ATOM 2630 C CA A VAL A 1 167 ? 17.11522 -10.46303 10.97979 0.660 13.25172 167 VAL L CA 1
ATOM 2631 C CA B VAL A 1 167 ? 17.02582 -10.50702 11.05623 0.340 14.87808 167 VAL L CA 1
ATOM 2632 C C A VAL A 1 167 ? 16.82714 -8.97391 11.08801 0.660 13.96737 167 VAL L C 1
ATOM 2633 C C B VAL A 1 167 ? 16.73288 -9.03267 11.28536 0.340 15.79391 167 VAL L C 1
ATOM 2634 O O A VAL A 1 167 ? 17.69755 -8.19571 11.48872 0.660 14.75516 167 VAL L O 1
ATOM 2635 O O B VAL A 1 167 ? 17.50030 -8.33427 11.95944 0.340 14.87710 167 VAL L O 1
ATOM 2660 N N . THR A 1 168 ? 15.59849 -8.57775 10.77146 1.000 13.83225 168 THR L N 1
ATOM 2661 C CA . THR A 1 168 ? 15.18557 -7.20914 10.98191 1.000 14.29934 168 THR L CA 1
ATOM 2662 C C . THR A 1 168 ? 14.74353 -6.99292 12.43550 1.000 14.84128 168 THR L C 1
ATOM 2663 O O . THR A 1 168 ? 14.52268 -7.93529 13.20145 1.000 16.09786 168 THR L O 1
ATOM 2675 N N A GLU A 1 169 ? 14.62241 -5.72836 12.83691 0.530 16.92747 169 GLU L N 1
ATOM 2676 N N B GLU A 1 169 ? 14.61160 -5.71535 12.78873 0.470 16.21948 169 GLU L N 1
ATOM 2677 C CA A GLU A 1 169 ? 13.98988 -5.44297 14.12499 0.530 15.77337 169 GLU L CA 1
ATOM 2678 C CA B GLU A 1 169 ? 13.94281 -5.26289 14.00525 0.470 16.11650 169 GLU L CA 1
ATOM 2679 C C A GLU A 1 169 ? 12.46396 -5.46628 13.98740 0.530 15.76561 169 GLU L C 1
ATOM 2680 C C B GLU A 1 169 ? 12.44736 -5.62030 13.96935 0.470 16.08309 169 GLU L C 1
ATOM 2681 O O A GLU A 1 169 ? 11.92672 -5.41859 12.88446 0.530 14.30960 169 GLU L O 1
ATOM 2682 O O B GLU A 1 169 ? 11.90393 -5.95995 12.92283 0.470 15.59733 169 GLU L O 1
ATOM 2705 N N . GLN A 1 170 ? 11.76824 -5.53748 15.12914 1.000 15.97806 170 GLN L N 1
ATOM 2706 C CA . GLN A 1 170 ? 10.31100 -5.69898 15.12808 1.000 16.18369 170 GLN L CA 1
ATOM 2707 C C . GLN A 1 170 ? 9.67559 -4.58787 14.30356 1.000 15.80566 170 GLN L C 1
ATOM 2708 O O . GLN A 1 170 ? 9.98584 -3.40082 14.47968 1.000 17.13776 170 GLN L O 1
ATOM 2723 N N . ASP A 1 171 ? 8.73915 -4.97454 13.45591 1.000 15.53301 171 ASP L N 1
ATOM 2724 C CA . ASP A 1 171 ? 8.03216 -4.02030 12.62345 1.000 16.47415 171 ASP L CA 1
ATOM 2725 C C . ASP A 1 171 ? 7.19050 -3.08143 13.48793 1.000 16.37622 171 ASP L C 1
ATOM 2726 O O . ASP A 1 171 ? 6.54686 -3.50005 14.45893 1.000 16.34630 171 ASP L O 1
ATOM 2735 N N . SER A 1 172 ? 7.19196 -1.80212 13.11794 1.000 18.41017 172 SER L N 1
ATOM 2736 C CA . SER A 1 172 ? 6.53654 -0.79325 13.93114 1.000 19.27133 172 SER L CA 1
ATOM 2737 C C . SER A 1 172 ? 5.02250 -0.85526 13.87777 1.000 19.23580 172 SER L C 1
ATOM 2738 O O . SER A 1 172 ? 4.39124 -0.25597 14.74406 1.000 21.06125 172 SER L O 1
ATOM 2746 N N . LYS A 1 173 ? 4.42955 -1.54588 12.90262 1.000 18.39658 173 LYS L N 1
ATOM 2747 C CA . LYS A 1 173 ? 2.98613 -1.75156 12.86050 1.000 20.58817 173 LYS L CA 1
ATOM 2748 C C . LYS A 1 173 ? 2.55815 -3.12941 13.34553 1.000 17.02199 173 LYS L C 1
ATOM 2749 O O . LYS A 1 173 ? 1.54215 -3.24049 14.04047 1.000 19.18381 173 LYS L O 1
ATOM 2768 N N . ASP A 1 174 ? 3.26583 -4.20097 12.96375 1.000 16.13129 174 ASP L N 1
ATOM 2769 C CA . ASP A 1 174 ? 2.76916 -5.53669 13.26023 1.000 14.62294 174 ASP L CA 1
ATOM 2770 C C . ASP A 1 174 ? 3.64716 -6.33917 14.20819 1.000 12.65957 174 ASP L C 1
ATOM 2771 O O . ASP A 1 174 ? 3.30710 -7.49076 14.48977 1.000 13.26226 174 ASP L O 1
ATOM 2780 N N . CYS A 1 175 ? 4.74172 -5.77508 14.72646 1.000 12.90618 175 CYS L N 1
ATOM 2781 C CA . CYS A 1 175 ? 5.56350 -6.41970 15.74719 1.000 13.12385 175 CYS L CA 1
ATOM 2782 C C . CYS A 1 175 ? 6.31188 -7.65214 15.25801 1.000 12.43780 175 CYS L C 1
ATOM 2783 O O . CYS A 1 175 ? 6.89173 -8.35320 16.07779 1.000 14.52940 175 CYS L O 1
ATOM 2790 N N . THR A 1 176 ? 6.31078 -7.94006 13.95482 1.000 12.08451 176 THR L N 1
ATOM 2791 C CA . THR A 1 176 ? 6.97695 -9.13917 13.48146 1.000 12.96851 176 THR L CA 1
ATOM 2792 C C . THR A 1 176 ? 8.44004 -8.89015 13.11851 1.000 12.22066 176 THR L C 1
ATOM 2793 O O . THR A 1 176 ? 8.91270 -7.75345 12.98873 1.000 13.72288 176 THR L O 1
ATOM 2804 N N . TYR A 1 177 ? 9.14046 -9.99404 12.90955 1.000 11.77167 177 TYR L N 1
ATOM 2805 C CA . TYR A 1 177 ? 10.49338 -10.05417 12.38946 1.000 11.89783 177 TYR L CA 1
ATOM 2806 C C . TYR A 1 177 ? 10.45915 -10.62713 10.97940 1.000 12.12809 177 TYR L C 1
ATOM 2807 O O . TYR A 1 177 ? 9.55152 -11.37701 10.61161 1.000 12.51825 177 TYR L O 1
ATOM 2825 N N . SER A 1 178 ? 11.51459 -10.34620 10.21784 1.000 11.53486 178 SER L N 1
ATOM 2826 C CA . SER A 1 178 ? 11.79863 -11.07693 8.99115 1.000 10.98667 178 SER L CA 1
ATOM 2827 C C . SER A 1 178 ? 13.25648 -11.49899 9.04058 1.000 12.33534 178 SER L C 1
ATOM 2828 O O . SER A 1 178 ? 14.06057 -10.89396 9.74038 1.000 12.47367 178 SER L O 1
ATOM 2836 N N . LEU A 1 179 ? 13.58761 -12.56323 8.31168 1.000 11.23946 179 LEU L N 1
ATOM 2837 C CA . LEU A 1 179 ? 14.89259 -13.18617 8.40069 1.000 11.45426 179 LEU L CA 1
ATOM 2838 C C . LEU A 1 179 ? 15.30949 -13.69914 7.03846 1.000 11.55068 179 LEU L C 1
ATOM 2839 O O . LEU A 1 179 ? 14.51380 -14.27341 6.29743 1.000 12.07778 179 LEU L O 1
ATOM 2855 N N . SER A 1 180 ? 16.57187 -13.49049 6.72231 1.000 11.73145 180 SER L N 1
ATOM 2856 C CA . SER A 1 180 ? 17.17891 -14.11647 5.56797 1.000 11.91389 180 SER L CA 1
ATOM 2857 C C . SER A 1 180 ? 18.23921 -15.10970 6.02488 1.000 12.60799 180 SER L C 1
ATOM 2858 O O . SER A 1 180 ? 18.95905 -14.87310 7.00845 1.000 13.62884 180 SER L O 1
ATOM 2866 N N . SER A 1 181 ? 18.30699 -16.23947 5.33319 1.000 12.91704 181 SER L N 1
ATOM 2867 C CA . SER A 1 181 ? 19.40849 -17.18556 5.48479 1.000 12.93567 181 SER L CA 1
ATOM 2868 C C . SER A 1 181 ? 20.05872 -17.33594 4.11261 1.000 13.58104 181 SER L C 1
ATOM 2869 O O . SER A 1 181 ? 19.36326 -17.65519 3.13705 1.000 13.81807 181 SER L O 1
ATOM 2877 N N . THR A 1 182 ? 21.34413 -17.01689 4.01328 1.000 13.80295 182 THR L N 1
ATOM 2878 C CA . THR A 1 182 ? 22.03810 -16.99814 2.73449 1.000 14.41553 182 THR L CA 1
ATOM 2879 C C . THR A 1 182 ? 23.09413 -18.08024 2.77149 1.000 16.23605 182 THR L C 1
ATOM 2880 O O . THR A 1 182 ? 23.98235 -18.03820 3.62561 1.000 15.71171 182 THR L O 1
ATOM 2891 N N . LEU A 1 183 ? 22.95217 -19.06279 1.88419 1.000 13.86967 183 LEU L N 1
ATOM 2892 C CA . LEU A 1 183 ? 23.92442 -20.12552 1.68653 1.000 14.92828 183 LEU L CA 1
ATOM 2893 C C . LEU A 1 183 ? 24.86831 -19.71396 0.56542 1.000 14.68506 183 LEU L C 1
ATOM 2894 O O . LEU A 1 183 ? 24.41586 -19.41600 -0.54086 1.000 15.96933 183 LEU L O 1
ATOM 2910 N N . THR A 1 184 ? 26.17905 -19.74654 0.82366 1.000 15.36428 184 THR L N 1
ATOM 2911 C CA . THR A 1 184 ? 27.17460 -19.35015 -0.16343 1.000 15.01240 184 THR L CA 1
ATOM 2912 C C . THR A 1 184 ? 28.01690 -20.55068 -0.54270 1.000 17.35580 184 THR L C 1
ATOM 2913 O O . THR A 1 184 ? 28.58465 -21.20407 0.33078 1.000 19.10054 184 THR L O 1
ATOM 2924 N N . LEU A 1 185 ? 28.07790 -20.84321 -1.83761 1.000 16.77831 185 LEU L N 1
ATOM 2925 C CA . LEU A 1 185 ? 28.88493 -21.93137 -2.36139 1.000 18.24319 185 LEU L CA 1
ATOM 2926 C C . LEU A 1 185 ? 29.69282 -21.41365 -3.53505 1.000 17.85265 185 LEU L C 1
ATOM 2927 O O . LEU A 1 185 ? 29.31229 -20.45067 -4.19404 1.000 17.62138 185 LEU L O 1
ATOM 2943 N N . SER A 1 186 ? 30.77278 -22.10225 -3.86820 1.000 17.66635 186 SER L N 1
ATOM 2944 C CA . SER A 1 186 ? 31.40264 -21.79198 -5.14469 1.000 17.51213 186 SER L CA 1
ATOM 2945 C C . SER A 1 186 ? 30.48226 -22.21553 -6.28267 1.000 16.93473 186 SER L C 1
ATOM 2946 O O . SER A 1 186 ? 29.64686 -23.10693 -6.13116 1.000 17.52802 186 SER L O 1
ATOM 2954 N N . LYS A 1 187 ? 30.62795 -21.54408 -7.42621 1.000 15.87015 187 LYS L N 1
ATOM 2955 C CA . LYS A 1 187 ? 29.93134 -21.97015 -8.62430 1.000 16.13423 187 LYS L CA 1
ATOM 2956 C C . LYS A 1 187 ? 30.24111 -23.41155 -8.92530 1.000 18.21134 187 LYS L C 1
ATOM 2957 O O . LYS A 1 187 ? 29.34314 -24.19458 -9.26764 1.000 18.75288 187 LYS L O 1
ATOM 2976 N N . ALA A 1 188 ? 31.51262 -23.77868 -8.79412 1.000 17.48993 188 ALA L N 1
ATOM 2977 C CA . ALA A 1 188 ? 31.90622 -25.14097 -9.08594 1.000 19.49688 188 ALA L CA 1
ATOM 2978 C C . ALA A 1 188 ? 31.13749 -26.12659 -8.22108 1.000 19.19147 188 ALA L C 1
ATOM 2979 O O . ALA A 1 188 ? 30.66962 -27.15678 -8.71498 1.000 22.17983 188 ALA L O 1
ATOM 2986 N N . ASP A 1 189 ? 31.02851 -25.85058 -6.91696 1.000 21.05546 189 ASP L N 1
ATOM 2987 C CA . ASP A 1 189 ? 30.29037 -26.75684 -6.04475 1.000 21.06520 189 ASP L CA 1
ATOM 2988 C C . ASP A 1 189 ? 28.80056 -26.70942 -6.33731 1.000 21.30341 189 ASP L C 1
ATOM 2989 O O . ASP A 1 189 ? 28.12890 -27.74432 -6.30416 1.000 23.78450 189 ASP L O 1
ATOM 2998 N N . TYR A 1 190 ? 28.27007 -25.51618 -6.61945 1.000 20.06049 190 TYR L N 1
ATOM 2999 C CA . TYR A 1 190 ? 26.84676 -25.38365 -6.90642 1.000 18.74802 190 TYR L CA 1
ATOM 3000 C C . TYR A 1 190 ? 26.45563 -26.25293 -8.08642 1.000 19.01975 190 TYR L C 1
ATOM 3001 O O . TYR A 1 190 ? 25.39944 -26.89638 -8.06992 1.000 20.79749 190 TYR L O 1
ATOM 3019 N N . GLU A 1 191 ? 27.31378 -26.31623 -9.10529 1.000 20.04243 191 GLU L N 1
ATOM 3020 C CA . GLU A 1 191 ? 26.99858 -27.06218 -10.32142 1.000 23.83406 191 GLU L CA 1
ATOM 3021 C C . GLU A 1 191 ? 27.13244 -28.57000 -10.15417 1.000 22.86492 19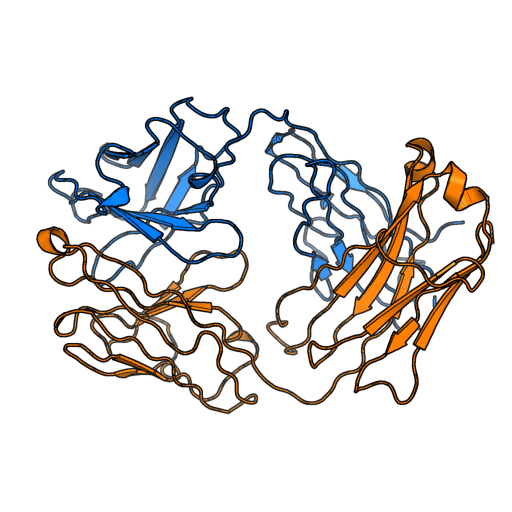1 GLU L C 1
ATOM 3022 O O . GLU A 1 191 ? 26.72223 -29.30655 -11.05540 1.000 27.04323 191 GLU L O 1
ATOM 3034 N N . LYS A 1 192 ? 27.62007 -29.04439 -9.00678 1.000 23.42077 192 LYS L N 1
ATOM 3035 C CA . LYS A 1 192 ? 27.73686 -30.47484 -8.73015 1.000 24.57142 192 LYS L CA 1
ATOM 3036 C C . LYS A 1 192 ? 26.49413 -31.06777 -8.06656 1.000 23.98328 192 LYS L C 1
ATOM 3037 O O . LYS A 1 192 ? 26.43945 -32.28787 -7.86503 1.000 25.57697 192 LYS L O 1
ATOM 3056 N N . HIS A 1 193 ? 25.49190 -30.25420 -7.73561 1.000 20.94083 193 HIS L N 1
ATOM 3057 C CA . HIS A 1 193 ? 24.32585 -30.72135 -6.99260 1.000 20.14826 193 HIS L CA 1
ATOM 3058 C C . HIS A 1 193 ? 23.04366 -30.22578 -7.64183 1.000 19.68385 193 HIS L C 1
ATOM 3059 O O . HIS A 1 193 ? 23.04100 -29.24055 -8.38417 1.000 21.01305 193 HIS L O 1
ATOM 3073 N N A LYS A 1 194 ? 21.93904 -30.92111 -7.35367 0.549 19.38100 194 LYS L N 1
ATOM 3074 N N B LYS A 1 194 ? 21.93898 -30.90882 -7.33408 0.451 20.13587 194 LYS L N 1
ATOM 3075 C CA A LYS A 1 194 ? 20.65833 -30.63949 -7.99476 0.549 19.46012 194 LYS L CA 1
ATOM 3076 C CA B LYS A 1 194 ? 20.66819 -30.65871 -8.00385 0.451 21.32081 194 LYS L CA 1
ATOM 3077 C C A LYS A 1 194 ? 19.67559 -29.93629 -7.06874 0.549 17.55355 194 LYS L C 1
ATOM 3078 C C B LYS A 1 194 ? 19.61910 -30.00238 -7.11938 0.451 19.67957 194 LYS L C 1
ATOM 3079 O O A LYS A 1 194 ? 19.17585 -28.85575 -7.38940 0.549 19.97659 194 LYS L O 1
ATOM 3080 O O B LYS A 1 194 ? 19.01111 -29.01741 -7.52831 0.451 19.66873 194 LYS L O 1
ATOM 3117 N N . VAL A 1 195 ? 19.33898 -30.54390 -5.94118 1.000 18.47926 195 VAL L N 1
ATOM 3118 C CA . VAL A 1 195 ? 18.21835 -30.09350 -5.12722 1.000 18.27475 195 VAL L CA 1
ATOM 3119 C C . VAL A 1 195 ? 18.74271 -29.18571 -4.03327 1.000 17.72303 195 VAL L C 1
ATOM 3120 O O . VAL A 1 195 ? 19.56257 -29.59821 -3.20895 1.000 19.26933 195 VAL L O 1
ATOM 3133 N N . TYR A 1 196 ? 18.19915 -27.98111 -3.96070 1.000 16.14972 196 TYR L N 1
ATOM 3134 C CA . TYR A 1 196 ? 18.51422 -27.00067 -2.92880 1.000 16.00138 196 TYR L CA 1
ATOM 3135 C C . TYR A 1 196 ? 17.23855 -26.75757 -2.14714 1.000 15.82145 196 TYR L C 1
ATOM 3136 O O . TYR A 1 196 ? 16.23166 -26.36078 -2.73800 1.000 18.53275 196 TYR L O 1
ATOM 3154 N N . ALA A 1 197 ? 17.28252 -26.97308 -0.83553 1.000 16.57267 197 ALA L N 1
ATOM 3155 C CA . ALA A 1 197 ? 16.06548 -26.94145 -0.03185 1.000 16.53824 197 ALA L CA 1
ATOM 3156 C C . ALA A 1 197 ? 16.28157 -26.21811 1.28708 1.000 15.74322 197 ALA L C 1
ATOM 3157 O O . ALA A 1 197 ? 17.25840 -26.47257 2.00150 1.000 16.19216 197 ALA L O 1
ATOM 3164 N N . CYS A 1 198 ? 15.34709 -25.33986 1.62347 1.000 14.60464 198 CYS L N 1
ATOM 3165 C CA A CYS A 1 198 ? 15.28555 -24.65497 2.90361 0.559 15.28482 198 CYS L CA 1
ATOM 3166 C CA B CYS A 1 198 ? 15.33956 -24.75067 2.95214 0.441 15.46124 198 CYS L CA 1
ATOM 3167 C C . CYS A 1 198 ? 14.04709 -25.15441 3.63773 1.000 14.83819 198 CYS L C 1
ATOM 3168 O O . CYS A 1 198 ? 12.94787 -25.05391 3.08695 1.000 17.62477 198 CYS L O 1
ATOM 3181 N N . GLU A 1 199 ? 14.20992 -25.66277 4.84901 1.000 15.67901 199 GLU L N 1
ATOM 3182 C CA . GLU A 1 199 ? 13.09699 -26.12242 5.65898 1.000 16.10510 199 GLU L CA 1
ATOM 3183 C C . GLU A 1 199 ? 13.02281 -25.25254 6.90184 1.000 18.25071 199 GLU L C 1
ATOM 3184 O O . GLU A 1 199 ? 14.02726 -25.08922 7.60802 1.000 18.15716 199 GLU L O 1
ATOM 3196 N N . VAL A 1 200 ? 11.83783 -24.70875 7.16785 1.000 15.36942 200 VAL L N 1
ATOM 3197 C CA . VAL A 1 200 ? 11.61461 -23.77077 8.25919 1.000 16.20384 200 VAL L CA 1
ATOM 3198 C C . VAL A 1 200 ? 10.72528 -24.42025 9.30822 1.000 15.87007 200 VAL L C 1
ATOM 3199 O O . VAL A 1 200 ? 9.64971 -24.94485 8.99583 1.000 17.74839 200 VAL L O 1
ATOM 3212 N N . THR A 1 201 ? 11.15364 -24.32690 10.55990 1.000 17.56140 201 THR L N 1
ATOM 3213 C CA . THR A 1 201 ? 10.37199 -24.70390 11.72374 1.000 18.76537 201 THR L CA 1
ATOM 3214 C C . THR A 1 201 ? 10.09629 -23.44800 12.53560 1.000 18.48355 201 THR L C 1
ATOM 3215 O O . THR A 1 201 ? 11.01440 -22.65962 12.78227 1.000 18.09434 201 THR L O 1
ATOM 3226 N N . HIS A 1 202 ? 8.83954 -23.26302 12.94091 1.000 17.27459 202 HIS L N 1
ATOM 3227 C CA . HIS A 1 202 ? 8.42936 -22.08568 13.69438 1.000 18.33931 202 HIS L CA 1
ATOM 3228 C C . HIS A 1 202 ? 7.17255 -22.45245 14.46642 1.000 17.90232 202 HIS L C 1
ATOM 3229 O O . HIS A 1 202 ? 6.37414 -23.26792 14.00689 1.000 20.47345 202 HIS L O 1
ATOM 3243 N N . GLN A 1 203 ? 6.98663 -21.80363 15.61782 1.000 19.49653 203 GLN L N 1
ATOM 3244 C CA . GLN A 1 203 ? 5.83758 -22.07757 16.47039 1.000 20.60335 203 GLN L CA 1
ATOM 3245 C C . GLN A 1 203 ? 4.51059 -21.93909 15.73070 1.000 21.28075 203 GLN L C 1
ATOM 3246 O O . GLN A 1 203 ? 3.54607 -22.65103 16.04356 1.000 24.05706 203 GLN L O 1
ATOM 3260 N N . GLY A 1 204 ? 4.44064 -21.04025 14.74791 1.000 18.72150 204 GLY L N 1
ATOM 3261 C CA . GLY A 1 204 ? 3.19586 -20.82694 14.02857 1.000 20.65476 204 GLY L CA 1
ATOM 3262 C C . GLY A 1 204 ? 2.89833 -21.81432 12.92368 1.000 18.58160 204 GLY L C 1
ATOM 3263 O O . GLY A 1 204 ? 1.84038 -21.73778 12.28759 1.000 22.13158 204 GLY L O 1
ATOM 3267 N N . LEU A 1 205 ? 3.83227 -22.72151 12.64972 1.000 20.19641 205 LEU L N 1
ATOM 3268 C CA . LEU A 1 205 ? 3.70622 -23.72181 11.59818 1.000 20.27369 205 LEU L CA 1
ATOM 3269 C C . LEU A 1 205 ? 3.41999 -25.06605 12.25637 1.000 23.68303 205 LEU L C 1
ATOM 3270 O O . LEU A 1 205 ? 4.19879 -25.52879 13.10204 1.000 26.20408 205 LEU L O 1
ATOM 3286 N N . SER A 1 206 ? 2.31666 -25.70070 11.85390 1.000 25.72894 206 SER L N 1
ATOM 3287 C CA . SER A 1 206 ? 1.94047 -26.97822 12.45531 1.000 28.93251 206 SER L CA 1
ATOM 3288 C C . SER A 1 206 ? 2.94310 -28.07697 12.12058 1.000 27.40356 206 SER L C 1
ATOM 3289 O O . SER A 1 206 ? 3.11276 -29.01959 12.90254 1.000 30.03734 206 SER L O 1
ATOM 3297 N N . SER A 1 207 ? 3.61072 -27.97362 10.97901 1.000 26.85794 207 SER L N 1
ATOM 3298 C CA . SER A 1 207 ? 4.73724 -28.82558 10.63280 1.000 27.32549 207 SER L CA 1
ATOM 3299 C C . SER A 1 207 ? 5.68474 -28.00028 9.77927 1.000 24.42695 207 SER L C 1
ATOM 3300 O O . SER A 1 207 ? 5.29350 -26.95610 9.23917 1.000 22.18212 207 SER L O 1
ATOM 3308 N N . PRO A 1 208 ? 6.94133 -28.41937 9.65166 1.000 24.30916 208 PRO L N 1
ATOM 3309 C CA . PRO A 1 208 ? 7.91093 -27.57658 8.94496 1.000 22.16018 208 PRO L CA 1
ATOM 3310 C C . PRO A 1 208 ? 7.51216 -27.35455 7.49475 1.000 20.91876 208 PRO L C 1
ATOM 3311 O O . PRO A 1 208 ? 6.89273 -28.20749 6.85875 1.000 23.91788 208 PRO L O 1
ATOM 3322 N N . VAL A 1 209 ? 7.87546 -26.18622 6.97447 1.000 18.33997 209 VAL L N 1
ATOM 3323 C CA . VAL A 1 209 ? 7.62800 -25.82319 5.58187 1.000 19.15686 209 VAL L CA 1
ATOM 3324 C C . VAL A 1 209 ? 8.93696 -25.90058 4.80710 1.000 19.08553 209 VAL L C 1
ATOM 3325 O O . VAL A 1 209 ? 9.94208 -25.31164 5.21203 1.000 18.53247 209 VAL L O 1
ATOM 3338 N N . THR A 1 210 ? 8.90623 -26.54980 3.64904 1.000 18.60988 210 THR L N 1
ATOM 3339 C CA . THR A 1 210 ? 10.08569 -26.67037 2.80323 1.000 18.15693 210 THR L CA 1
ATOM 3340 C C . THR A 1 210 ? 9.85390 -25.94326 1.49062 1.000 17.06477 210 THR L C 1
ATOM 3341 O O . THR A 1 210 ? 8.81985 -26.12252 0.84044 1.000 18.81150 210 THR L O 1
ATOM 3352 N N . LYS A 1 211 ? 10.82186 -25.11644 1.10769 1.000 16.74264 211 LYS L N 1
ATOM 3353 C CA . LYS A 1 211 ? 10.85463 -24.50153 -0.21121 1.000 16.25189 211 LYS L CA 1
ATOM 3354 C C . LYS A 1 211 ? 12.13694 -24.95348 -0.88361 1.000 17.38427 211 LYS L C 1
ATOM 3355 O O . LYS A 1 211 ? 13.20073 -24.96208 -0.26165 1.000 17.88296 211 LYS L O 1
ATOM 3374 N N . SER A 1 212 ? 12.02699 -25.34075 -2.14350 1.000 17.40128 212 SER L N 1
ATOM 3375 C CA . SER A 1 212 ? 13.16412 -25.93904 -2.80751 1.000 17.27197 212 SER L CA 1
ATOM 3376 C C . SER A 1 212 ? 13.12475 -25.60315 -4.28145 1.000 16.52719 212 SER L C 1
ATOM 3377 O O . SER A 1 212 ? 12.08909 -25.21701 -4.83740 1.000 19.86071 212 SER L O 1
ATOM 3385 N N . PHE A 1 213 ? 14.28018 -25.76318 -4.91444 1.000 18.33778 213 PHE L N 1
ATOM 3386 C CA . PHE A 1 213 ? 14.33862 -25.73028 -6.36332 1.000 18.47422 213 PHE L CA 1
ATOM 3387 C C . PHE A 1 213 ? 15.38962 -26.73101 -6.83737 1.000 18.25902 213 PHE L C 1
ATOM 3388 O O . PHE A 1 213 ? 16.25627 -27.18000 -6.07251 1.000 19.74076 213 PHE L O 1
ATOM 3405 N N . ASN A 1 214 ? 15.26252 -27.10960 -8.10306 1.000 20.94403 214 ASN L N 1
ATOM 3406 C CA . ASN A 1 214 ? 16.23364 -27.95974 -8.77824 1.000 20.58167 214 ASN L CA 1
ATOM 3407 C C . ASN A 1 214 ? 17.08785 -27.08231 -9.67858 1.000 22.13846 214 ASN L C 1
ATOM 3408 O O . ASN A 1 214 ? 16.55654 -26.36942 -10.53358 1.000 23.36821 214 ASN L O 1
ATOM 3419 N N . ARG A 1 215 ? 18.40362 -27.12899 -9.49483 1.000 21.71365 215 ARG L N 1
ATOM 3420 C CA . ARG A 1 215 ? 19.27375 -26.31516 -10.33432 1.000 22.49759 215 ARG L CA 1
ATOM 3421 C C . ARG A 1 215 ? 18.99005 -26.60322 -11.80600 1.000 26.82957 215 ARG L C 1
ATOM 3422 O O . ARG A 1 215 ? 18.93353 -27.76283 -12.22725 1.000 29.57135 215 ARG L O 1
ATOM 3443 N N . GLY A 1 216 ? 18.80664 -25.54247 -12.58612 1.000 28.00015 216 GLY L N 1
ATOM 3444 C CA . GLY A 1 216 ? 18.60668 -25.66285 -14.00939 1.000 32.66801 216 GLY L CA 1
ATOM 3445 C C . GLY A 1 216 ? 17.17471 -25.84383 -14.45223 1.000 35.55822 216 GLY L C 1
ATOM 3446 O O . GLY A 1 216 ? 16.92815 -25.92411 -15.66513 1.000 39.34302 216 GLY L O 1
ATOM 3450 N N . GLU A 1 217 ? 16.22258 -25.89228 -13.52703 1.000 35.27344 217 GLU L N 1
ATOM 3451 C CA . GLU A 1 217 ? 14.82424 -26.11468 -13.88783 1.000 40.83996 217 GLU L CA 1
ATOM 3452 C C . GLU A 1 217 ? 13.97509 -24.87923 -13.63096 1.000 44.59652 217 GLU L C 1
ATOM 3453 O O . GLU A 1 217 ? 14.15951 -24.18693 -12.63154 1.000 45.53644 217 GLU L O 1
ATOM 3479 N N . SER B 2 2 ? 18.29381 22.52320 14.08939 1.000 15.48298 2 SER H N 1
ATOM 3480 C CA . SER B 2 2 ? 18.76796 21.22179 13.65097 1.000 16.13909 2 SER H CA 1
ATOM 3481 C C . SER B 2 2 ? 20.29162 21.24662 13.54541 1.000 13.72770 2 SER H C 1
ATOM 3482 O O . SER B 2 2 ? 20.93984 22.28784 13.56496 1.000 15.62552 2 SER H O 1
ATOM 3490 N N . VAL B 2 3 ? 20.86281 20.04862 13.45876 1.000 12.82165 3 VAL H N 1
ATOM 3491 C CA . VAL B 2 3 ? 22.29330 19.87480 13.27941 1.000 12.76719 3 VAL H CA 1
ATOM 3492 C C . VAL B 2 3 ? 22.50599 18.74990 12.27598 1.000 11.97809 3 VAL H C 1
ATOM 3493 O O . VAL B 2 3 ? 21.63351 17.90527 12.07173 1.000 13.16980 3 VAL H O 1
ATOM 3506 N N . GLU B 2 4 ? 23.70877 18.71644 11.68667 1.000 12.27744 4 GLU H N 1
ATOM 3507 C CA . GLU B 2 4 ? 24.05178 17.67022 10.74136 1.000 11.53503 4 GLU H CA 1
ATOM 3508 C C . GLU B 2 4 ? 25.53808 17.41187 10.76930 1.000 11.42569 4 GLU H C 1
ATOM 3509 O O . GLU B 2 4 ? 26.33597 18.33128 10.58106 1.000 12.43416 4 GLU H O 1
ATOM 3521 N N . GLU B 2 5 ? 25.90370 16.15779 11.00158 1.000 11.07427 5 GLU H N 1
ATOM 3522 C CA . GLU B 2 5 ? 27.28950 15.73938 11.04515 1.000 11.23505 5 GLU H CA 1
ATOM 3523 C C . GLU B 2 5 ? 27.77382 15.37134 9.65265 1.000 11.30628 5 GLU H C 1
ATOM 3524 O O . GLU B 2 5 ? 27.03807 14.81422 8.83924 1.000 13.09677 5 GLU H O 1
ATOM 3536 N N . SER B 2 6 ? 29.05690 15.60714 9.41351 1.000 11.11172 6 SER H N 1
ATOM 3537 C CA . SER B 2 6 ? 29.72268 15.21818 8.18079 1.000 11.44645 6 SER H CA 1
ATOM 3538 C C . SER B 2 6 ? 31.16856 14.82932 8.47119 1.000 11.71790 6 SER H C 1
ATOM 3539 O O . SER B 2 6 ? 31.70303 15.11926 9.53627 1.000 11.98513 6 SER H O 1
ATOM 3547 N N . GLY B 2 7 ? 31.80745 14.21180 7.48576 1.000 12.11126 7 GLY H N 1
ATOM 3548 C CA . GLY B 2 7 ? 33.21897 13.90310 7.52853 1.000 13.50328 7 GLY H CA 1
ATOM 3549 C C . GLY B 2 7 ? 33.54338 12.46552 7.84340 1.000 11.11909 7 GLY H C 1
ATOM 3550 O O . GLY B 2 7 ? 34.70102 12.06688 7.70137 1.000 13.01407 7 GLY H O 1
ATOM 3554 N N . GLY B 2 8 ? 32.55717 11.67279 8.24133 1.000 11.39512 8 GLY H N 1
ATOM 3555 C CA . GLY B 2 8 ? 32.80240 10.26158 8.49367 1.000 11.81749 8 GLY H CA 1
ATOM 3556 C C . GLY B 2 8 ? 33.16882 9.52936 7.21897 1.000 12.18424 8 GLY H C 1
ATOM 3557 O O . GLY B 2 8 ? 32.48684 9.65055 6.20096 1.000 13.94780 8 GLY H O 1
ATOM 3561 N N . ARG B 2 9 ? 34.25711 8.77756 7.26218 1.000 10.94345 9 ARG H N 1
ATOM 3562 C CA . ARG B 2 9 ? 34.79252 8.09291 6.09371 1.000 12.13190 9 ARG H CA 1
ATOM 3563 C C . ARG B 2 9 ? 35.71849 6.97896 6.56541 1.000 11.21827 9 ARG H C 1
ATOM 3564 O O . ARG B 2 9 ? 36.05007 6.87736 7.75090 1.000 11.90904 9 ARG H O 1
ATOM 3585 N N . LEU B 2 10 ? 36.20819 6.20277 5.60733 1.000 12.60328 10 LEU H N 1
ATOM 3586 C CA . LEU B 2 10 ? 37.20964 5.18418 5.85470 1.000 12.08505 10 LEU H CA 1
ATOM 3587 C C . LEU B 2 10 ? 38.57360 5.85088 5.95303 1.000 12.46695 10 LEU H C 1
ATOM 3588 O O . LEU B 2 10 ? 38.96472 6.62839 5.07275 1.000 15.04031 10 LEU H O 1
ATOM 3604 N N . VAL B 2 11 ? 39.28616 5.55358 7.03556 1.000 12.45135 11 VAL H N 1
ATOM 3605 C CA . VAL B 2 11 ? 40.63983 6.04409 7.23447 1.000 13.04316 11 VAL H CA 1
ATOM 3606 C C . VAL B 2 11 ? 41.50402 4.90910 7.72966 1.000 12.82323 11 VAL H C 1
ATOM 3607 O O . VAL B 2 11 ? 41.02682 4.00504 8.41757 1.000 12.98245 11 VAL H O 1
ATOM 3620 N N . THR B 2 12 ? 42.80109 4.99474 7.42737 1.000 13.48563 12 THR H N 1
ATOM 3621 C CA . THR B 2 12 ? 43.71921 3.98667 7.91480 1.000 13.28402 12 THR H CA 1
ATOM 3622 C C . THR B 2 12 ? 44.04592 4.27097 9.38594 1.000 13.80698 12 THR H C 1
ATOM 3623 O O . THR B 2 12 ? 44.04043 5.43425 9.82867 1.000 13.91354 12 THR H O 1
ATOM 3634 N N . PRO B 2 13 ? 44.36392 3.23153 10.16371 1.000 13.62622 13 PRO H N 1
ATOM 3635 C CA . PRO B 2 13 ? 44.70026 3.45576 11.56882 1.000 14.15897 13 PRO H CA 1
ATOM 3636 C C . PRO B 2 13 ? 45.82374 4.47141 11.70281 1.000 13.71357 13 PRO H C 1
ATOM 3637 O O . PRO B 2 13 ? 46.81944 4.42430 10.98465 1.000 14.89239 13 PRO H O 1
ATOM 3648 N N . GLY B 2 14 ? 45.67169 5.37779 12.65756 1.000 13.55483 14 GLY H N 1
ATOM 3649 C CA . GLY B 2 14 ? 46.69073 6.37851 12.92951 1.000 13.52129 14 GLY H CA 1
ATOM 3650 C C . GLY B 2 14 ? 46.56738 7.65770 12.12841 1.000 13.93190 14 GLY H C 1
ATOM 3651 O O . GLY B 2 14 ? 47.36753 8.57555 12.32929 1.000 14.84563 14 GLY H O 1
ATOM 3655 N N . THR B 2 15 ? 45.63861 7.73193 11.17865 1.000 12.80627 15 THR H N 1
ATOM 3656 C CA . THR B 2 15 ? 45.43764 8.93902 10.38365 1.000 12.73763 15 THR H CA 1
ATOM 3657 C C . THR B 2 15 ? 44.43841 9.86447 11.06284 1.000 12.39612 15 THR H C 1
ATOM 3658 O O . THR B 2 15 ? 43.26673 9.49156 11.20079 1.000 13.54497 15 THR H O 1
ATOM 3669 N N . PRO B 2 16 ? 44.84095 11.04772 11.51757 1.000 13.32769 16 PRO H N 1
ATOM 3670 C CA . PRO B 2 16 ? 43.87773 11.93489 12.17461 1.000 13.98032 16 PRO H CA 1
ATOM 3671 C C . PRO B 2 16 ? 42.69098 12.21945 11.27083 1.000 13.76054 16 PRO H C 1
ATOM 3672 O O . PRO B 2 16 ? 42.84507 12.43316 10.06617 1.000 15.13352 16 PRO H O 1
ATOM 3683 N N . LEU B 2 17 ? 41.51075 12.28382 11.87738 1.000 12.65535 17 LEU H N 1
ATOM 3684 C CA . LEU B 2 17 ? 40.27874 12.49541 11.13605 1.000 12.99689 17 LEU H CA 1
ATOM 3685 C C . LEU B 2 17 ? 39.44549 13.53280 11.86986 1.000 10.91771 17 LEU H C 1
ATOM 3686 O O . LEU B 2 17 ? 39.21504 13.39010 13.06983 1.000 12.67482 17 LEU H O 1
ATOM 3702 N N . THR B 2 18 ? 38.93748 14.52332 11.15376 1.000 10.90925 18 THR H N 1
ATOM 3703 C CA . THR B 2 18 ? 38.07480 15.55035 11.72061 1.000 11.00878 18 THR H CA 1
ATOM 3704 C C . THR B 2 18 ? 36.66229 15.44449 11.18171 1.000 10.64212 18 THR H C 1
ATOM 3705 O O . THR B 2 18 ? 36.44734 15.43828 9.96665 1.000 11.97948 18 THR H O 1
ATOM 3716 N N . LEU B 2 19 ? 35.71749 15.34869 12.10118 1.000 10.05195 19 LEU H N 1
ATOM 3717 C CA . LEU B 2 19 ? 34.29768 15.36923 11.81647 1.000 10.27694 19 LEU H CA 1
ATOM 3718 C C . LEU B 2 19 ? 33.76213 16.76269 12.09869 1.000 10.90067 19 LEU H C 1
ATOM 3719 O O . LEU B 2 19 ? 34.28442 17.48802 12.94706 1.000 11.63579 19 LEU H O 1
ATOM 3735 N N . THR B 2 20 ? 32.71325 17.13664 11.37304 1.000 11.55155 20 THR H N 1
ATOM 3736 C CA . THR B 2 20 ? 32.10862 18.44933 11.50474 1.000 12.05284 20 THR H CA 1
ATOM 3737 C C . THR B 2 20 ? 30.62329 18.32272 11.81288 1.000 11.49310 20 THR H C 1
ATOM 3738 O O . THR B 2 20 ? 29.90865 17.51189 11.22170 1.000 13.61888 20 THR H O 1
ATOM 3749 N N . CYS B 2 21 ? 30.18173 19.14370 12.75715 1.000 12.09970 21 CYS H N 1
ATOM 3750 C CA . CYS B 2 21 ? 28.78448 19.31158 13.12590 1.000 12.14338 21 CYS H CA 1
ATOM 3751 C C . CYS B 2 21 ? 28.34384 20.71379 12.71636 1.000 12.97248 21 CYS H C 1
ATOM 3752 O O . CYS B 2 21 ? 28.80328 21.69696 13.30042 1.000 14.23542 21 CYS H O 1
ATOM 3759 N N . THR B 2 22 ? 27.45916 20.78362 11.73377 1.000 13.54970 22 THR H N 1
ATOM 3760 C CA . THR B 2 22 ? 26.90254 22.03804 11.26646 1.000 14.05661 22 THR H CA 1
ATOM 3761 C C . THR B 2 22 ? 25.60629 22.28872 12.00734 1.000 13.51525 22 THR H C 1
ATOM 3762 O O . THR B 2 22 ? 24.75548 21.40137 12.07733 1.000 13.13238 22 THR H O 1
ATOM 3773 N N . VAL B 2 23 ? 25.45046 23.48344 12.56530 1.000 15.03056 23 VAL H N 1
ATOM 3774 C CA . VAL B 2 23 ? 24.24385 23.82168 13.31160 1.000 15.00886 23 VAL H CA 1
ATOM 3775 C C . VAL B 2 23 ? 23.42862 24.86077 12.56967 1.000 16.57103 23 VAL H C 1
ATOM 3776 O O . VAL B 2 23 ? 23.96188 25.70397 11.84332 1.000 19.26419 23 VAL H O 1
ATOM 3789 N N . SER B 2 24 ? 22.12441 24.83942 12.82623 1.000 17.42758 24 SER H N 1
ATOM 3790 C CA . SER B 2 24 ? 21.18579 25.75624 12.19118 1.000 18.22049 24 SER H CA 1
ATOM 3791 C C . SER B 2 24 ? 20.01045 26.06312 13.12171 1.000 18.88398 24 SER H C 1
ATOM 3792 O O . SER B 2 24 ? 19.49700 25.17871 13.80666 1.000 18.43792 24 SER H O 1
ATOM 3800 N N . GLY B 2 25 ? 19.58076 27.32803 13.14555 1.000 17.71488 25 GLY H N 1
ATOM 3801 C CA . GLY B 2 25 ? 18.38993 27.71338 13.89622 1.000 19.32085 25 GLY H CA 1
ATOM 3802 C C . GLY B 2 25 ? 18.61563 27.95605 15.37727 1.000 18.70986 25 GLY H C 1
ATOM 3803 O O . GLY B 2 25 ? 17.64522 28.16524 16.12643 1.000 21.00143 25 GLY H O 1
ATOM 3807 N N . PHE B 2 26 ? 19.87216 27.92207 15.81583 1.000 15.72388 26 PHE H N 1
ATOM 3808 C CA . PHE B 2 26 ? 20.27565 28.34309 17.14603 1.000 15.48616 26 PHE H CA 1
ATOM 3809 C C . PHE B 2 26 ? 21.74886 28.70376 17.05686 1.000 15.10193 26 PHE H C 1
ATOM 3810 O O . PHE B 2 26 ? 22.42712 28.38172 16.07569 1.000 16.12696 26 PHE H O 1
ATOM 3827 N N . SER B 2 27 ? 22.21588 29.41220 18.06945 1.000 15.00569 27 SER H N 1
ATOM 3828 C CA . SER B 2 27 ? 23.57627 29.90904 18.14366 1.000 13.88497 27 SER H CA 1
ATOM 3829 C C . SER B 2 27 ? 24.42593 29.09747 19.11366 1.000 13.27337 27 SER H C 1
ATOM 3830 O O . SER B 2 27 ? 24.01555 28.81823 20.24381 1.000 12.86305 27 SER H O 1
ATOM 3838 N N . LEU B 2 28 ? 25.67047 28.83510 18.70889 1.000 12.73003 28 LEU H N 1
ATOM 3839 C CA . LEU B 2 28 ? 26.66286 28.23779 19.59365 1.000 12.16930 28 LEU H CA 1
ATOM 3840 C C . LEU B 2 28 ? 27.11766 29.19940 20.68054 1.000 12.80308 28 LEU H C 1
ATOM 3841 O O . LEU B 2 28 ? 27.78008 28.75763 21.61978 1.000 13.76212 28 LEU H O 1
ATOM 3857 N N A SER B 2 29 ? 26.76958 30.47869 20.59636 0.543 13.19596 29 SER H N 1
ATOM 3858 N N B SER B 2 29 ? 26.75504 30.47858 20.58167 0.457 12.84500 29 SER H N 1
ATOM 3859 C CA A SER B 2 29 ? 27.02792 31.37567 21.71113 0.543 14.78799 29 SER H CA 1
ATOM 3860 C CA B SER B 2 29 ? 26.98140 31.40855 21.67706 0.457 13.09760 29 SER H CA 1
ATOM 3861 C C A SER B 2 29 ? 25.96435 31.26296 22.79665 0.543 13.26102 29 SER H C 1
ATOM 3862 C C B SER B 2 29 ? 26.01689 31.16288 22.82925 0.457 12.60557 29 SER H C 1
ATOM 3863 O O A SER B 2 29 ? 26.10760 31.90265 23.84515 0.543 12.60909 29 SER H O 1
ATOM 3864 O O B SER B 2 29 ? 26.29543 31.57660 23.96154 0.457 12.72954 29 SER H O 1
ATOM 3879 N N . ASP B 2 30 ? 24.91070 30.46694 22.55974 1.000 12.64888 30 ASP H N 1
ATOM 3880 C CA . ASP B 2 30 ? 23.82418 30.26390 23.49704 1.000 13.72025 30 ASP H CA 1
ATOM 3881 C C . ASP B 2 30 ? 23.74197 28.84707 24.04504 1.000 13.18629 30 ASP H C 1
ATOM 3882 O O . ASP B 2 30 ? 23.02689 28.62757 25.02733 1.000 16.19396 30 ASP H O 1
ATOM 3892 N N . TYR B 2 31 ? 24.40510 27.87608 23.43334 1.000 12.07518 31 TYR H N 1
ATOM 3893 C CA . TYR B 2 31 ? 24.24363 26.48031 23.81288 1.000 11.29205 31 TYR H CA 1
ATOM 3894 C C . TYR B 2 31 ? 25.56750 25.73337 23.75341 1.000 11.24699 31 TYR H C 1
ATOM 3895 O O . TYR B 2 31 ? 26.37372 25.94947 22.84397 1.000 13.02220 31 TYR H O 1
ATOM 3913 N N . ALA B 2 32 ? 25.74766 24.81045 24.69784 1.000 11.12523 32 ALA H N 1
ATOM 3914 C CA . ALA B 2 32 ? 26.79484 23.80832 24.62473 1.000 10.94768 32 ALA H CA 1
ATOM 3915 C C . ALA B 2 32 ? 26.41862 22.69119 23.65852 1.000 9.78718 32 ALA H C 1
ATOM 3916 O O . ALA B 2 32 ? 25.24600 22.42309 23.41388 1.000 11.00834 32 ALA H O 1
ATOM 3923 N N . MET B 2 33 ? 27.44141 22.01740 23.12602 1.000 10.19760 33 MET H N 1
ATOM 3924 C CA . MET B 2 33 ? 27.25982 20.90210 22.20484 1.000 9.82400 33 MET H CA 1
ATOM 3925 C C . MET B 2 33 ? 28.12757 19.74648 22.67422 1.000 9.93341 33 MET H C 1
ATOM 3926 O O . MET B 2 33 ? 29.28656 19.93997 23.04490 1.000 9.78405 33 MET H O 1
ATOM 3940 N N . SER B 2 34 ? 27.59776 18.53079 22.56734 1.000 9.31914 34 SER H N 1
ATOM 3941 C CA . SER B 2 34 ? 28.35909 17.32309 22.84939 1.000 9.00691 34 SER H CA 1
ATOM 3942 C C . SER B 2 34 ? 28.57833 16.51048 21.58203 1.000 8.83266 34 SER H C 1
ATOM 3943 O O . SER B 2 34 ? 27.82041 16.59317 20.61511 1.000 10.11103 34 SER H O 1
ATOM 3951 N N . TRP B 2 35 ? 29.60706 15.66121 21.62125 1.000 8.99599 35 TRP H N 1
ATOM 3952 C CA . TRP B 2 35 ? 29.78296 14.58424 20.67154 1.000 8.70840 35 TRP H CA 1
ATOM 3953 C C . TRP B 2 35 ? 29.55352 13.25233 21.39076 1.000 9.33623 35 TRP H C 1
ATOM 3954 O O . TRP B 2 35 ? 30.00106 13.06876 22.53815 1.000 9.16091 35 TRP H O 1
ATOM 3975 N N . VAL B 2 36 ? 28.90589 12.32110 20.68548 1.000 9.11633 36 VAL H N 1
ATOM 3976 C CA . VAL B 2 36 ? 28.50229 11.02571 21.20959 1.000 9.50492 36 VAL H CA 1
ATOM 3977 C C . VAL B 2 36 ? 28.80841 10.01994 20.11676 1.000 10.55780 36 VAL H C 1
ATOM 3978 O O . VAL B 2 36 ? 28.65350 10.32265 18.93632 1.000 13.26076 36 VAL H O 1
ATOM 3991 N N . ARG B 2 37 ? 29.25124 8.84115 20.47000 1.000 9.78000 37 ARG H N 1
ATOM 3992 C CA . ARG B 2 37 ? 29.37272 7.84740 19.42990 1.000 11.37027 37 ARG H CA 1
ATOM 3993 C C . ARG B 2 37 ? 28.74596 6.52854 19.81797 1.000 9.57773 37 ARG H C 1
ATOM 3994 O O . ARG B 2 37 ? 28.36183 6.29344 20.95631 1.000 10.06269 37 ARG H O 1
ATOM 4015 N N . GLN B 2 38 ? 28.68077 5.65213 18.82274 1.000 8.92193 38 GLN H N 1
ATOM 4016 C CA . GLN B 2 38 ? 27.98126 4.38276 18.96204 1.000 8.35438 38 GLN H CA 1
ATOM 4017 C C . GLN B 2 38 ? 28.62905 3.40054 17.99307 1.000 8.96257 38 GLN H C 1
ATOM 4018 O O . GLN B 2 38 ? 28.47188 3.53005 16.77156 1.000 9.23071 38 GLN H O 1
ATOM 4032 N N . ALA B 2 39 ? 29.37090 2.43243 18.51976 1.000 8.92909 39 ALA H N 1
ATOM 4033 C CA . ALA B 2 39 ? 29.92056 1.36274 17.69256 1.000 9.69549 39 ALA H CA 1
ATOM 4034 C C . ALA B 2 39 ? 28.78892 0.48262 17.18764 1.000 9.30341 39 ALA H C 1
ATOM 4035 O O . ALA B 2 39 ? 27.73764 0.37049 17.83597 1.000 10.45298 39 ALA H O 1
ATOM 4042 N N . PRO B 2 40 ? 28.95743 -0.14570 16.02086 1.000 10.53648 40 PRO H N 1
ATOM 4043 C CA . PRO B 2 40 ? 27.89549 -0.99835 15.49709 1.000 12.30329 40 PRO H CA 1
ATOM 4044 C C . PRO B 2 40 ? 27.37023 -1.98747 16.51182 1.000 12.22343 40 PRO H C 1
ATOM 4045 O O . PRO B 2 40 ? 28.12385 -2.79931 17.05401 1.000 12.75126 40 PRO H O 1
ATOM 4056 N N . GLY B 2 41 ? 26.06653 -1.94487 16.74907 1.000 12.90948 41 GLY H N 1
ATOM 4057 C CA . GLY B 2 41 ? 25.41889 -2.87169 17.64174 1.000 13.90710 41 GLY H CA 1
ATOM 4058 C C . GLY B 2 41 ? 25.55844 -2.56448 19.11915 1.000 12.68229 41 GLY H C 1
ATOM 4059 O O . GLY B 2 41 ? 25.02238 -3.31813 19.93796 1.000 14.46152 41 GLY H O 1
ATOM 4063 N N . LYS B 2 42 ? 26.24537 -1.48977 19.49546 1.000 10.93971 42 LYS H N 1
ATOM 4064 C CA . LYS B 2 42 ? 26.55619 -1.17782 20.87523 1.000 10.38552 42 LYS H CA 1
ATOM 4065 C C . LYS B 2 42 ? 25.81425 0.07955 21.35153 1.000 10.07867 42 LYS H C 1
ATOM 4066 O O . LYS B 2 42 ? 24.90165 0.59393 20.68461 1.000 10.84655 42 LYS H O 1
ATOM 4085 N N . GLY B 2 43 ? 26.19354 0.57857 22.52996 1.000 9.88305 43 GLY H N 1
ATOM 4086 C CA . GLY B 2 43 ? 25.47031 1.66217 23.15368 1.000 10.29332 43 GLY H CA 1
ATOM 4087 C C . GLY B 2 43 ? 26.01927 3.03431 22.82644 1.000 9.11411 43 GLY H C 1
ATOM 4088 O O . GLY B 2 43 ? 27.04454 3.19715 22.17649 1.000 10.41050 43 GLY H O 1
ATOM 4092 N N . LEU B 2 44 ? 25.31785 4.03576 23.33343 1.000 9.17796 44 LEU H N 1
ATOM 4093 C CA . LEU B 2 44 ? 25.75439 5.42322 23.21917 1.000 8.85908 44 LEU H CA 1
ATOM 4094 C C . LEU B 2 44 ? 26.89278 5.68895 24.20053 1.000 8.65636 44 LEU H C 1
ATOM 4095 O O . LEU B 2 44 ? 26.81972 5.31072 25.37892 1.000 9.82201 44 LEU H O 1
ATOM 4111 N N . GLU B 2 45 ? 27.91108 6.40631 23.72343 1.000 8.80195 45 GLU H N 1
ATOM 4112 C CA . GLU B 2 45 ? 29.09551 6.75812 24.50745 1.000 9.34525 45 GLU H CA 1
ATOM 4113 C C . GLU B 2 45 ? 29.33718 8.25947 24.41022 1.000 10.65865 45 GLU H C 1
ATOM 4114 O O . GLU B 2 45 ? 29.62950 8.78458 23.32105 1.000 12.17701 45 GLU H O 1
ATOM 4126 N N . TRP B 2 46 ? 29.20652 8.96557 25.51616 1.000 9.43357 46 TRP H N 1
ATOM 4127 C CA . TRP B 2 46 ? 29.44752 10.40757 25.52424 1.000 9.47513 46 TRP H CA 1
ATOM 4128 C C . TRP B 2 46 ? 30.95314 10.66303 25.47841 1.000 8.45657 46 TRP H C 1
ATOM 4129 O O . TRP B 2 46 ? 31.68831 10.17454 26.34050 1.000 9.65985 46 TRP H O 1
ATOM 4150 N N . ILE B 2 47 ? 31.40627 11.43712 24.49795 1.000 8.48331 47 ILE H N 1
ATOM 4151 C CA . ILE B 2 47 ? 32.82363 11.73626 24.31655 1.000 8.20167 47 ILE H CA 1
ATOM 4152 C C . ILE B 2 47 ? 33.22964 13.01032 25.05127 1.000 8.49323 47 ILE H C 1
ATOM 4153 O O . ILE B 2 47 ? 34.25327 13.03202 25.74236 1.000 9.15592 47 ILE H O 1
ATOM 4169 N N . GLY B 2 48 ? 32.47348 14.09473 24.87582 1.000 8.59861 48 GLY H N 1
ATOM 4170 C CA . GLY B 2 48 ? 32.83104 15.35986 25.50011 1.000 9.07882 48 GLY H CA 1
ATOM 4171 C C . GLY B 2 48 ? 31.84724 16.43096 25.08582 1.000 8.39049 48 GLY H C 1
ATOM 4172 O O . GLY B 2 48 ? 30.93579 16.20328 24.29420 1.000 9.14533 48 GLY H O 1
ATOM 4176 N N . ILE B 2 49 ? 32.07573 17.62367 25.63690 1.000 9.39581 49 ILE H N 1
ATOM 4177 C CA . ILE B 2 49 ? 31.19563 18.77291 25.48088 1.000 9.48034 49 ILE H CA 1
ATOM 4178 C C . ILE B 2 49 ? 32.03978 20.02034 25.30432 1.000 9.71672 49 ILE H C 1
ATOM 4179 O O . ILE B 2 49 ? 33.11933 20.13968 25.88904 1.000 9.87309 49 ILE H O 1
ATOM 4195 N N . ILE B 2 50 ? 31.50710 20.97880 24.53269 1.000 8.78480 50 ILE H N 1
ATOM 4196 C CA . ILE B 2 50 ? 32.08530 22.31243 24.42501 1.000 9.70561 50 ILE H CA 1
ATOM 4197 C C . ILE B 2 50 ? 31.01961 23.32625 24.80429 1.000 8.59224 50 ILE H C 1
ATOM 4198 O O . ILE B 2 50 ? 29.94657 23.39555 24.19033 1.000 10.39868 50 ILE H O 1
ATOM 4214 N N . TYR B 2 51 ? 31.30040 24.08986 25.85333 1.000 9.46489 51 TYR H N 1
ATOM 4215 C CA . TYR B 2 51 ? 30.36921 25.07067 26.36170 1.000 9.67694 51 TYR H CA 1
ATOM 4216 C C . TYR B 2 51 ? 30.34166 26.30003 25.47028 1.000 9.35230 51 TYR H C 1
ATOM 4217 O O . TYR B 2 51 ? 31.23154 26.54591 24.64900 1.000 10.10091 51 TYR H O 1
ATOM 4235 N N . ALA B 2 52 ? 29.31506 27.11879 25.66386 1.000 10.02427 52 ALA H N 1
ATOM 4236 C CA . ALA B 2 52 ? 29.18911 28.33084 24.85717 1.000 10.55102 52 ALA H CA 1
ATOM 4237 C C . ALA B 2 52 ? 30.46119 29.17146 24.91746 1.000 11.20977 52 ALA H C 1
ATOM 4238 O O . ALA B 2 52 ? 30.89900 29.71213 23.89335 1.000 11.10734 52 ALA H O 1
ATOM 4245 N N . SER B 2 53 ? 31.04721 29.32174 26.11634 1.000 10.21159 53 SER H N 1
ATOM 4246 C CA . SER B 2 53 ? 32.23659 30.15026 26.30418 1.000 10.63135 53 SER H CA 1
ATOM 4247 C C . SER B 2 53 ? 33.53048 29.45226 25.90406 1.000 11.17259 53 SER H C 1
ATOM 4248 O O . SER B 2 53 ? 34.59391 30.07959 26.01077 1.000 15.02323 53 SER H O 1
ATOM 4256 N N . GLY B 2 54 ? 33.46550 28.20900 25.41662 1.000 10.80389 54 GLY H N 1
ATOM 4257 C CA . GLY B 2 54 ? 34.59537 27.56532 24.77315 1.000 11.38216 54 GLY H CA 1
ATOM 4258 C C . GLY B 2 54 ? 35.29633 26.49634 25.56867 1.000 10.56876 54 GLY H C 1
ATOM 4259 O O . GLY B 2 54 ? 36.12222 25.77388 24.99672 1.000 11.57769 54 GLY H O 1
ATOM 4263 N N . SER B 2 55 ? 35.01655 26.35561 26.86282 1.000 12.01035 55 SER H N 1
ATOM 4264 C CA . SER B 2 55 ? 35.70879 25.32125 27.61173 1.000 12.40450 55 SER H CA 1
ATOM 4265 C C . SER B 2 55 ? 35.20715 23.95311 27.19748 1.000 10.82169 55 SER H C 1
ATOM 4266 O O . SER B 2 55 ? 34.01962 23.75078 26.90782 1.000 11.69019 55 SER H O 1
ATOM 4274 N N A THR B 2 56 ? 36.14971 23.03213 27.09026 0.678 11.14430 56 THR H N 1
ATOM 4275 N N B THR B 2 56 ? 36.09614 22.98413 27.30410 0.322 10.01277 56 THR H N 1
ATOM 4276 C CA A THR B 2 56 ? 35.87023 21.67249 26.66722 0.678 10.53462 56 THR H CA 1
ATOM 4277 C CA B THR B 2 56 ? 35.89156 21.69322 26.67246 0.322 9.72901 56 THR H CA 1
ATOM 4278 C C A THR B 2 56 ? 36.12798 20.72372 27.82315 0.678 9.86731 56 THR H C 1
ATOM 4279 C C B THR B 2 56 ? 36.24158 20.59016 27.65560 0.322 9.97836 56 THR H C 1
ATOM 4280 O O A THR B 2 56 ? 37.09953 20.88359 28.56392 0.678 9.90749 56 THR H O 1
ATOM 4281 O O B THR B 2 56 ? 37.36850 20.53680 28.15690 0.322 9.81799 56 THR H O 1
ATOM 4302 N N . TYR B 2 57 ? 35.27199 19.71307 27.92352 1.000 9.33324 57 TYR H N 1
ATOM 4303 C CA . TYR B 2 57 ? 35.39294 18.66925 28.92914 1.000 9.94819 57 TYR H CA 1
ATOM 4304 C C . TYR B 2 57 ? 35.17438 17.32749 28.27255 1.000 10.60961 57 TYR H C 1
ATOM 4305 O O . TYR B 2 57 ? 34.29591 17.19873 27.43128 1.000 11.87259 57 TYR H O 1
ATOM 4324 N N . TYR B 2 58 ? 35.96917 16.33484 28.65456 1.000 10.17567 58 TYR H N 1
ATOM 4325 C CA . TYR B 2 58 ? 35.97521 15.05601 27.97942 1.000 9.18188 58 TYR H CA 1
ATOM 4326 C C . TYR B 2 58 ? 35.70726 13.92471 28.95513 1.000 10.40007 58 TYR H C 1
ATOM 4327 O O . TYR B 2 58 ? 36.11924 13.97819 30.11052 1.000 10.83503 58 TYR H O 1
ATOM 4345 N N . ALA B 2 59 ? 35.10352 12.84436 28.45280 1.000 9.46970 59 ALA H N 1
ATOM 4346 C CA . ALA B 2 59 ? 35.10294 11.59609 29.20025 1.000 10.02086 59 ALA H CA 1
ATOM 4347 C C . ALA B 2 59 ? 36.53551 11.17630 29.50259 1.000 9.30215 59 ALA H C 1
ATOM 4348 O O . ALA B 2 59 ? 37.47843 11.48318 28.77775 1.000 9.60081 59 ALA H O 1
ATOM 4355 N N . SER B 2 60 ? 36.69818 10.42262 30.58136 1.000 10.98757 60 SER H N 1
ATOM 4356 C CA . SER B 2 60 ? 38.03310 10.07071 31.03330 1.000 12.37183 60 SER H CA 1
ATOM 4357 C C . SER B 2 60 ? 38.85263 9.35532 29.95924 1.000 11.81570 60 SER H C 1
ATOM 4358 O O . SER B 2 60 ? 40.05228 9.59226 29.83800 1.000 13.47706 60 SER H O 1
ATOM 4366 N N . TRP B 2 61 ? 38.22998 8.48507 29.17136 1.000 11.45739 61 TRP H N 1
ATOM 4367 C CA . TRP B 2 61 ? 38.92073 7.75066 28.10454 1.000 12.53617 61 TRP H CA 1
ATOM 4368 C C . TRP B 2 61 ? 39.14112 8.59836 26.86130 1.000 12.18477 61 TRP H C 1
ATOM 4369 O O . TRP B 2 61 ? 39.91793 8.20507 25.98735 1.000 13.75184 61 TRP H O 1
ATOM 4390 N N . ALA B 2 62 ? 38.43366 9.72109 26.74151 1.000 11.15229 62 ALA H N 1
ATOM 4391 C CA . ALA B 2 62 ? 38.52983 10.57104 25.57099 1.000 10.96728 62 ALA H CA 1
ATOM 4392 C C . ALA B 2 62 ? 39.62986 11.60102 25.70649 1.000 13.34915 62 ALA H C 1
ATOM 4393 O O . ALA B 2 62 ? 40.09205 12.12374 24.68432 1.000 14.10041 62 ALA H O 1
ATOM 4400 N N . LYS B 2 63 ? 40.02999 11.92102 26.93539 1.000 14.00489 63 LYS H N 1
ATOM 4401 C CA . LYS B 2 63 ? 41.04383 12.94270 27.14901 1.000 16.17861 63 LYS H CA 1
ATOM 4402 C C . LYS B 2 63 ? 42.32033 12.55637 26.41325 1.000 16.13238 63 LYS H C 1
ATOM 4403 O O . LYS B 2 63 ? 42.82143 11.43731 26.56758 1.000 18.13713 63 LYS H O 1
ATOM 4422 N N . GLY B 2 64 ? 42.83505 13.48253 25.59693 1.000 16.53275 64 GLY H N 1
ATOM 4423 C CA . GLY B 2 64 ? 44.04325 13.24790 24.83806 1.000 19.76166 64 GLY H CA 1
ATOM 4424 C C . GLY B 2 64 ? 43.87182 12.39473 23.60615 1.000 22.21142 64 GLY H C 1
ATOM 4425 O O . GLY B 2 64 ? 44.84840 12.19457 22.87729 1.000 26.65894 64 GLY H O 1
ATOM 4429 N N . ARG B 2 65 ? 42.66527 11.88651 23.34356 1.000 17.76838 65 ARG H N 1
ATOM 4430 C CA . ARG B 2 65 ? 42.38531 11.09221 22.15082 1.000 16.66444 65 ARG H CA 1
ATOM 4431 C C . ARG B 2 65 ? 41.46130 11.78123 21.16955 1.000 13.74389 65 ARG H C 1
ATOM 4432 O O . ARG B 2 65 ? 41.33551 11.32875 20.02472 1.000 14.12081 65 ARG H O 1
ATOM 4453 N N . PHE B 2 66 ? 40.82605 12.85692 21.59385 1.000 12.27749 66 PHE H N 1
ATOM 4454 C CA . PHE B 2 66 ? 39.93063 13.63254 20.76742 1.000 11.93031 66 PHE H CA 1
ATOM 4455 C C . PHE B 2 66 ? 40.15297 15.09388 21.11215 1.000 12.54330 66 PHE H C 1
ATOM 4456 O O . PHE B 2 66 ? 40.49299 15.43335 22.24460 1.000 15.46247 66 PHE H O 1
ATOM 4473 N N . THR B 2 67 ? 39.92559 15.95791 20.13628 1.000 12.47043 67 THR H N 1
ATOM 4474 C CA . THR B 2 67 ? 39.86923 17.39727 20.36882 1.000 12.35894 67 THR H CA 1
ATOM 4475 C C . THR B 2 67 ? 38.57139 17.94478 19.79862 1.000 11.56471 67 THR H C 1
ATOM 4476 O O . THR B 2 67 ? 38.30669 17.78322 18.60624 1.000 12.58955 67 THR H O 1
ATOM 4487 N N . ILE B 2 68 ? 37.79533 18.60242 20.64697 1.000 11.21880 68 ILE H N 1
ATOM 4488 C CA . ILE B 2 68 ? 36.58659 19.29754 20.24966 1.000 10.88117 68 ILE H CA 1
ATOM 4489 C C . ILE B 2 68 ? 36.92902 20.76939 20.13077 1.000 11.16440 68 ILE H C 1
ATOM 4490 O O . ILE B 2 68 ? 37.57293 21.33117 21.02026 1.000 13.00576 68 ILE H O 1
ATOM 4506 N N . SER B 2 69 ? 36.47383 21.39191 19.05141 1.000 12.03667 69 SER H N 1
ATOM 4507 C CA . SER B 2 69 ? 36.66420 22.82306 18.84012 1.000 12.18231 69 SER H CA 1
ATOM 4508 C C . SER B 2 69 ? 35.42353 23.34952 18.14141 1.000 11.61740 69 SER H C 1
ATOM 4509 O O . SER B 2 69 ? 34.59092 22.57217 17.66469 1.000 12.62006 69 SER H O 1
ATOM 4517 N N . LYS B 2 70 ? 35.32116 24.67246 18.00814 1.000 12.08970 70 LYS H N 1
ATOM 4518 C CA . LYS B 2 70 ? 34.16669 25.21561 17.30658 1.000 12.86021 70 LYS H CA 1
ATOM 4519 C C . LYS B 2 70 ? 34.49820 26.51093 16.59006 1.000 13.12980 70 LYS H C 1
ATOM 4520 O O . LYS B 2 70 ? 35.46299 27.20320 16.90965 1.000 12.92296 70 LYS H O 1
ATOM 4539 N N . THR B 2 71 ? 33.72996 26.76951 15.55705 1.000 17.41280 71 THR H N 1
ATOM 4540 C CA . THR B 2 71 ? 33.70157 28.05798 14.88440 1.000 20.97070 71 THR H CA 1
ATOM 4541 C C . THR B 2 71 ? 32.44906 28.77945 15.36457 1.000 21.29848 71 THR H C 1
ATOM 4542 O O . THR B 2 71 ? 31.83727 28.36451 16.34943 1.000 22.40169 71 THR H O 1
ATOM 4553 N N . SER B 2 72 ? 32.02526 29.83463 14.65350 1.000 22.85272 72 SER H N 1
ATOM 4554 C CA . SER B 2 72 ? 30.79652 30.49109 15.07819 1.000 25.87542 72 SER H CA 1
ATOM 4555 C C . SER B 2 72 ? 29.56440 29.61558 14.84685 1.000 21.95867 72 SER H C 1
ATOM 4556 O O . SER B 2 72 ? 28.57480 29.76814 15.56723 1.000 23.42776 72 SER H O 1
ATOM 4564 N N . THR B 2 73 ? 29.61374 28.66206 13.89281 1.000 20.01860 73 THR H N 1
ATOM 4565 C CA . THR B 2 73 ? 28.42523 27.88825 13.52659 1.000 19.19892 73 THR H CA 1
ATOM 4566 C C . THR B 2 73 ? 28.65201 26.39196 13.35548 1.000 17.98984 73 THR H C 1
ATOM 4567 O O . THR B 2 73 ? 27.71319 25.68525 12.96384 1.000 19.27260 73 THR H O 1
ATOM 4578 N N . THR B 2 74 ? 29.84753 25.89277 13.60189 1.000 15.48470 74 THR H N 1
ATOM 4579 C CA . THR B 2 74 ? 30.14814 24.47451 13.49581 1.000 14.34747 74 THR H CA 1
ATOM 4580 C C . THR B 2 74 ? 30.90727 24.02981 14.73268 1.000 13.61945 74 THR H C 1
ATOM 4581 O O . THR B 2 74 ? 31.57179 24.83578 15.38470 1.000 15.25889 74 THR H O 1
ATOM 4592 N N . VAL B 2 75 ? 30.84164 22.73561 15.01922 1.000 12.49526 75 VAL H N 1
ATOM 4593 C CA . VAL B 2 75 ? 31.66658 22.10754 16.04161 1.000 12.26894 75 VAL H CA 1
ATOM 4594 C C . VAL B 2 75 ? 32.41188 20.96709 15.36891 1.000 12.26595 75 VAL H C 1
ATOM 4595 O O . VAL B 2 75 ? 31.80990 20.19730 14.62452 1.000 15.22872 75 VAL H O 1
ATOM 4608 N N . ASP B 2 76 ? 33.71240 20.87806 15.60888 1.000 11.75289 76 ASP H N 1
ATOM 4609 C CA . ASP B 2 76 ? 34.52604 19.80613 15.06784 1.000 11.35800 76 ASP H CA 1
ATOM 4610 C C . ASP B 2 76 ? 34.88773 18.80762 16.16042 1.000 10.76262 76 ASP H C 1
ATOM 4611 O O . ASP B 2 76 ? 35.01762 19.16491 17.33048 1.000 12.71755 76 ASP H O 1
ATOM 4620 N N . LEU B 2 77 ? 35.09654 17.56663 15.73698 1.000 10.47607 77 LEU H N 1
ATOM 4621 C CA . LEU B 2 77 ? 35.67531 16.51698 16.55969 1.000 10.72355 77 LEU H CA 1
ATOM 4622 C C . LEU B 2 77 ? 36.85837 15.92950 15.80059 1.000 10.40394 77 LEU H C 1
ATOM 4623 O O . LEU B 2 77 ? 36.67535 15.33814 14.73549 1.000 10.89547 77 LEU H O 1
ATOM 4639 N N . LYS B 2 78 ? 38.06394 16.13278 16.30519 1.000 10.48727 78 LYS H N 1
ATOM 4640 C CA . LYS B 2 78 ? 39.24811 15.52183 15.73076 1.000 11.21805 78 LYS H CA 1
ATOM 4641 C C . LYS B 2 78 ? 39.57830 14.26328 16.51191 1.000 11.11631 78 LYS H C 1
ATOM 4642 O O . LYS B 2 78 ? 39.72733 14.31286 17.73107 1.000 12.77817 78 LYS H O 1
ATOM 4661 N N . ILE B 2 79 ? 39.72198 13.14704 15.81359 1.000 10.89183 79 ILE H N 1
ATOM 4662 C CA . ILE B 2 79 ? 40.14716 11.88570 16.40478 1.000 10.80350 79 ILE H CA 1
ATOM 4663 C C . ILE B 2 79 ? 41.64876 11.80858 16.17342 1.000 12.00043 79 ILE H C 1
ATOM 4664 O O . ILE B 2 79 ? 42.10299 11.73921 15.02056 1.000 12.62690 79 ILE H O 1
ATOM 4680 N N . THR B 2 80 ? 42.41091 11.92769 17.26848 1.000 11.82473 80 THR H N 1
ATOM 4681 C CA . THR B 2 80 ? 43.84585 12.20404 17.17638 1.000 13.71462 80 THR H CA 1
ATOM 4682 C C . THR B 2 80 ? 44.60801 11.09828 16.45825 1.000 12.90476 80 THR H C 1
ATOM 4683 O O . THR B 2 80 ? 45.48154 11.37024 15.62338 1.000 14.87986 80 THR H O 1
ATOM 4694 N N . SER B 2 81 ? 44.35212 9.85033 16.82236 1.000 12.15135 81 SER H N 1
ATOM 4695 C CA . SER B 2 81 ? 45.08886 8.71373 16.27532 1.000 12.77975 81 SER H CA 1
ATOM 4696 C C . SER B 2 81 ? 44.12211 7.53059 16.24112 1.000 12.68279 81 SER H C 1
ATOM 4697 O O . SER B 2 81 ? 44.10847 6.68496 17.14235 1.000 13.05523 81 SER H O 1
ATOM 4705 N N . PRO B 2 82 ? 43.28827 7.44176 15.20634 1.000 11.61970 82 PRO H N 1
ATOM 4706 C CA . PRO B 2 82 ? 42.21248 6.44282 15.19095 1.000 11.04219 82 PRO H CA 1
ATOM 4707 C C . PRO B 2 82 ? 42.71946 5.00274 15.26531 1.000 10.75347 82 PRO H C 1
ATOM 4708 O O . PRO B 2 82 ? 43.73144 4.63502 14.65617 1.000 12.19345 82 PRO H O 1
ATOM 4719 N N . THR B 2 83 ? 41.97704 4.17850 15.99290 1.000 11.61313 83 THR H N 1
ATOM 4720 C CA . THR B 2 83 ? 42.10388 2.72863 16.04674 1.000 12.44263 83 THR H CA 1
ATOM 4721 C C . THR B 2 83 ? 40.74783 2.13390 15.67233 1.000 12.96708 83 THR H C 1
ATOM 4722 O O . THR B 2 83 ? 39.78552 2.84752 15.47871 1.000 12.97912 83 THR H O 1
ATOM 4733 N N . THR B 2 84 ? 40.62146 0.80105 15.67491 1.000 14.64073 84 THR H N 1
ATOM 4734 C CA . THR B 2 84 ? 39.29235 0.20093 15.42825 1.000 14.57247 84 THR H CA 1
ATOM 4735 C C . THR B 2 84 ? 38.27335 0.42934 16.54488 1.000 15.66466 84 THR H C 1
ATOM 4736 O O . THR B 2 84 ? 37.07144 0.25234 16.28066 1.000 15.02867 84 THR H O 1
ATOM 4747 N N . GLU B 2 85 ? 38.70500 0.78657 17.76292 1.000 14.26351 85 GLU H N 1
ATOM 4748 C CA . GLU B 2 85 ? 37.77429 1.22113 18.79558 1.000 13.95924 85 GLU H CA 1
ATOM 4749 C C . GLU B 2 85 ? 37.02663 2.44223 18.35149 1.000 15.16600 85 GLU H C 1
ATOM 4750 O O . GLU B 2 85 ? 35.96496 2.76666 18.91722 1.000 14.87013 85 GLU H O 1
ATOM 4762 N N . ASP B 2 86 ? 37.55343 3.11306 17.31660 1.000 14.42109 86 ASP H N 1
ATOM 4763 C CA . ASP B 2 86 ? 36.92724 4.32485 16.88022 1.000 12.64979 86 ASP H CA 1
ATOM 4764 C C . ASP B 2 86 ? 35.97435 4.13108 15.71515 1.000 11.07616 86 ASP H C 1
ATOM 4765 O O . ASP B 2 86 ? 35.33464 5.09984 15.32135 1.000 11.64253 86 ASP H O 1
ATOM 4774 N N . THR B 2 87 ? 35.88188 2.93188 15.13568 1.000 10.74708 87 THR H N 1
ATOM 4775 C CA . THR B 2 87 ? 34.84967 2.66598 14.13282 1.000 10.68928 87 THR H CA 1
ATOM 4776 C C . THR B 2 87 ? 33.48877 2.75825 14.80718 1.000 10.13183 87 THR H C 1
ATOM 4777 O O . THR B 2 87 ? 33.20494 2.01182 15.74606 1.000 10.77921 87 THR H O 1
ATOM 4788 N N . ALA B 2 88 ? 32.66636 3.70063 14.35893 1.000 9.37690 88 ALA H N 1
ATOM 4789 C CA . ALA B 2 88 ? 31.42594 4.02075 15.02526 1.000 8.84013 88 ALA H CA 1
ATOM 4790 C C . ALA B 2 88 ? 30.69320 5.06321 14.20801 1.000 9.33579 88 ALA H C 1
ATOM 4791 O O . ALA B 2 88 ? 31.28077 5.72769 13.35936 1.000 9.94574 88 ALA H O 1
ATOM 4798 N N . THR B 2 89 ? 29.40645 5.22928 14.51611 1.000 9.24240 89 THR H N 1
ATOM 4799 C CA . THR B 2 89 ? 28.64954 6.41918 14.14157 1.000 8.95714 89 THR H CA 1
ATOM 4800 C C . THR B 2 89 ? 28.82338 7.47174 15.21525 1.000 8.83632 89 THR H C 1
ATOM 4801 O O . THR B 2 89 ? 28.71309 7.16219 16.39456 1.000 10.40572 89 THR H O 1
ATOM 4812 N N . TYR B 2 90 ? 29.09967 8.69860 14.77752 1.000 9.45380 90 TYR H N 1
ATOM 4813 C CA . T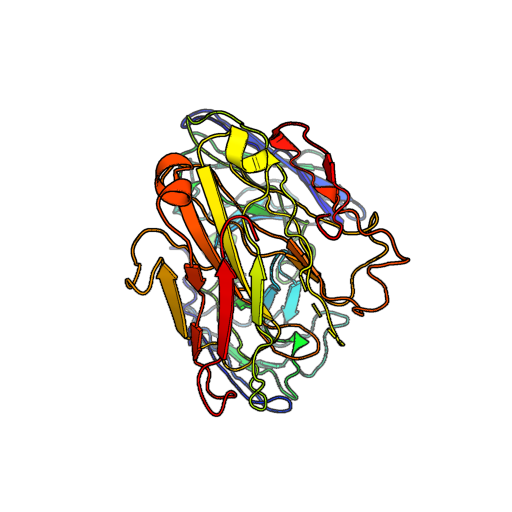YR B 2 90 ? 29.29433 9.83583 15.64614 1.000 9.20303 90 TYR H CA 1
ATOM 4814 C C . TYR B 2 90 ? 28.14823 10.80540 15.44777 1.000 10.16109 90 TYR H C 1
ATOM 4815 O O . TYR B 2 90 ? 27.78833 11.14258 14.30915 1.000 10.68745 90 TYR H O 1
ATOM 4833 N N . PHE B 2 91 ? 27.60634 11.27486 16.57004 1.000 9.63406 91 PHE H N 1
ATOM 4834 C CA . PHE B 2 91 ? 26.54446 12.24868 16.59538 1.000 9.28518 91 PHE H CA 1
ATOM 4835 C C . PHE B 2 91 ? 26.96958 13.49010 17.35415 1.000 10.12086 91 PHE H C 1
ATOM 4836 O O . PHE B 2 91 ? 27.69724 13.40212 18.34443 1.000 9.80296 91 PHE H O 1
ATOM 4853 N N A CYS B 2 92 ? 26.51772 14.64790 16.89618 0.818 9.99254 92 CYS H N 1
ATOM 4854 N N B CYS B 2 92 ? 26.37073 14.60226 16.96945 0.182 10.56962 92 CYS H N 1
ATOM 4855 C CA A CYS B 2 92 ? 26.55744 15.81842 17.74608 0.818 10.21560 92 CYS H CA 1
ATOM 4856 C CA B CYS B 2 92 ? 26.51457 15.87501 17.64849 0.182 11.70744 92 CYS H CA 1
ATOM 4857 C C A CYS B 2 92 ? 25.15642 16.08781 18.27980 0.818 10.30552 92 CYS H C 1
ATOM 4858 C C B CYS B 2 92 ? 25.14704 16.24947 18.20112 0.182 11.56833 92 CYS H C 1
ATOM 4859 O O A CYS B 2 92 ? 24.15342 15.71920 17.65908 0.818 11.80500 92 CYS H O 1
ATOM 4860 O O B CYS B 2 92 ? 24.13792 16.11323 17.50252 0.182 11.62232 92 CYS H O 1
ATOM 4873 N N . ALA B 2 93 ? 25.10443 16.70995 19.45492 1.000 11.31685 93 ALA H N 1
ATOM 4874 C CA . ALA B 2 93 ? 23.84091 16.92826 20.14156 1.000 11.23420 93 ALA H CA 1
ATOM 4875 C C . ALA B 2 93 ? 23.88045 18.19794 20.97734 1.000 11.87790 93 ALA H C 1
ATOM 4876 O O . ALA B 2 93 ? 24.85100 18.44804 21.69014 1.000 12.06665 93 ALA H O 1
ATOM 4883 N N . ARG B 2 94 ? 22.82673 18.99166 20.87133 1.000 11.58643 94 ARG H N 1
ATOM 4884 C CA . ARG B 2 94 ? 22.70132 20.21958 21.64772 1.000 10.91218 94 ARG H CA 1
ATOM 4885 C C . ARG B 2 94 ? 22.34845 19.89158 23.08845 1.000 12.39570 94 ARG H C 1
ATOM 4886 O O . ARG B 2 94 ? 21.48949 19.05374 23.34276 1.000 13.08107 94 ARG H O 1
ATOM 4907 N N . TYR B 2 95 ? 22.98785 20.58686 24.02900 1.000 11.64286 95 TYR H N 1
ATOM 4908 C CA . TYR B 2 95 ? 22.71201 20.41809 25.44807 1.000 11.95415 95 TYR H CA 1
ATOM 4909 C C . TYR B 2 95 ? 21.81949 21.54629 25.93600 1.000 13.05447 95 TYR H C 1
ATOM 4910 O O . TYR B 2 95 ? 22.11290 22.72290 25.71793 1.000 14.29858 95 TYR H O 1
ATOM 4928 N N A TYR B 2 96 ? 20.75603 21.18977 26.62910 0.621 13.27389 96 TYR H N 1
ATOM 4929 N N B TYR B 2 96 ? 20.75247 21.19258 26.63545 0.379 15.47511 96 TYR H N 1
ATOM 4930 C CA A TYR B 2 96 ? 19.92706 22.18353 27.29599 0.621 18.18741 96 TYR H CA 1
ATOM 4931 C CA B TYR B 2 96 ? 19.97531 22.19786 27.34876 0.379 20.80459 96 TYR H CA 1
ATOM 4932 C C A TYR B 2 96 ? 19.58268 21.63322 28.67892 0.621 22.54733 96 TYR H C 1
ATOM 4933 C C B TYR B 2 96 ? 19.58826 21.63500 28.71146 0.379 22.76634 96 TYR H C 1
ATOM 4934 O O A TYR B 2 96 ? 20.21979 21.97284 29.68237 0.621 24.20456 96 TYR H O 1
ATOM 4935 O O B TYR B 2 96 ? 20.17906 21.98620 29.73873 0.379 23.29617 96 TYR H O 1
ATOM 4970 N N . ALA B 2 97 ? 18.61783 20.73635 28.72777 1.000 21.03725 97 ALA H N 1
ATOM 4971 C CA . ALA B 2 97 ? 18.34307 19.88478 29.88578 1.000 20.33136 97 ALA H CA 1
ATOM 4972 C C . ALA B 2 97 ? 18.39294 18.48445 29.28139 1.000 16.78375 97 ALA H C 1
ATOM 4973 O O . ALA B 2 97 ? 17.43195 18.04666 28.65010 1.000 19.92112 97 ALA H O 1
ATOM 4980 N N . GLY B 2 98 ? 19.50582 17.81680 29.41864 1.000 17.02664 98 GLY H N 1
ATOM 4981 C CA . GLY B 2 98 ? 19.73327 16.71232 28.54736 1.000 14.15266 98 GLY H CA 1
ATOM 4982 C C . GLY B 2 98 ? 20.03463 17.20469 27.13747 1.000 12.43114 98 GLY H C 1
ATOM 4983 O O . GLY B 2 98 ? 20.23438 18.38633 26.88154 1.000 14.39683 98 GLY H O 1
ATOM 4987 N N . SER B 2 99 ? 20.12110 16.24851 26.22453 1.000 12.30739 99 SER H N 1
ATOM 4988 C CA . SER B 2 99 ? 20.49305 16.54030 24.83772 1.000 12.89209 99 SER H CA 1
ATOM 4989 C C . SER B 2 99 ? 19.27144 16.44599 23.95130 1.000 12.03428 99 SER H C 1
ATOM 4990 O O . SER B 2 99 ? 18.74062 15.34845 23.73787 1.000 12.13783 99 SER H O 1
ATOM 4998 N N . ASP B 2 100 ? 18.82751 17.60187 23.45217 1.000 12.69660 100 ASP H N 1
ATOM 4999 C CA . ASP B 2 100 ? 17.52281 17.67786 22.81942 1.000 14.19479 100 ASP H CA 1
ATOM 5000 C C . ASP B 2 100 ? 17.54276 17.63515 21.30310 1.000 14.23628 100 ASP H C 1
ATOM 5001 O O . ASP B 2 100 ? 16.59276 17.12604 20.72528 1.000 20.79276 100 ASP H O 1
ATOM 5010 N N A ILE B 2 101 ? 18.59438 18.12306 20.64254 0.689 14.14802 101 ILE H N 1
ATOM 5011 N N B ILE B 2 101 ? 18.56051 18.16777 20.65327 0.311 12.89761 101 ILE H N 1
ATOM 5012 C CA A ILE B 2 101 ? 18.67696 18.18352 19.18644 0.689 12.81086 101 ILE H CA 1
ATOM 5013 C CA B ILE B 2 101 ? 18.66989 18.11452 19.20685 0.311 13.28548 101 ILE H CA 1
ATOM 5014 C C A ILE B 2 101 ? 19.87881 17.35217 18.74770 0.689 12.08113 101 ILE H C 1
ATOM 5015 C C B ILE B 2 101 ? 19.84057 17.21404 18.87696 0.311 13.51268 101 ILE H C 1
ATOM 5016 O O A ILE B 2 101 ? 21.01057 17.66735 19.12978 0.689 11.17849 101 ILE H O 1
ATOM 5017 O O B ILE B 2 101 ? 20.88495 17.27995 19.52897 0.311 14.17347 101 ILE H O 1
ATOM 5048 N N . TRP B 2 102 ? 19.63444 16.32997 17.90961 1.000 13.51232 102 TRP H N 1
ATOM 5049 C CA . TRP B 2 102 ? 20.64779 15.38373 17.46758 1.000 11.81544 102 TRP H CA 1
ATOM 5050 C C . TRP B 2 102 ? 20.66820 15.37427 15.95034 1.000 11.71553 102 TRP H C 1
ATOM 5051 O O . TRP B 2 102 ? 19.62811 15.56696 15.31320 1.000 13.42004 102 TRP H O 1
ATOM 5073 N N . GLY B 2 103 ? 21.84687 15.09885 15.37386 1.000 12.23531 103 GLY H N 1
ATOM 5074 C CA . GLY B 2 103 ? 21.95606 14.91874 13.94863 1.000 12.95527 103 GLY H CA 1
ATOM 5075 C C . GLY B 2 103 ? 21.70550 13.48765 13.52323 1.000 12.23433 103 GLY H C 1
ATOM 5076 O O . GLY B 2 103 ? 21.58192 12.57727 14.35375 1.000 12.25044 103 GLY H O 1
ATOM 5080 N N . PRO B 2 104 ? 21.72186 13.25548 12.20929 1.000 12.02630 104 PRO H N 1
ATOM 5081 C CA . PRO B 2 104 ? 21.56470 11.88313 11.69981 1.000 12.75404 104 PRO H CA 1
ATOM 5082 C C . PRO B 2 104 ? 22.74429 10.97332 11.98156 1.000 12.22867 104 PRO H C 1
ATOM 5083 O O . PRO B 2 104 ? 22.60016 9.74392 11.88075 1.000 13.37530 104 PRO H O 1
ATOM 5094 N N . GLY B 2 105 ? 23.89145 11.54282 12.28766 1.000 11.31844 105 GLY H N 1
ATOM 5095 C CA . GLY B 2 105 ? 25.10239 10.78409 12.49979 1.000 11.86999 105 GLY H CA 1
ATOM 5096 C C . GLY B 2 105 ? 25.98423 10.72101 11.26733 1.000 10.80551 105 GLY H C 1
ATOM 5097 O O . GLY B 2 105 ? 25.52827 10.86828 10.13820 1.000 13.30645 105 GLY H O 1
ATOM 5101 N N . THR B 2 106 ? 27.27630 10.49289 11.49462 1.000 10.47810 106 THR H N 1
ATOM 5102 C CA . THR B 2 106 ? 28.24218 10.24075 10.42196 1.000 10.72514 106 THR H CA 1
ATOM 5103 C C . THR B 2 106 ? 29.10689 9.04959 10.80873 1.000 9.66873 106 THR H C 1
ATOM 5104 O O . THR B 2 106 ? 29.47798 8.90509 11.96655 1.000 10.60141 106 THR H O 1
ATOM 5115 N N A LEU B 2 107 ? 29.41763 8.18779 9.83717 0.491 10.05082 107 LEU H N 1
ATOM 5116 N N B LEU B 2 107 ? 29.38062 8.18774 9.83585 0.509 10.36266 107 LEU H N 1
ATOM 5117 C CA A LEU B 2 107 ? 29.99006 6.86239 10.09192 0.491 9.71439 107 LEU H CA 1
ATOM 5118 C CA B LEU B 2 107 ? 30.01237 6.89901 10.08170 0.509 10.35898 107 LEU H CA 1
ATOM 5119 C C A LEU B 2 107 ? 31.48154 6.84216 9.77167 0.491 9.21391 107 LEU H C 1
ATOM 5120 C C B LEU B 2 107 ? 31.50837 6.97608 9.81665 0.509 10.57850 107 LEU H C 1
ATOM 5121 O O A LEU B 2 107 ? 31.87322 7.04720 8.61681 0.491 10.44628 107 LEU H O 1
ATOM 5122 O O B LEU B 2 107 ? 31.92986 7.38641 8.73480 0.509 10.23396 107 LEU H O 1
ATOM 5153 N N . VAL B 2 108 ? 32.29801 6.54575 10.79081 1.000 10.04884 108 VAL H N 1
ATOM 5154 C CA . VAL B 2 108 ? 33.74498 6.42936 10.67276 1.000 10.54212 108 VAL H CA 1
ATOM 5155 C C . VAL B 2 108 ? 34.11836 4.95610 10.63475 1.000 10.27140 108 VAL H C 1
ATOM 5156 O O . VAL B 2 108 ? 33.65303 4.17487 11.46929 1.000 10.81089 108 VAL H O 1
ATOM 5169 N N . THR B 2 109 ? 35.00413 4.58406 9.70945 1.000 10.28415 109 THR H N 1
ATOM 5170 C CA . THR B 2 109 ? 35.53356 3.22657 9.61562 1.000 11.16305 109 THR H CA 1
ATOM 5171 C C . THR B 2 109 ? 37.04759 3.31729 9.64543 1.000 11.63730 109 THR H C 1
ATOM 5172 O O . THR B 2 109 ? 37.63666 4.02180 8.82052 1.000 13.90079 109 THR H O 1
ATOM 5183 N N . VAL B 2 110 ? 37.67980 2.61073 10.57864 1.000 11.37459 110 VAL H N 1
ATOM 5184 C CA . VAL B 2 110 ? 39.13174 2.61935 10.67906 1.000 11.73604 110 VAL H CA 1
ATOM 5185 C C . VAL B 2 110 ? 39.64724 1.26287 10.24161 1.000 11.64666 110 VAL H C 1
ATOM 5186 O O . VAL B 2 110 ? 39.38767 0.25665 10.90141 1.000 13.05799 110 VAL H O 1
ATOM 5199 N N . SER B 2 111 ? 40.34875 1.21234 9.10218 1.000 11.48426 111 SER H N 1
ATOM 5200 C CA . SER B 2 111 ? 40.78771 -0.04329 8.51469 1.000 11.42072 111 SER H CA 1
ATOM 5201 C C . SER B 2 111 ? 41.82567 0.24465 7.44684 1.000 11.28786 111 SER H C 1
ATOM 5202 O O . SER B 2 111 ? 41.81915 1.31835 6.84496 1.000 12.51645 111 SER H O 1
ATOM 5210 N N . SER B 2 112 ? 42.69270 -0.73603 7.20213 1.000 11.55067 112 SER H N 1
ATOM 5211 C CA . SER B 2 112 ? 43.62428 -0.70869 6.09261 1.000 13.15310 112 SER H CA 1
ATOM 5212 C C . SER B 2 112 ? 43.04077 -1.27753 4.81193 1.000 13.69974 112 SER H C 1
ATOM 5213 O O . SER B 2 112 ? 43.69226 -1.21388 3.76974 1.000 15.99141 112 SER H O 1
ATOM 5221 N N . ALA B 2 113 ? 41.84221 -1.83069 4.85318 1.000 13.36744 113 ALA H N 1
ATOM 5222 C CA . ALA B 2 113 ? 41.23085 -2.39539 3.65860 1.000 14.29261 113 ALA H CA 1
ATOM 5223 C C . ALA B 2 113 ? 40.76743 -1.29576 2.71833 1.000 13.96767 113 ALA H C 1
ATOM 5224 O O . ALA B 2 113 ? 40.51089 -0.16885 3.11779 1.000 15.76973 113 ALA H O 1
ATOM 5231 N N . SER B 2 114 ? 40.63128 -1.65198 1.45060 1.000 15.49840 114 SER H N 1
ATOM 5232 C CA . SER B 2 114 ? 40.28320 -0.69568 0.40699 1.000 16.90221 114 SER H CA 1
ATOM 5233 C C . SER B 2 114 ? 38.78139 -0.60106 0.21090 1.000 13.98129 114 SER H C 1
ATOM 5234 O O . SER B 2 114 ? 38.04154 -1.55771 0.41687 1.000 14.70206 114 SER H O 1
ATOM 5242 N N . THR B 2 115 ? 38.34176 0.55357 -0.25543 1.000 13.69366 115 THR H N 1
ATOM 5243 C CA . THR B 2 115 ? 36.94913 0.71270 -0.65313 1.000 13.18705 115 THR H CA 1
ATOM 5244 C C . THR B 2 115 ? 36.63641 -0.23649 -1.80360 1.000 13.58708 115 THR H C 1
ATOM 5245 O O . THR B 2 115 ? 37.44942 -0.41820 -2.71437 1.000 14.95236 115 THR H O 1
ATOM 5256 N N . LYS B 2 116 ? 35.44762 -0.83551 -1.77521 1.000 12.38312 116 LYS H N 1
ATOM 5257 C CA . LYS B 2 116 ? 34.98009 -1.71031 -2.83320 1.000 13.08151 116 LYS H CA 1
ATOM 5258 C C . LYS B 2 116 ? 33.48311 -1.51248 -2.98532 1.000 11.73293 116 LYS H C 1
ATOM 5259 O O . LYS B 2 116 ? 32.73383 -1.63886 -2.01876 1.000 12.65862 116 LYS H O 1
ATOM 5278 N N . GLY B 2 117 ? 33.02530 -1.22735 -4.19122 1.000 12.56105 117 GLY H N 1
ATOM 5279 C CA . GLY B 2 117 ? 31.60209 -1.12721 -4.44016 1.000 12.81018 117 GLY H CA 1
ATOM 5280 C C . GLY B 2 117 ? 30.93217 -2.48549 -4.59935 1.000 12.10521 117 GLY H C 1
ATOM 5281 O O . GLY B 2 117 ? 31.57108 -3.48992 -4.94406 1.000 13.98675 117 GLY H O 1
ATOM 5285 N N . PRO B 2 118 ? 29.62158 -2.54447 -4.33687 1.000 13.13896 118 PRO H N 1
ATOM 5286 C CA . PRO B 2 118 ? 28.90014 -3.82005 -4.37598 1.000 13.70284 118 PRO H CA 1
ATOM 5287 C C . PRO B 2 118 ? 28.55451 -4.25897 -5.78123 1.000 13.42865 118 PRO H C 1
ATOM 5288 O O . PRO B 2 118 ? 28.42882 -3.45801 -6.70176 1.000 14.57592 118 PRO H O 1
ATOM 5299 N N . SER B 2 119 ? 28.30874 -5.55599 -5.90833 1.000 13.36350 119 SER H N 1
ATOM 5300 C CA . SER B 2 119 ? 27.57827 -6.11747 -7.03184 1.000 14.33000 119 SER H CA 1
ATOM 5301 C C . SER B 2 119 ? 26.14149 -6.30138 -6.58745 1.000 14.83861 119 SER H C 1
ATOM 5302 O O . SER B 2 119 ? 25.88158 -6.61616 -5.43064 1.000 19.27710 119 SER H O 1
ATOM 5310 N N . VAL B 2 120 ? 25.21049 -6.05773 -7.49018 1.000 13.34032 120 VAL H N 1
ATOM 5311 C CA . VAL B 2 120 ? 23.78876 -6.15295 -7.18284 1.000 13.33045 120 VAL H CA 1
ATOM 5312 C C . VAL B 2 120 ? 23.16997 -7.22627 -8.06374 1.000 13.73548 120 VAL H C 1
ATOM 5313 O O . VAL B 2 120 ? 23.21279 -7.13342 -9.29510 1.000 16.14779 120 VAL H O 1
ATOM 5326 N N . PHE B 2 121 ? 22.56494 -8.22735 -7.43814 1.000 12.35495 121 PHE H N 1
ATOM 5327 C CA . PHE B 2 121 ? 21.99100 -9.35864 -8.13415 1.000 12.98586 121 PHE H CA 1
ATOM 5328 C C . PHE B 2 121 ? 20.50824 -9.48417 -7.80134 1.000 13.09015 121 PHE H C 1
ATOM 5329 O O . PHE B 2 121 ? 20.08051 -9.18094 -6.68055 1.000 13.78747 121 PHE H O 1
ATOM 5346 N N . PRO B 2 122 ? 19.69988 -9.93215 -8.75328 1.000 13.13192 122 PRO H N 1
ATOM 5347 C CA . PRO B 2 122 ? 18.26761 -10.08805 -8.48820 1.000 12.50813 122 PRO H CA 1
ATOM 5348 C C . PRO B 2 122 ? 17.95906 -11.30852 -7.63966 1.000 13.07092 122 PRO H C 1
ATOM 5349 O O . PRO B 2 122 ? 18.57300 -12.36570 -7.80187 1.000 14.23892 122 PRO H O 1
ATOM 5360 N N . LEU B 2 123 ? 16.97207 -11.14923 -6.75384 1.000 12.49209 123 LEU H N 1
ATOM 5361 C CA . LEU B 2 123 ? 16.30388 -12.25003 -6.05212 1.000 12.84991 123 LEU H CA 1
ATOM 5362 C C . LEU B 2 123 ? 14.95821 -12.33482 -6.76506 1.000 12.70551 123 LEU H C 1
ATOM 5363 O O . LEU B 2 123 ? 14.03724 -11.56986 -6.47913 1.000 13.31119 123 LEU H O 1
ATOM 5379 N N . ALA B 2 124 ? 14.89609 -13.20053 -7.78674 1.000 15.46271 124 ALA H N 1
ATOM 5380 C CA . ALA B 2 124 ? 13.82402 -13.15887 -8.77816 1.000 16.60957 124 ALA H CA 1
ATOM 5381 C C . ALA B 2 124 ? 12.61820 -13.88145 -8.21882 1.000 17.51321 124 ALA H C 1
ATOM 5382 O O . ALA B 2 124 ? 12.76430 -14.93964 -7.61179 1.000 19.07300 124 ALA H O 1
ATOM 5389 N N . PRO B 2 125 ? 11.41903 -13.37298 -8.48419 1.000 17.86302 125 PRO H N 1
ATOM 5390 C CA . PRO B 2 125 ? 10.21818 -13.99186 -7.92360 1.000 17.67328 125 PRO H CA 1
ATOM 5391 C C . PRO B 2 125 ? 9.95706 -15.35121 -8.54625 1.000 21.33378 125 PRO H C 1
ATOM 5392 O O . PRO B 2 125 ? 10.14346 -15.55300 -9.75060 1.000 22.76470 125 PRO H O 1
ATOM 5403 N N . SER B 2 126 ? 9.52579 -16.28782 -7.70526 1.000 21.10094 126 SER H N 1
ATOM 5404 C CA . SER B 2 126 ? 9.19096 -17.64949 -8.13152 1.000 26.45660 126 SER H CA 1
ATOM 5405 C C . SER B 2 126 ? 8.03273 -17.73230 -9.13318 1.000 30.99775 126 SER H C 1
ATOM 5406 O O . SER B 2 126 ? 7.15911 -16.86260 -9.16656 1.000 28.73493 126 SER H O 1
ATOM 5414 N N . GLY B 2 133 ? -1.58969 -15.45307 -2.54220 1.000 27.80664 133 GLY H N 1
ATOM 5415 C CA . GLY B 2 133 ? -1.32104 -14.58360 -3.66993 1.000 21.77974 133 GLY H CA 1
ATOM 5416 C C . GLY B 2 133 ? -0.24572 -13.53523 -3.50533 1.000 20.15369 133 GLY H C 1
ATOM 5417 O O . GLY B 2 133 ? -0.26902 -12.50188 -4.20419 1.000 22.96176 133 GLY H O 1
ATOM 5420 N N A THR B 2 134 ? 0.67941 -13.78115 -2.58298 0.454 19.46956 134 THR H N 1
ATOM 5421 N N B THR B 2 134 ? 0.72144 -13.78006 -2.62450 0.546 19.42117 134 THR H N 1
ATOM 5422 C CA A THR B 2 134 ? 1.82222 -12.90039 -2.39067 0.454 21.35392 134 THR H CA 1
ATOM 5423 C CA B THR B 2 134 ? 1.79692 -12.82376 -2.36639 0.546 19.16459 134 THR H CA 1
ATOM 5424 C C A THR B 2 134 ? 3.06400 -13.49177 -3.04273 0.454 17.95871 134 THR H C 1
ATOM 5425 C C B THR B 2 134 ? 3.14357 -13.39319 -2.81859 0.546 17.53599 134 THR H C 1
ATOM 5426 O O A THR B 2 134 ? 3.28164 -14.70591 -3.03019 0.454 17.79612 134 THR H O 1
ATOM 5427 O O B THR B 2 134 ? 3.50952 -14.51510 -2.45824 0.546 18.10721 134 THR H O 1
ATOM 5448 N N . ALA B 2 135 ? 3.86031 -12.62302 -3.63142 1.000 15.61994 135 ALA H N 1
ATOM 5449 C CA . ALA B 2 135 ? 5.15718 -12.99468 -4.15103 1.000 13.62686 135 ALA H CA 1
ATOM 5450 C C . ALA B 2 135 ? 6.22826 -12.16036 -3.47701 1.000 14.00281 135 ALA H C 1
ATOM 5451 O O . ALA B 2 135 ? 5.98879 -11.01643 -3.09142 1.000 17.22195 135 ALA H O 1
ATOM 5459 N N . ALA B 2 136 ? 7.41840 -12.72842 -3.35819 1.000 13.76785 136 ALA H N 1
ATOM 5460 C CA . ALA B 2 136 ? 8.55631 -12.00328 -2.83265 1.000 13.12034 136 ALA H CA 1
ATOM 5461 C C . ALA B 2 136 ? 9.60079 -11.82555 -3.92795 1.000 12.48444 136 ALA H C 1
ATOM 5462 O O . ALA B 2 136 ? 9.85058 -12.73024 -4.73058 1.000 13.28311 136 ALA H O 1
ATOM 5469 N N . LEU B 2 137 ? 10.26535 -10.68487 -3.90591 1.000 12.46931 137 LEU H N 1
ATOM 5470 C CA . LEU B 2 137 ? 11.39179 -10.43874 -4.79639 1.000 13.05401 137 LEU H CA 1
ATOM 5471 C C . LEU B 2 137 ? 12.37741 -9.54237 -4.04806 1.000 12.60620 137 LEU H C 1
ATOM 5472 O O . LEU B 2 137 ? 12.09368 -9.03003 -2.96264 1.000 13.43412 137 LEU H O 1
ATOM 5488 N N . GLY B 2 138 ? 13.56853 -9.37005 -4.60780 1.000 12.07875 138 GLY H N 1
ATOM 5489 C CA . GLY B 2 138 ? 14.55883 -8.61388 -3.87348 1.000 12.49820 138 GLY H CA 1
ATOM 5490 C C . GLY B 2 138 ? 15.82039 -8.36968 -4.67405 1.000 11.86128 138 GLY H C 1
ATOM 5491 O O . GLY B 2 138 ? 15.91643 -8.70369 -5.85740 1.000 12.30074 138 GLY H O 1
ATOM 5495 N N A CYS B 2 139 ? 16.78483 -7.74957 -3.98919 0.780 12.06472 139 CYS H N 1
ATOM 5496 N N B CYS B 2 139 ? 16.80532 -7.77831 -4.00522 0.220 11.08062 139 CYS H N 1
ATOM 5497 C CA A CYS B 2 139 ? 18.12082 -7.52329 -4.49923 0.780 12.48257 139 CYS H CA 1
ATOM 5498 C CA B CYS B 2 139 ? 18.11667 -7.60306 -4.60540 0.220 11.91142 139 CYS H CA 1
ATOM 5499 C C A CYS B 2 139 ? 19.12703 -7.95513 -3.45773 0.780 12.26568 139 CYS H C 1
ATOM 5500 C C B CYS B 2 139 ? 19.19454 -7.82429 -3.56040 0.220 11.82204 139 CYS H C 1
ATOM 5501 O O A CYS B 2 139 ? 18.99243 -7.61427 -2.27507 0.780 12.27427 139 CYS H O 1
ATOM 5502 O O B CYS B 2 139 ? 19.16701 -7.22362 -2.48038 0.220 11.61766 139 CYS H O 1
ATOM 5515 N N . LEU B 2 140 ? 20.13434 -8.69201 -3.92170 1.000 12.37058 140 LEU H N 1
ATOM 5516 C CA . LEU B 2 140 ? 21.28607 -9.08036 -3.11943 1.000 12.90310 140 LEU H CA 1
ATOM 5517 C C . LEU B 2 140 ? 22.41652 -8.10139 -3.43091 1.000 12.06272 140 LEU H C 1
ATOM 5518 O O . LEU B 2 140 ? 22.81937 -7.93888 -4.58812 1.000 13.72497 140 LEU H O 1
ATOM 5535 N N . VAL B 2 141 ? 22.89087 -7.41804 -2.40146 1.000 12.75936 141 VAL H N 1
ATOM 5536 C CA . VAL B 2 141 ? 23.90753 -6.37765 -2.50199 1.000 12.48045 141 VAL H CA 1
ATOM 5537 C C . VAL B 2 141 ? 25.16361 -6.95914 -1.87019 1.000 13.40872 141 VAL H C 1
ATOM 5538 O O . VAL B 2 141 ? 25.31859 -6.97870 -0.64284 1.000 13.98720 141 VAL H O 1
ATOM 5551 N N . LYS B 2 142 ? 26.07850 -7.43490 -2.71335 1.000 13.35509 142 LYS H N 1
ATOM 5552 C CA . LYS B 2 142 ? 27.14476 -8.30388 -2.25682 1.000 14.01048 142 LYS H CA 1
ATOM 5553 C C . LYS B 2 142 ? 28.51932 -7.67223 -2.40099 1.000 12.69735 142 LYS H C 1
ATOM 5554 O O . LYS B 2 142 ? 28.84400 -7.06729 -3.42601 1.000 13.70201 142 LYS H O 1
ATOM 5573 N N . ASP B 2 143 ? 29.31779 -7.84661 -1.35950 1.000 12.27921 143 ASP H N 1
ATOM 5574 C CA . ASP B 2 143 ? 30.75244 -7.63772 -1.39962 1.000 12.34536 143 ASP H CA 1
ATOM 5575 C C . ASP B 2 143 ? 31.14803 -6.17341 -1.49442 1.000 12.47238 143 ASP H C 1
ATOM 5576 O O . ASP B 2 143 ? 31.77183 -5.75139 -2.47343 1.000 15.90182 143 ASP H O 1
ATOM 5585 N N . TYR B 2 144 ? 30.83026 -5.39280 -0.47206 1.000 12.35654 144 TYR H N 1
ATOM 5586 C CA . TYR B 2 144 ? 31.18715 -3.98764 -0.46502 1.000 11.79580 144 TYR H CA 1
ATOM 5587 C C . TYR B 2 144 ? 31.91274 -3.62433 0.81832 1.000 11.51974 144 TYR H C 1
ATOM 5588 O O . TYR B 2 144 ? 31.86994 -4.32889 1.82842 1.000 12.03968 144 TYR H O 1
ATOM 5606 N N . PHE B 2 145 ? 32.60425 -2.48997 0.75930 1.000 11.16071 145 PHE H N 1
ATOM 5607 C CA . PHE B 2 145 ? 33.33960 -2.01346 1.91623 1.000 11.62102 145 PHE H CA 1
ATOM 5608 C C . PHE B 2 145 ? 33.62124 -0.53415 1.68609 1.000 11.51746 145 PHE H C 1
ATOM 5609 O O . PHE B 2 145 ? 33.94842 -0.14979 0.55684 1.000 12.10738 145 PHE H O 1
ATOM 5626 N N . PRO B 2 146 ? 33.54588 0.31922 2.71072 1.000 11.31663 146 PRO H N 1
ATOM 5627 C CA . PRO B 2 146 ? 33.01682 0.13565 4.06484 1.000 11.29731 146 PRO H CA 1
ATOM 5628 C C . PRO B 2 146 ? 31.49309 0.26948 4.01423 1.000 10.81054 146 PRO H C 1
ATOM 5629 O O . PRO B 2 146 ? 30.86904 0.37332 2.95305 1.000 12.44903 146 PRO H O 1
ATOM 5640 N N A GLU B 2 147 ? 30.88650 0.26814 5.20034 0.449 11.15326 147 GLU H N 1
ATOM 5641 N N B GLU B 2 147 ? 30.85717 0.24276 5.17344 0.551 12.36044 147 GLU H N 1
ATOM 5642 C CA A GLU B 2 147 ? 29.50012 0.69181 5.34509 0.449 10.59880 147 GLU H CA 1
ATOM 5643 C CA B GLU B 2 147 ? 29.45966 0.63861 5.25878 0.551 13.11830 147 GLU H CA 1
ATOM 5644 C C A GLU B 2 147 ? 29.38734 2.16984 4.96780 0.449 10.43831 147 GLU H C 1
ATOM 5645 C C B GLU B 2 147 ? 29.35736 2.15378 5.06811 0.551 14.10783 147 GLU H C 1
ATOM 5646 O O A GLU B 2 147 ? 30.39248 2.88169 4.91054 0.449 11.65860 147 GLU H O 1
ATOM 5647 O O B GLU B 2 147 ? 30.32924 2.88197 5.29183 0.551 12.29396 147 GLU H O 1
ATOM 5670 N N . PRO B 2 148 ? 28.16347 2.66906 4.71584 1.000 13.66184 148 PRO H N 1
ATOM 5671 C CA . PRO B 2 148 ? 26.88132 1.97047 4.59977 1.000 15.05159 148 PRO H CA 1
ATOM 5672 C C . PRO B 2 148 ? 26.39993 1.88037 3.14911 1.000 14.43114 148 PRO H C 1
ATOM 5673 O O . PRO B 2 148 ? 26.92377 2.52704 2.26704 1.000 13.86319 148 PRO H O 1
ATOM 5684 N N . VAL B 2 149 ? 25.36824 1.06111 2.96426 1.000 16.02770 149 VAL H N 1
ATOM 5685 C CA . VAL B 2 149 ? 24.57372 0.96430 1.74200 1.000 17.18446 149 VAL H CA 1
ATOM 5686 C C . VAL B 2 149 ? 23.14534 1.32075 2.10949 1.000 17.27705 149 VAL H C 1
ATOM 5687 O O . VAL B 2 149 ? 22.67775 0.96760 3.19358 1.000 19.69296 149 VAL H O 1
ATOM 5700 N N . THR B 2 150 ? 22.45877 1.99716 1.21613 1.000 15.47672 150 THR H N 1
ATOM 5701 C CA . THR B 2 150 ? 21.02644 2.19287 1.30184 1.000 16.43606 150 THR H CA 1
ATOM 5702 C C . THR B 2 150 ? 20.35075 1.58009 0.08629 1.000 14.31365 150 THR H C 1
ATOM 5703 O O . THR B 2 150 ? 20.92972 1.50319 -1.00002 1.000 14.37722 150 THR H O 1
ATOM 5714 N N . VAL B 2 151 ? 19.10074 1.16756 0.28479 1.000 15.32972 151 VAL H N 1
ATOM 5715 C CA . VAL B 2 151 ? 18.29342 0.58338 -0.76898 1.000 14.40321 151 VAL H CA 1
ATOM 5716 C C . VAL B 2 151 ? 16.90626 1.19230 -0.71724 1.000 15.03174 151 VAL H C 1
ATOM 5717 O O . VAL B 2 151 ? 16.29976 1.27320 0.35407 1.000 17.24395 151 VAL H O 1
ATOM 5730 N N . SER B 2 152 ? 16.39479 1.59464 -1.86808 1.000 14.52849 152 SER H N 1
ATOM 5731 C CA . SER B 2 152 ? 14.99207 1.93806 -2.03350 1.000 15.79330 152 SER H CA 1
ATOM 5732 C C . SER B 2 152 ? 14.40469 1.10400 -3.16663 1.000 14.59158 152 SER H C 1
ATOM 5733 O O . SER B 2 152 ? 15.13443 0.42582 -3.89501 1.000 14.33972 152 SER H O 1
ATOM 5741 N N . TRP B 2 153 ? 13.08195 1.16436 -3.31596 1.000 14.89171 153 TRP H N 1
ATOM 5742 C CA . TRP B 2 153 ? 12.36154 0.46141 -4.36738 1.000 14.47486 153 TRP H CA 1
ATOM 5743 C C . TRP B 2 153 ? 11.54266 1.46854 -5.16146 1.000 14.22225 153 TRP H C 1
ATOM 5744 O O . TRP B 2 153 ? 10.83014 2.30293 -4.58037 1.000 16.76864 153 TRP H O 1
ATOM 5765 N N . ASN B 2 154 ? 11.63683 1.39019 -6.49092 1.000 16.94161 154 ASN H N 1
ATOM 5766 C CA . ASN B 2 154 ? 10.88906 2.27636 -7.38814 1.000 17.98927 154 ASN H CA 1
ATOM 5767 C C . ASN B 2 154 ? 11.06022 3.73888 -6.98581 1.000 20.21627 154 ASN H C 1
ATOM 5768 O O . ASN B 2 154 ? 10.10183 4.51793 -6.91782 1.000 21.76593 154 ASN H O 1
ATOM 5779 N N . SER B 2 155 ? 12.30986 4.09966 -6.69341 1.000 20.27343 155 SER H N 1
ATOM 5780 C CA . SER B 2 155 ? 12.69021 5.47135 -6.36882 1.000 22.04205 155 SER H CA 1
ATOM 5781 C C . SER B 2 155 ? 11.95061 6.01165 -5.14976 1.000 22.85464 155 SER H C 1
ATOM 5782 O O . SER B 2 155 ? 11.74147 7.22589 -5.01929 1.000 27.43615 155 SER H O 1
ATOM 5790 N N . GLY B 2 156 ? 11.57460 5.11576 -4.23973 1.000 21.71942 156 GLY H N 1
ATOM 5791 C CA . GLY B 2 156 ? 10.91127 5.48760 -3.01888 1.000 24.37319 156 GLY H CA 1
ATOM 5792 C C . GLY B 2 156 ? 9.41154 5.37996 -3.09403 1.000 23.71623 156 GLY H C 1
ATOM 5793 O O . GLY B 2 156 ? 8.73831 5.56615 -2.07316 1.000 26.86503 156 GLY H O 1
ATOM 5797 N N . ALA B 2 157 ? 8.86393 5.07997 -4.27325 1.000 22.67673 157 ALA H N 1
ATOM 5798 C CA . ALA B 2 157 ? 7.41624 4.94786 -4.39376 1.000 23.46173 157 ALA H CA 1
ATOM 5799 C C . ALA B 2 157 ? 6.89412 3.65582 -3.77636 1.000 22.24049 157 ALA H C 1
ATOM 5800 O O . ALA B 2 157 ? 5.69394 3.57744 -3.48721 1.000 25.20583 157 ALA H O 1
ATOM 5807 N N . LEU B 2 158 ? 7.74396 2.63944 -3.60340 1.000 19.33653 158 LEU H N 1
ATOM 5808 C CA . LEU B 2 158 ? 7.33138 1.36504 -3.03221 1.000 17.80641 158 LEU H CA 1
ATOM 5809 C C . LEU B 2 158 ? 7.98972 1.22977 -1.66957 1.000 18.67747 158 LEU H C 1
ATOM 5810 O O . LEU B 2 158 ? 9.21828 1.10798 -1.57552 1.000 18.79591 158 LEU H O 1
ATOM 5826 N N . THR B 2 159 ? 7.17123 1.29592 -0.61899 1.000 19.69012 159 THR H N 1
ATOM 5827 C CA . THR B 2 159 ? 7.67222 1.17668 0.74356 1.000 19.31804 159 THR H CA 1
ATOM 5828 C C . THR B 2 159 ? 6.97421 0.08635 1.55200 1.000 18.51498 159 THR H C 1
ATOM 5829 O O . THR B 2 159 ? 7.59147 -0.51763 2.43565 1.000 19.86148 159 THR H O 1
ATOM 5840 N N A SER B 2 160 ? 5.70086 -0.16088 1.26063 0.415 19.74793 160 SER H N 1
ATOM 5841 N N B SER B 2 160 ? 5.69713 -0.17048 1.26765 0.585 19.91325 160 SER H N 1
ATOM 5842 C CA A SER B 2 160 ? 4.95682 -1.19157 1.96164 0.415 19.93972 160 SER H CA 1
ATOM 5843 C CA B SER B 2 160 ? 4.95130 -1.18597 1.99425 0.585 20.66843 160 SER H CA 1
ATOM 5844 C C A SER B 2 160 ? 5.57565 -2.55872 1.71679 0.415 17.65303 160 SER H C 1
ATOM 5845 C C B SER B 2 160 ? 5.51661 -2.56853 1.72395 0.585 18.09798 160 SER H C 1
ATOM 5846 O O A SER B 2 160 ? 5.88277 -2.92555 0.58011 0.415 18.06280 160 SER H O 1
ATOM 5847 O O B SER B 2 160 ? 5.71239 -2.96035 0.57184 0.585 21.70189 160 SER H O 1
ATOM 5862 N N . GLY B 2 161 ? 5.77084 -3.31438 2.79072 1.000 18.60226 161 GLY H N 1
ATOM 5863 C CA . GLY B 2 161 ? 6.26669 -4.66210 2.66322 1.000 18.73838 161 GLY H CA 1
ATOM 5864 C C . GLY B 2 161 ? 7.74943 -4.78922 2.38260 1.000 15.71458 161 GLY H C 1
ATOM 5865 O O . GLY B 2 161 ? 8.21859 -5.91398 2.16416 1.000 17.01730 161 GLY H O 1
ATOM 5870 N N . VAL B 2 162 ? 8.51071 -3.68062 2.35490 1.000 14.73715 162 VAL H N 1
ATOM 5871 C CA . VAL B 2 162 ? 9.95500 -3.73556 2.12924 1.000 13.76507 162 VAL H CA 1
ATOM 5872 C C . VAL B 2 162 ? 10.65250 -4.12523 3.42465 1.000 13.68151 162 VAL H C 1
ATOM 5873 O O . VAL B 2 162 ? 10.32655 -3.61143 4.50276 1.000 15.57169 162 VAL H O 1
ATOM 5886 N N . HIS B 2 163 ? 11.62212 -5.03519 3.32727 1.000 13.34590 163 HIS H N 1
ATOM 5887 C CA . HIS B 2 163 ? 12.54145 -5.32343 4.42163 1.000 14.01778 163 HIS H CA 1
ATOM 5888 C C . HIS B 2 163 ? 13.96466 -5.27594 3.88862 1.000 13.98686 163 HIS H C 1
ATOM 5889 O O . HIS B 2 163 ? 14.34996 -6.10350 3.05372 1.000 13.97614 163 HIS H O 1
ATOM 5903 N N . THR B 2 164 ? 14.74443 -4.32133 4.37586 1.000 14.15502 164 THR H N 1
ATOM 5904 C CA . THR B 2 164 ? 16.16011 -4.26010 4.06164 1.000 14.55221 164 THR H CA 1
ATOM 5905 C C . THR B 2 164 ? 16.91447 -4.75684 5.27779 1.000 15.25315 164 THR H C 1
ATOM 5906 O O . THR B 2 164 ? 16.82176 -4.17161 6.36946 1.000 16.31205 164 THR H O 1
ATOM 5917 N N . PHE B 2 165 ? 17.62750 -5.84602 5.08793 1.000 13.20209 165 PHE H N 1
ATOM 5918 C CA . PHE B 2 165 ? 18.24628 -6.53244 6.20783 1.000 13.58916 165 PHE H CA 1
ATOM 5919 C C . PHE B 2 165 ? 19.51127 -5.81286 6.65193 1.000 13.84210 165 PHE H C 1
ATOM 5920 O O . PHE B 2 165 ? 20.19471 -5.18501 5.84490 1.000 15.25798 165 PHE H O 1
ATOM 5937 N N . PRO B 2 166 ? 19.85397 -5.90698 7.93221 1.000 14.36810 166 PRO H N 1
ATOM 5938 C CA . PRO B 2 166 ? 21.15699 -5.42078 8.37313 1.000 15.09818 166 PRO H CA 1
ATOM 5939 C C . PRO B 2 166 ? 22.28055 -6.08358 7.59517 1.000 15.59234 166 PRO H C 1
ATOM 5940 O O . PRO B 2 166 ? 22.22070 -7.27030 7.26423 1.000 16.73933 166 PRO H O 1
ATOM 5951 N N . ALA B 2 167 ? 23.33453 -5.31216 7.35262 1.000 16.16660 167 ALA H N 1
ATOM 5952 C CA . ALA B 2 167 ? 24.51289 -5.86448 6.71893 1.000 17.41211 167 ALA H CA 1
ATOM 5953 C C . ALA B 2 167 ? 25.17277 -6.90231 7.60065 1.000 17.85016 167 ALA H C 1
ATOM 5954 O O . ALA B 2 167 ? 25.15633 -6.80996 8.83329 1.000 19.54726 167 ALA H O 1
ATOM 5961 N N A VAL B 2 168 ? 25.81712 -7.87127 6.95238 0.342 18.79917 168 VAL H N 1
ATOM 5962 N N B VAL B 2 168 ? 25.73474 -7.91864 6.94425 0.658 18.24492 168 VAL H N 1
ATOM 5963 C CA A VAL B 2 168 ? 26.57775 -8.91476 7.62676 0.342 20.19094 168 VAL H CA 1
ATOM 5964 C CA B VAL B 2 168 ? 26.60690 -8.89107 7.58200 0.658 19.12170 168 VAL H CA 1
ATOM 5965 C C A VAL B 2 168 ? 27.99506 -8.91939 7.07455 0.342 18.79371 168 VAL H C 1
ATOM 5966 C C B VAL B 2 168 ? 28.01831 -8.66226 7.08008 0.658 15.95211 168 VAL H C 1
ATOM 5967 O O A VAL B 2 168 ? 28.19510 -9.01663 5.85758 0.342 18.30374 168 VAL H O 1
ATOM 5968 O O B VAL B 2 168 ? 28.23434 -8.35086 5.90307 0.658 15.99516 168 VAL H O 1
ATOM 5993 N N . LEU B 2 169 ? 28.96933 -8.81829 7.96965 1.000 18.75359 169 LEU H N 1
ATOM 5994 C CA . LEU B 2 169 ? 30.36044 -8.81261 7.58335 1.000 20.10449 169 LEU H CA 1
ATOM 5995 C C . LEU B 2 169 ? 30.76357 -10.25275 7.30943 1.000 20.80184 169 LEU H C 1
ATOM 5996 O O . LEU B 2 169 ? 30.69594 -11.10100 8.20369 1.000 26.82181 169 LEU H O 1
ATOM 6013 N N . GLN B 2 170 ? 31.13111 -10.53425 6.07059 1.000 22.55751 170 GLN H N 1
ATOM 6014 C CA . GLN B 2 170 ? 31.54953 -11.86602 5.67447 1.000 21.73267 170 GLN H CA 1
ATOM 6015 C C . GLN B 2 170 ? 32.98900 -12.12273 6.13026 1.000 21.67532 170 GLN H C 1
ATOM 6016 O O . GLN B 2 170 ? 33.74768 -11.20382 6.45006 1.000 22.03575 170 GLN H O 1
ATOM 6030 N N . SER B 2 171 ? 33.37328 -13.39620 6.13842 1.000 25.29417 171 SER H N 1
ATOM 6031 C CA . SER B 2 171 ? 34.71914 -13.73139 6.58666 1.000 25.90329 171 SER H CA 1
ATOM 6032 C C . SER B 2 171 ? 35.78459 -13.14839 5.66429 1.000 24.52402 171 SER H C 1
ATOM 6033 O O . SER B 2 171 ? 36.95615 -13.06649 6.05411 1.000 26.86947 171 SER H O 1
ATOM 6041 N N . SER B 2 172 ? 35.39751 -12.73421 4.45321 1.000 22.88660 172 SER H N 1
ATOM 6042 C CA . SER B 2 172 ? 36.28716 -12.05342 3.51714 1.000 24.29308 172 SER H CA 1
ATOM 6043 C C . SER B 2 172 ? 36.62409 -10.63148 3.95007 1.000 22.08626 172 SER H C 1
ATOM 6044 O O . SER B 2 172 ? 37.51803 -10.01482 3.36666 1.000 24.11820 172 SER H O 1
ATOM 6052 N N . GLY B 2 173 ? 35.91521 -10.08665 4.93004 1.000 20.91106 173 GLY H N 1
ATOM 6053 C CA . GLY B 2 173 ? 36.08049 -8.70762 5.31372 1.000 20.59293 173 GLY H CA 1
ATOM 6054 C C . GLY B 2 173 ? 35.21772 -7.75629 4.52925 1.000 15.99667 173 GLY H C 1
ATOM 6055 O O . GLY B 2 173 ? 35.32352 -6.54714 4.72314 1.000 18.32066 173 GLY H O 1
ATOM 6059 N N . LEU B 2 174 ? 34.33377 -8.26719 3.67605 1.000 15.21328 174 LEU H N 1
ATOM 6060 C CA . LEU B 2 174 ? 33.41202 -7.45128 2.90737 1.000 13.07864 174 LEU H CA 1
ATOM 6061 C C . LEU B 2 174 ? 31.99731 -7.67572 3.42104 1.000 12.72756 174 LEU H C 1
ATOM 6062 O O . LEU B 2 174 ? 31.66021 -8.76075 3.89733 1.000 16.30781 174 LEU H O 1
ATOM 6078 N N . TYR B 2 175 ? 31.17530 -6.64048 3.30992 1.000 12.10086 175 TYR H N 1
ATOM 6079 C CA . TYR B 2 175 ? 29.78926 -6.69293 3.73139 1.000 12.07481 175 TYR H CA 1
ATOM 6080 C C . TYR B 2 175 ? 28.88610 -7.20370 2.61520 1.000 11.85883 175 TYR H C 1
ATOM 6081 O O . TYR B 2 175 ? 29.19893 -7.10639 1.42442 1.000 12.97468 175 TYR H O 1
ATOM 6099 N N A SER B 2 176 ? 27.72369 -7.69209 3.04304 0.563 13.56943 176 SER H N 1
ATOM 6100 N N B SER B 2 176 ? 27.73642 -7.76322 3.00304 0.437 12.90945 176 SER H N 1
ATOM 6101 C CA A SER B 2 176 ? 26.63521 -8.08413 2.16888 0.563 13.94727 176 SER H CA 1
ATOM 6102 C CA B SER B 2 176 ? 26.65205 -8.04491 2.06532 0.437 12.38111 176 SER H CA 1
ATOM 6103 C C A SER B 2 176 ? 25.31266 -7.79698 2.86051 0.563 16.07584 176 SER H C 1
ATOM 6104 C C B SER B 2 176 ? 25.31514 -7.95238 2.78798 0.437 12.18963 176 SER H C 1
ATOM 6105 O O A SER B 2 176 ? 25.22952 -7.78230 4.09375 0.563 15.25720 176 SER H O 1
ATOM 6106 O O B SER B 2 176 ? 25.22239 -8.24647 3.98293 0.437 14.58226 176 SER H O 1
ATOM 6121 N N . LEU B 2 177 ? 24.28481 -7.53372 2.05563 1.000 14.70543 177 LEU H N 1
ATOM 6122 C CA . LEU B 2 177 ? 22.92096 -7.50216 2.57737 1.000 15.17670 177 LEU H CA 1
ATOM 6123 C C . LEU B 2 177 ? 21.96810 -7.81009 1.44527 1.000 14.10238 177 LEU H C 1
ATOM 6124 O O . LEU B 2 177 ? 22.34534 -7.77361 0.27540 1.000 14.71533 177 LEU H O 1
ATOM 6141 N N A SER B 2 178 ? 20.72687 -8.13278 1.80381 0.640 15.16001 178 SER H N 1
ATOM 6142 N N B SER B 2 178 ? 20.71027 -8.04618 1.79193 0.360 15.06269 178 SER H N 1
ATOM 6143 C CA A SER B 2 178 ? 19.63905 -8.19186 0.84236 0.640 14.49336 178 SER H CA 1
ATOM 6144 C CA B SER B 2 178 ? 19.66213 -8.15146 0.79762 0.360 15.14641 178 SER H CA 1
ATOM 6145 C C A SER B 2 178 ? 18.55833 -7.19405 1.24371 0.640 13.26127 178 SER H C 1
ATOM 6146 C C B SER B 2 178 ? 18.47747 -7.30875 1.23347 0.360 14.06783 178 SER H C 1
ATOM 6147 O O A SER B 2 178 ? 18.43683 -6.81107 2.41519 0.640 13.46941 178 SER H O 1
ATOM 6148 O O B SER B 2 178 ? 18.20486 -7.14718 2.42804 0.360 13.46476 178 SER H O 1
ATOM 6163 N N . SER B 2 179 ? 17.78296 -6.77025 0.24439 1.000 12.49550 179 SER H N 1
ATOM 6164 C CA . SER B 2 179 ? 16.53649 -6.05212 0.44786 1.000 11.76589 179 SER H CA 1
ATOM 6165 C C . SER B 2 179 ? 15.46770 -6.81247 -0.30576 1.000 11.71820 179 SER H C 1
ATOM 6166 O O . SER B 2 179 ? 15.66557 -7.18694 -1.46441 1.000 12.75001 179 SER H O 1
ATOM 6175 N N . VAL B 2 180 ? 14.32935 -7.03779 0.35017 1.000 11.54389 180 VAL H N 1
ATOM 6176 C CA . VAL B 2 180 ? 13.22750 -7.77842 -0.23350 1.000 11.63455 180 VAL H CA 1
ATOM 6177 C C . VAL B 2 180 ? 11.94722 -6.97874 -0.10033 1.000 12.49574 180 VAL H C 1
ATOM 6178 O O . VAL B 2 180 ? 11.83211 -6.04897 0.70223 1.000 12.52139 180 VAL H O 1
ATOM 6191 N N . VAL B 2 181 ? 10.97074 -7.36480 -0.90742 1.000 12.88156 181 VAL H N 1
ATOM 6192 C CA . VAL B 2 181 ? 9.63436 -6.79089 -0.81912 1.000 14.04662 181 VAL H CA 1
ATOM 6193 C C . VAL B 2 181 ? 8.65042 -7.87515 -1.22657 1.000 13.39498 181 VAL H C 1
ATOM 6194 O O . VAL B 2 181 ? 8.94268 -8.70419 -2.09788 1.000 14.29085 181 VAL H O 1
ATOM 6207 N N . THR B 2 182 ? 7.48889 -7.88425 -0.57765 1.000 13.58160 182 THR H N 1
ATOM 6208 C CA . THR B 2 182 ? 6.39389 -8.74532 -0.99260 1.000 14.17931 182 THR H CA 1
ATOM 6209 C C . THR B 2 182 ? 5.36229 -7.89918 -1.71704 1.000 15.21217 182 THR H C 1
ATOM 6210 O O . THR B 2 182 ? 5.08657 -6.76168 -1.31855 1.000 16.32998 182 THR H O 1
ATOM 6221 N N . VAL B 2 183 ? 4.83195 -8.45822 -2.79450 1.000 13.82473 183 VAL H N 1
ATOM 6222 C CA . VAL B 2 183 ? 3.90465 -7.75152 -3.66790 1.000 14.58585 183 VAL H CA 1
ATOM 6223 C C . VAL B 2 183 ? 2.83810 -8.73901 -4.11994 1.000 14.76173 183 VAL H C 1
ATOM 6224 O O . VAL B 2 183 ? 3.01950 -9.95982 -3.99519 1.000 15.12162 183 VAL H O 1
ATOM 6237 N N . PRO B 2 184 ? 1.73774 -8.26804 -4.68652 1.000 15.75601 184 PRO H N 1
ATOM 6238 C CA . PRO B 2 184 ? 0.75070 -9.20515 -5.20801 1.000 16.23254 184 PRO H CA 1
ATOM 6239 C C . PRO B 2 184 ? 1.35616 -10.01649 -6.34530 1.000 15.04182 184 PRO H C 1
ATOM 6240 O O . PRO B 2 184 ? 1.97514 -9.47063 -7.25441 1.000 15.67366 184 PRO H O 1
ATOM 6251 N N A SER B 2 185 ? 1.12476 -11.33066 -6.32372 0.670 17.74968 185 SER H N 1
ATOM 6252 N N B SER B 2 185 ? 1.12583 -11.32740 -6.31415 0.330 14.45753 185 SER H N 1
ATOM 6253 C CA A SER B 2 185 ? 1.64575 -12.17680 -7.39798 0.670 17.53316 185 SER H CA 1
ATOM 6254 C CA B SER B 2 185 ? 1.63063 -12.17968 -7.38509 0.330 16.88157 185 SER H CA 1
ATOM 6255 C C A SER B 2 185 ? 1.12884 -11.73727 -8.76640 0.670 17.44601 185 SER H C 1
ATOM 6256 C C B SER B 2 185 ? 1.15014 -11.69412 -8.74769 0.330 17.40361 185 SER H C 1
ATOM 6257 O O A SER B 2 185 ? 1.84166 -11.85153 -9.77182 0.670 18.18519 185 SER H O 1
ATOM 6258 O O B SER B 2 185 ? 1.90959 -11.71320 -9.72311 0.330 17.84849 185 SER H O 1
ATOM 6273 N N . SER B 2 186 ? -0.10447 -11.23941 -8.83297 1.000 16.96006 186 SER H N 1
ATOM 6274 C CA . SER B 2 186 ? -0.64795 -10.79956 -10.11213 1.000 16.74597 186 SER H CA 1
ATOM 6275 C C . SER B 2 186 ? 0.04353 -9.55942 -10.65231 1.000 16.17881 186 SER H C 1
ATOM 6276 O O . SER B 2 186 ? -0.11511 -9.22919 -11.83196 1.000 17.51137 186 SER H O 1
ATOM 6285 N N . SER B 2 187 ? 0.79687 -8.85377 -9.82809 1.000 15.39748 187 SER H N 1
ATOM 6286 C CA . SER B 2 1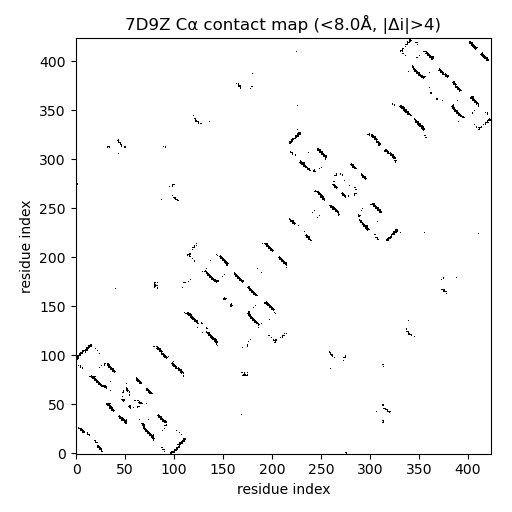87 ? 1.48695 -7.67078 -10.30651 1.000 16.35249 187 SER H CA 1
ATOM 6287 C C . SER B 2 187 ? 2.79107 -8.00141 -11.00702 1.000 14.96254 187 SER H C 1
ATOM 6288 O O . SER B 2 187 ? 3.37614 -7.11578 -11.64183 1.000 16.61853 187 SER H O 1
ATOM 6296 N N . LEU B 2 188 ? 3.29064 -9.23330 -10.88033 1.000 16.07371 188 LEU H N 1
ATOM 6297 C CA . LEU B 2 188 ? 4.55537 -9.57120 -11.52618 1.000 16.61223 188 LEU H CA 1
ATOM 6298 C C . LEU B 2 188 ? 4.47956 -9.40061 -13.03026 1.000 17.87873 188 LEU H C 1
ATOM 6299 O O . LEU B 2 188 ? 5.45451 -8.97995 -13.64829 1.000 20.63181 188 LEU H O 1
ATOM 6315 N N . GLY B 2 189 ? 3.33262 -9.68222 -13.63687 1.000 19.27131 189 GLY H N 1
ATOM 6316 C CA . GLY B 2 189 ? 3.24309 -9.51405 -15.06863 1.000 22.66640 189 GLY H CA 1
ATOM 6317 C C . GLY B 2 189 ? 3.14380 -8.07436 -15.55115 1.000 22.84565 189 GLY H C 1
ATOM 6318 O O . GLY B 2 189 ? 3.36815 -7.82409 -16.74052 1.000 25.51188 189 GLY H O 1
ATOM 6322 N N . THR B 2 190 ? 2.79570 -7.12801 -14.68048 1.000 19.33952 190 THR H N 1
ATOM 6323 C CA . THR B 2 190 ? 2.33455 -5.82613 -15.14416 1.000 19.14332 190 THR H CA 1
ATOM 6324 C C . THR B 2 190 ? 3.07817 -4.65016 -14.52009 1.000 18.24121 190 THR H C 1
ATOM 6325 O O . THR B 2 190 ? 3.21297 -3.60760 -15.16813 1.000 21.95352 190 THR H O 1
ATOM 6336 N N A GLN B 2 191 ? 3.51922 -4.78717 -13.27942 0.621 17.46020 191 GLN H N 1
ATOM 6337 N N B GLN B 2 191 ? 3.59095 -4.80831 -13.29251 0.379 17.26713 191 GLN H N 1
ATOM 6338 C CA A GLN B 2 191 ? 4.25141 -3.72881 -12.61367 0.621 18.32102 191 GLN H CA 1
ATOM 6339 C CA B GLN B 2 191 ? 4.24605 -3.73660 -12.54517 0.379 17.96784 191 GLN H CA 1
ATOM 6340 C C A GLN B 2 191 ? 5.74447 -3.95018 -12.81733 0.621 18.71482 191 GLN H C 1
ATOM 6341 C C B GLN B 2 191 ? 5.75690 -3.94016 -12.49570 0.379 18.76894 191 GLN H C 1
ATOM 6342 O O A GLN B 2 191 ? 6.20094 -5.06504 -13.07204 0.621 21.69567 191 GLN H O 1
ATOM 6343 O O B GLN B 2 191 ? 6.23401 -5.03029 -12.15749 0.379 18.62609 191 GLN H O 1
ATOM 6370 N N . THR B 2 192 ? 6.50216 -2.86722 -12.74691 1.000 20.59072 192 THR H N 1
ATOM 6371 C CA . THR B 2 192 ? 7.95851 -2.91430 -12.78678 1.000 20.65112 192 THR H CA 1
ATOM 6372 C C . THR B 2 192 ? 8.51608 -2.66770 -11.39132 1.000 20.12859 192 THR H C 1
ATOM 6373 O O . THR B 2 192 ? 8.10641 -1.72285 -10.71011 1.000 21.36720 192 THR H O 1
ATOM 6385 N N . TYR B 2 193 ? 9.46173 -3.50553 -10.97320 1.000 17.06250 193 TYR H N 1
ATOM 6386 C CA . TYR B 2 193 ? 10.08697 -3.39536 -9.66101 1.000 15.65835 193 TYR H CA 1
ATOM 6387 C C . TYR B 2 193 ? 11.57939 -3.19013 -9.85189 1.000 16.48964 193 TYR H C 1
ATOM 6388 O O . TYR B 2 193 ? 12.25799 -4.04251 -10.42505 1.000 17.02661 193 TYR H O 1
ATOM 6406 N N . ILE B 2 194 ? 12.08433 -2.06035 -9.37532 1.000 16.31521 194 ILE H N 1
ATOM 6407 C CA . ILE B 2 194 ? 13.48895 -1.68491 -9.50901 1.000 15.84223 194 ILE H CA 1
ATOM 6408 C C . ILE B 2 194 ? 14.04357 -1.38487 -8.12248 1.000 15.18076 194 ILE H C 1
ATOM 6409 O O . ILE B 2 194 ? 13.45555 -0.58658 -7.38414 1.000 16.34017 194 ILE H O 1
ATOM 6425 N N A CYS B 2 195 ? 15.14226 -2.04525 -7.75099 0.867 13.36289 195 CYS H N 1
ATOM 6426 N N B CYS B 2 195 ? 15.22044 -1.93264 -7.81485 0.133 14.62207 195 CYS H N 1
ATOM 6427 C CA A CYS B 2 195 ? 15.82768 -1.64419 -6.53415 0.867 13.32799 195 CYS H CA 1
ATOM 6428 C CA B CYS B 2 195 ? 15.89227 -1.71631 -6.53381 0.133 14.04212 195 CYS H CA 1
ATOM 6429 C C A CYS B 2 195 ? 16.87740 -0.59124 -6.87277 0.867 13.98679 195 CYS H C 1
ATOM 6430 C C B CYS B 2 195 ? 17.03949 -0.72300 -6.72527 0.133 13.29619 195 CYS H C 1
ATOM 6431 O O A CYS B 2 195 ? 17.57982 -0.68504 -7.89107 0.867 14.85149 195 CYS H O 1
ATOM 6432 O O B CYS B 2 195 ? 17.95819 -0.97179 -7.51430 0.133 12.28498 195 CYS H O 1
ATOM 6445 N N . ASN B 2 196 ? 16.96375 0.42148 -6.02362 1.000 13.71691 196 ASN H N 1
ATOM 6446 C CA . ASN B 2 196 ? 17.89776 1.53024 -6.18769 1.000 13.89967 196 ASN H CA 1
ATOM 6447 C C . ASN B 2 196 ? 18.90352 1.41138 -5.05042 1.000 13.86361 196 ASN H C 1
ATOM 6448 O O . ASN B 2 196 ? 18.55952 1.63081 -3.88390 1.000 14.55869 196 ASN H O 1
ATOM 6460 N N . VAL B 2 197 ? 20.14046 1.05120 -5.38276 1.000 13.09316 197 VAL H N 1
ATOM 6461 C CA . VAL B 2 197 ? 21.18834 0.74936 -4.41046 1.000 13.27239 197 VAL H CA 1
ATOM 6462 C C . VAL B 2 197 ? 22.21042 1.88045 -4.44823 1.000 13.39303 197 VAL H C 1
ATOM 6463 O O . VAL B 2 197 ? 22.70116 2.24433 -5.52472 1.000 15.74929 197 VAL H O 1
ATOM 6476 N N A ASN B 2 198 ? 22.54876 2.43616 -3.28206 0.577 14.43968 198 ASN H N 1
ATOM 6477 N N B ASN B 2 198 ? 22.50370 2.44340 -3.28204 0.423 12.51062 198 ASN H N 1
ATOM 6478 C CA A ASN B 2 198 ? 23.54388 3.50340 -3.20425 0.577 16.05897 198 ASN H CA 1
ATOM 6479 C CA B ASN B 2 198 ? 23.52809 3.46027 -3.13621 0.423 12.53913 198 ASN H CA 1
ATOM 6480 C C A ASN B 2 198 ? 24.61777 3.13829 -2.18238 0.577 15.15658 198 ASN H C 1
ATOM 6481 C C B ASN B 2 198 ? 24.61762 2.93354 -2.21192 0.423 12.50884 198 ASN H C 1
ATOM 6482 O O A ASN B 2 198 ? 24.31613 2.91669 -1.00191 0.577 14.76144 198 ASN H O 1
ATOM 6483 O O B ASN B 2 198 ? 24.32358 2.37163 -1.14922 0.423 14.37406 198 ASN H O 1
ATOM 6504 N N . HIS B 2 199 ? 25.87115 3.10669 -2.63197 1.000 12.90895 199 HIS H N 1
ATOM 6505 C CA . HIS B 2 199 ? 27.04940 2.91113 -1.78703 1.000 11.80972 199 HIS H CA 1
ATOM 6506 C C . HIS B 2 199 ? 27.89880 4.15666 -2.00150 1.000 12.16990 199 HIS H C 1
ATOM 6507 O O . HIS B 2 199 ? 28.80629 4.16295 -2.83577 1.000 12.16612 199 HIS H O 1
ATOM 6522 N N . LYS B 2 200 ? 27.60959 5.19963 -1.23363 1.000 12.85943 200 LYS H N 1
ATOM 6523 C CA . LYS B 2 200 ? 28.30697 6.46103 -1.44584 1.000 15.00940 200 LYS H CA 1
ATOM 6524 C C . LYS B 2 200 ? 29.81299 6.32840 -1.29931 1.000 14.10579 200 LYS H C 1
ATOM 6525 O O . LYS B 2 200 ? 30.53367 7.01316 -2.04002 1.000 14.26626 200 LYS H O 1
ATOM 6544 N N . PRO B 2 201 ? 30.35068 5.50248 -0.40344 1.000 14.16549 201 PRO H N 1
ATOM 6545 C CA . PRO B 2 201 ? 31.80993 5.46059 -0.27374 1.000 15.96758 201 PRO H CA 1
ATOM 6546 C C . PRO B 2 201 ? 32.53391 5.09167 -1.56214 1.000 15.01457 201 PRO H C 1
ATOM 6547 O O . PRO B 2 201 ? 33.68189 5.50307 -1.74213 1.000 19.82865 201 PRO H O 1
ATOM 6558 N N . SER B 2 202 ? 31.91582 4.31394 -2.45398 1.000 13.04329 202 SER H N 1
ATOM 6559 C CA . SER B 2 202 ? 32.50690 3.92885 -3.73173 1.000 12.77511 202 SER H CA 1
ATOM 6560 C C . SER B 2 202 ? 31.89985 4.68174 -4.90980 1.000 13.42347 202 SER H C 1
ATOM 6561 O O . SER B 2 202 ? 32.19846 4.35400 -6.06407 1.000 13.80337 202 SER H O 1
ATOM 6569 N N . ASN B 2 203 ? 31.02364 5.65802 -4.63823 1.000 12.44301 203 ASN H N 1
ATOM 6570 C CA . ASN B 2 203 ? 30.27183 6.37550 -5.67649 1.000 13.62014 203 ASN H CA 1
ATOM 6571 C C . ASN B 2 203 ? 29.36776 5.46801 -6.49470 1.000 14.24699 203 ASN H C 1
ATOM 6572 O O . ASN B 2 203 ? 28.98768 5.80843 -7.60911 1.000 16.05024 203 ASN H O 1
ATOM 6583 N N . THR B 2 204 ? 28.92884 4.35818 -5.93246 1.000 14.83247 204 THR H N 1
ATOM 6584 C CA . THR B 2 204 ? 28.09801 3.42486 -6.68529 1.000 15.36594 204 THR H CA 1
ATOM 6585 C C . THR B 2 204 ? 26.62147 3.72678 -6.48681 1.000 14.94966 204 THR H C 1
ATOM 6586 O O . THR B 2 204 ? 26.15394 3.80388 -5.36128 1.000 17.91117 204 THR H O 1
ATOM 6597 N N . LYS B 2 205 ? 25.89550 3.87129 -7.58952 1.000 16.10415 205 LYS H N 1
ATOM 6598 C CA . LYS B 2 205 ? 24.44513 3.95507 -7.59572 1.000 18.80279 205 LYS H CA 1
ATOM 6599 C C . LYS B 2 205 ? 23.96748 3.03833 -8.70333 1.000 19.88968 205 LYS H C 1
ATOM 6600 O O . LYS B 2 205 ? 24.30263 3.26692 -9.86241 1.000 24.87626 205 LYS H O 1
ATOM 6619 N N . VAL B 2 206 ? 23.19424 2.02177 -8.36446 1.000 17.00555 206 VAL H N 1
ATOM 6620 C CA . VAL B 2 206 ? 22.74429 1.00310 -9.31096 1.000 17.20651 206 VAL H CA 1
ATOM 6621 C C . VAL B 2 206 ? 21.23109 0.93015 -9.22263 1.000 17.68942 206 VAL H C 1
ATOM 6622 O O . VAL B 2 206 ? 20.67361 0.85769 -8.12122 1.000 19.11543 206 VAL H O 1
ATOM 6635 N N . ASP B 2 207 ? 20.57282 0.91773 -10.37055 1.000 16.72319 207 ASP H N 1
ATOM 6636 C CA . ASP B 2 207 ? 19.15643 0.58179 -10.46344 1.000 17.48207 207 ASP H CA 1
ATOM 6637 C C . ASP B 2 207 ? 19.05370 -0.77874 -11.13398 1.000 20.24584 207 ASP H C 1
ATOM 6638 O O . ASP B 2 207 ? 19.51145 -0.93440 -12.26955 1.000 23.96170 207 ASP H O 1
ATOM 6647 N N . LYS B 2 208 ? 18.45111 -1.75549 -10.45593 1.000 18.50578 208 LYS H N 1
ATOM 6648 C CA . LYS B 2 208 ? 18.33842 -3.10967 -10.98674 1.000 18.53583 208 LYS H CA 1
ATOM 6649 C C . LYS B 2 208 ? 16.86117 -3.47740 -11.10108 1.000 17.53474 208 LYS H C 1
ATOM 6650 O O . LYS B 2 208 ? 16.14598 -3.51993 -10.09792 1.000 16.91108 208 LYS H O 1
ATOM 6669 N N 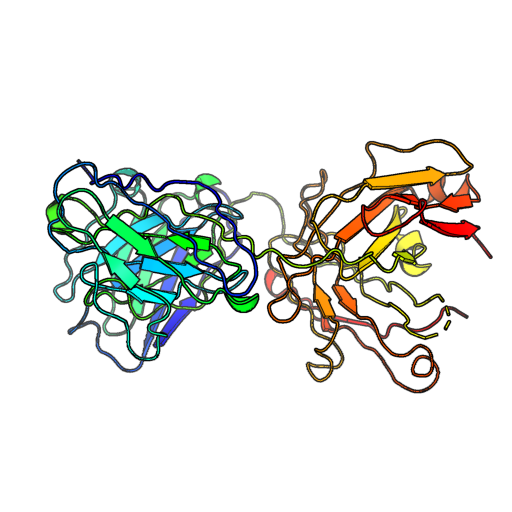. LYS B 2 209 ? 16.39689 -3.74907 -12.31899 1.000 19.99339 209 LYS H N 1
ATOM 6670 C CA . LYS B 2 209 ? 15.04496 -4.25768 -12.51143 1.000 19.95304 209 LYS H CA 1
ATOM 6671 C C . LYS B 2 209 ? 15.02204 -5.73160 -12.13472 1.000 19.33502 209 LYS H C 1
ATOM 6672 O O . LYS B 2 209 ? 15.88115 -6.50206 -12.56049 1.000 23.94719 209 LYS H O 1
ATOM 6691 N N . VAL B 2 210 ? 14.07196 -6.10987 -11.29501 1.000 16.26247 210 VAL H N 1
ATOM 6692 C CA . VAL B 2 210 ? 13.93926 -7.47934 -10.80331 1.000 16.85960 210 VAL H CA 1
ATOM 6693 C C . VAL B 2 210 ? 12.65638 -8.07701 -11.36906 1.000 17.17545 210 VAL H C 1
ATOM 6694 O O . VAL B 2 210 ? 11.55942 -7.54878 -11.14609 1.000 18.99341 210 VAL H O 1
ATOM 6707 N N . GLU B 2 211 ? 12.77118 -9.18856 -12.07707 1.000 19.40770 211 GLU H N 1
ATOM 6708 C CA . GLU B 2 211 ? 11.61553 -9.72687 -12.77897 1.000 23.79451 211 GLU H CA 1
ATOM 6709 C C . GLU B 2 211 ? 11.69260 -11.24232 -12.79478 1.000 22.63200 211 GLU H C 1
ATOM 6710 O O . GLU B 2 211 ? 12.76561 -11.81549 -12.56002 1.000 20.80379 211 GLU H O 1
ATOM 6722 N N . PRO B 2 212 ? 10.56863 -11.92272 -13.06439 1.000 23.71249 212 PRO H N 1
ATOM 6723 C CA . PRO B 2 212 ? 10.59871 -13.38088 -13.22308 1.000 25.47741 212 PRO H CA 1
ATOM 6724 C C . PRO B 2 212 ? 11.63728 -13.80467 -14.25130 1.000 25.42731 212 PRO H C 1
ATOM 6725 O O . PRO B 2 212 ? 11.78473 -13.18743 -15.30616 1.000 27.26209 212 PRO H O 1
ATOM 6736 N N . LYS B 2 213 ? 12.35736 -14.87524 -13.93471 1.000 27.55898 213 LYS H N 1
ATOM 6737 C CA . LYS B 2 213 ? 13.34577 -15.42845 -14.84747 1.000 29.33671 213 LYS H CA 1
ATOM 6738 C C . LYS B 2 213 ? 12.63753 -16.20252 -15.95351 1.000 31.84975 213 LYS H C 1
ATOM 6739 O O . LYS B 2 213 ? 11.76351 -17.03024 -15.68098 1.000 35.37305 213 LYS H O 1
ATOM 6758 N N . SER B 2 214 ? 13.01068 -15.94199 -17.19924 1.000 35.67869 214 SER H N 1
ATOM 6759 C CA . SER B 2 214 ? 12.34724 -16.62095 -18.31112 1.000 40.24216 214 SER H CA 1
ATOM 6760 C C . SER B 2 214 ? 12.87872 -18.04479 -18.46103 1.000 42.88484 214 SER H C 1
ATOM 6761 O O . SER B 2 214 ? 14.06194 -18.29762 -18.22993 1.000 44.16240 214 SER H O 1
#

Foldseek 3Di:
DAKAKAKDDQEDEDAQQAKDKIKIFIPWFQFQAKWKWWAAPPGDTDTADGSQAHGDPPHDPLWGWDDGTTMIMIMHGNDALQSFTKMKMWGDRPCVVHNIDIHPIYGYQYDDDWDFWDKDKDWFDPVVLVVQKTKIKIKTPFTPDPDKDKWKDFQNHTDDDQKDKDKDGQDRHRGTIMMMIIGMDGSVVVVVTFKIKIWMDDPVDPHIDIDIGTPPD/DKAKDFAAEDAFFDKGKIKIFDDDDWLLPWKKWKWWAAVPGDIGTAWIAHNVGDIGGDPVNVPQWDWGDDGGMIMIIGRGDDQVPFTWMWMFTDDPHTDDIHPTGTHGYHPDDFDAWDKDKQAWPCKTKIKIKTDFGDDDDKDKDKPVNPDDPQKDKDDWDQDPVRGIITMIMGMDRNVCLVPDWIWMWMDDVNVRDTDIHIHHHDD

Nearest PDB structures (foldseek):
  7daa-assembly1_L  TM=9.942E-01  e=6.744E-41  Homo sapiens
  8xej-assembly1_L  TM=9.980E-01  e=1.195E-40  Oryctolagus cuniculus
  8tlm-assembly1_B  TM=9.643E-01  e=1.514E-35  Oryctolagus cuniculus
  8f6l-assembly1_B  TM=8.995E-01  e=1.514E-35  Homo sapiens
  5b71-assembly2_C  TM=8.007E-01  e=1.571E-34  Homo sapiens

Solvent-accessible surface area: 18787 Å² total

Radius of gyration: 23.7 Å; Cα contacts (8 Å, |Δi|>4): 1262; chains: 2; bounding box: 48×66×62 Å

Secondary structure (DSSP, 8-state):
-EEEE---EE-TT--EEEEEEE-SS-TTT-EEEEEEE-TTS--EEEEEE-TTS-EEE-TTTTTTEEEEE-SSEEEEEESS--GGG-EEEEEEEESSSEEEE---EEEEE-SSPPBPPEEEEE----EEEEEEEEEEEBSS--EEEEGGGTB-TTEEEPPPEE-TTS-EEEEEEEEEEGGGTTT---EEEEEEGGGTEEEEEE-----/----EEEE-SEEEEETT--EEEEEEESS--TT-EEEEEE-TTS--EEEEETTTEEPTT--TTEEEEEETTEEEEEE-S--GGG-EEEEEEE-TTHHHH--PBP--EEEEEE---BPPEEEEEPPPHHHHTTTEEEEEEEEEEEBSS--EEEEEETTEE--SSEEEEEPPPPTTT--EEEEEEEEEEHHHHTT--EEEEEEE-TT-SS-EEEEEETT-